Protein AF-A0AAN8FYQ1-F1 (afdb_monomer_lite)

Structure (mmCIF, N/CA/C/O backbone):
data_AF-A0AAN8FYQ1-F1
#
_entry.id   AF-A0AAN8FYQ1-F1
#
loop_
_atom_site.group_PDB
_atom_site.id
_atom_site.type_symbol
_atom_site.label_atom_id
_atom_site.label_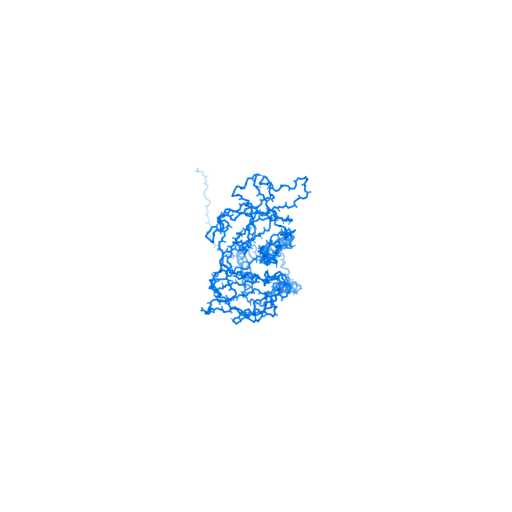alt_id
_atom_site.label_comp_id
_atom_site.label_asym_id
_atom_site.label_entity_id
_atom_site.label_seq_id
_atom_site.pdbx_PDB_ins_code
_atom_site.Cartn_x
_atom_site.Cartn_y
_atom_site.Cartn_z
_atom_site.occupancy
_atom_site.B_iso_or_equiv
_atom_site.auth_seq_id
_atom_site.auth_comp_id
_atom_site.auth_asym_id
_atom_site.auth_atom_id
_atom_site.pdbx_PDB_model_num
ATOM 1 N N . MET A 1 1 ? -15.154 0.884 13.451 1.00 38.44 1 MET A N 1
ATOM 2 C CA . MET A 1 1 ? -13.851 1.606 13.447 1.00 38.44 1 MET A CA 1
ATOM 3 C C . MET A 1 1 ? -12.634 0.686 13.238 1.00 38.44 1 MET A C 1
ATOM 5 O O . MET A 1 1 ? -11.807 0.979 12.385 1.00 38.44 1 MET A O 1
ATOM 9 N N . ILE A 1 2 ? -12.569 -0.454 13.935 1.00 40.09 2 ILE A N 1
ATOM 10 C CA . ILE A 1 2 ? -11.441 -1.413 14.005 1.00 40.09 2 ILE A CA 1
ATOM 11 C C . ILE A 1 2 ? -11.014 -2.018 12.643 1.00 40.09 2 ILE A C 1
ATOM 13 O O . ILE A 1 2 ? -9.830 -2.050 12.322 1.00 40.09 2 ILE A O 1
ATOM 17 N N . LEU A 1 3 ? -11.960 -2.402 11.776 1.00 42.56 3 LEU A N 1
ATOM 18 C CA . LEU A 1 3 ? -11.664 -2.927 10.425 1.00 42.56 3 LEU A CA 1
ATOM 19 C C . LEU A 1 3 ? -11.055 -1.884 9.467 1.00 42.56 3 LEU A C 1
ATOM 21 O O . LEU A 1 3 ? -10.401 -2.237 8.488 1.00 42.56 3 LEU A O 1
ATOM 25 N N . ARG A 1 4 ? -11.254 -0.587 9.740 1.00 42.75 4 ARG A N 1
ATOM 26 C CA . ARG A 1 4 ? -10.773 0.500 8.873 1.00 42.75 4 ARG A CA 1
ATOM 27 C C . ARG A 1 4 ? -9.259 0.701 8.998 1.00 42.75 4 ARG A C 1
ATOM 29 O O . ARG A 1 4 ? -8.641 1.116 8.026 1.00 42.75 4 ARG A O 1
ATOM 36 N N . LEU A 1 5 ? -8.679 0.377 10.158 1.00 47.94 5 LEU A N 1
ATOM 37 C CA . LEU A 1 5 ? -7.258 0.582 10.463 1.00 47.94 5 LEU A CA 1
ATOM 38 C C . LEU A 1 5 ? -6.350 -0.468 9.811 1.00 47.94 5 LEU A C 1
ATOM 40 O O . LEU A 1 5 ? -5.304 -0.105 9.292 1.00 47.94 5 LEU A O 1
ATOM 44 N N . LYS A 1 6 ? -6.760 -1.745 9.759 1.00 53.62 6 LYS A N 1
ATOM 45 C CA . LYS A 1 6 ? -5.926 -2.823 9.186 1.00 53.62 6 LYS A CA 1
ATOM 46 C C . LYS A 1 6 ? -5.652 -2.676 7.695 1.00 53.62 6 LYS A C 1
ATOM 48 O O . LYS A 1 6 ? -4.626 -3.138 7.215 1.00 53.62 6 LYS A O 1
ATOM 53 N N . THR A 1 7 ? -6.581 -2.063 6.967 1.00 55.94 7 THR A N 1
ATOM 54 C CA . THR A 1 7 ? -6.459 -1.972 5.513 1.00 55.94 7 THR A CA 1
ATOM 55 C C . THR A 1 7 ? -5.740 -0.710 5.058 1.00 55.94 7 THR A C 1
ATOM 57 O O . THR A 1 7 ? -5.380 -0.639 3.889 1.00 55.94 7 THR A O 1
ATOM 60 N N . LEU A 1 8 ? -5.557 0.294 5.924 1.00 61.72 8 LEU A N 1
ATOM 61 C CA . LEU A 1 8 ? -4.841 1.521 5.575 1.00 61.72 8 LEU A CA 1
ATOM 62 C C . LEU A 1 8 ? -3.333 1.242 5.478 1.00 61.72 8 LEU A C 1
ATOM 64 O O . LEU A 1 8 ? -2.817 0.480 6.292 1.00 61.72 8 LEU A O 1
ATOM 68 N N . PRO A 1 9 ? -2.630 1.849 4.505 1.00 62.81 9 PRO A N 1
ATOM 69 C CA . PRO A 1 9 ? -1.176 1.804 4.495 1.00 62.81 9 PRO A CA 1
ATOM 70 C C . PRO A 1 9 ? -0.651 2.479 5.766 1.00 62.81 9 PRO A C 1
ATOM 72 O O . PRO A 1 9 ? -1.102 3.575 6.116 1.00 62.81 9 PRO A O 1
ATOM 75 N N . ASP A 1 10 ? 0.277 1.820 6.458 1.00 69.19 10 ASP A N 1
ATOM 76 C CA . ASP A 1 10 ? 0.922 2.397 7.633 1.00 69.19 10 ASP A CA 1
ATOM 77 C C . ASP A 1 10 ? 1.733 3.625 7.203 1.00 69.19 10 ASP A C 1
ATOM 79 O O . ASP A 1 10 ? 2.562 3.556 6.292 1.00 69.19 10 ASP A O 1
ATOM 83 N N . ALA A 1 11 ? 1.488 4.759 7.858 1.00 72.69 11 ALA A N 1
ATOM 84 C CA . ALA A 1 11 ? 2.295 5.954 7.672 1.00 72.69 11 ALA A CA 1
ATOM 85 C C . ALA A 1 11 ? 3.465 5.917 8.669 1.00 72.69 11 ALA A C 1
ATOM 87 O O . ALA A 1 11 ? 3.213 5.783 9.869 1.00 72.69 11 ALA A O 1
ATOM 88 N N . PRO A 1 12 ? 4.723 6.024 8.209 1.00 74.31 12 PRO A N 1
ATOM 89 C CA . PRO A 1 12 ? 5.870 6.034 9.106 1.00 74.31 12 PRO A CA 1
ATOM 90 C C . PRO A 1 12 ? 5.863 7.272 10.009 1.00 74.31 12 PRO A C 1
ATOM 92 O O . PRO A 1 12 ? 5.410 8.352 9.613 1.00 74.31 12 PRO A O 1
ATOM 95 N N . SER A 1 13 ? 6.367 7.110 11.233 1.00 75.44 13 SER A N 1
ATOM 96 C CA . SER A 1 13 ? 6.563 8.218 12.171 1.00 75.44 13 SER A CA 1
ATOM 97 C C . SER A 1 13 ? 7.683 9.160 11.694 1.00 75.44 13 SER A C 1
ATOM 99 O O . SER A 1 13 ? 8.420 8.847 10.759 1.00 75.44 13 SER A O 1
ATOM 101 N N . LYS A 1 14 ? 7.827 10.341 12.316 1.00 78.12 14 LYS A N 1
ATOM 102 C CA . LYS A 1 14 ? 8.840 11.339 11.910 1.00 78.12 14 LYS A CA 1
ATOM 103 C C . LYS A 1 14 ? 10.282 10.816 11.970 1.00 78.12 14 LYS A C 1
ATOM 105 O O . LYS A 1 14 ? 11.118 11.341 11.246 1.00 78.12 14 LYS A O 1
ATOM 110 N N . ASP A 1 15 ? 10.538 9.786 12.773 1.00 81.19 15 ASP A N 1
ATOM 111 C CA . ASP A 1 15 ? 11.865 9.195 12.980 1.00 81.19 15 ASP A CA 1
ATOM 112 C C . ASP A 1 15 ? 12.024 7.823 12.301 1.00 81.19 15 ASP A C 1
ATOM 114 O O . ASP A 1 15 ? 13.045 7.154 12.467 1.00 81.19 15 ASP A O 1
ATOM 118 N N . GLU A 1 16 ? 11.032 7.391 11.522 1.00 79.94 16 GLU A N 1
ATOM 119 C CA . GLU A 1 16 ? 11.037 6.104 10.830 1.00 79.94 16 GLU A CA 1
ATOM 120 C C . GLU A 1 16 ? 10.875 6.279 9.321 1.00 79.94 16 GLU A C 1
ATOM 122 O O . GLU A 1 16 ? 10.248 7.221 8.832 1.00 79.94 16 GLU A O 1
ATOM 127 N N . ALA A 1 17 ? 11.424 5.325 8.577 1.00 82.31 17 ALA A N 1
ATOM 128 C CA . ALA A 1 17 ? 11.211 5.177 7.148 1.00 82.31 17 ALA A CA 1
ATOM 129 C C . ALA A 1 17 ? 10.852 3.723 6.835 1.00 82.31 17 ALA A C 1
ATOM 131 O O . ALA A 1 17 ? 11.457 2.783 7.359 1.00 82.31 17 ALA A O 1
ATOM 132 N N . PHE A 1 18 ? 9.865 3.534 5.962 1.00 84.31 18 PHE A N 1
ATOM 133 C CA . PHE A 1 18 ? 9.466 2.204 5.501 1.00 84.31 18 PHE A CA 1
ATOM 134 C C . PHE A 1 18 ? 10.058 1.941 4.129 1.00 84.31 18 PHE A C 1
ATOM 136 O O . PHE A 1 18 ? 9.953 2.788 3.246 1.00 84.31 18 PHE A O 1
ATOM 143 N N . VAL A 1 19 ? 10.671 0.776 3.950 1.00 85.56 19 VAL A N 1
ATOM 144 C CA . VAL A 1 19 ? 11.287 0.366 2.690 1.00 85.56 19 VAL A CA 1
ATOM 145 C C . VAL A 1 19 ? 10.689 -0.968 2.265 1.00 85.56 19 VAL A C 1
ATOM 147 O O . VAL A 1 19 ? 10.867 -1.985 2.935 1.00 85.56 19 VAL A O 1
ATOM 150 N N . SER A 1 20 ? 9.978 -0.962 1.141 1.00 87.25 20 SER A N 1
ATOM 151 C CA . SER A 1 20 ? 9.538 -2.181 0.460 1.00 87.25 20 SER A CA 1
ATOM 152 C C . SER A 1 20 ? 10.394 -2.400 -0.783 1.00 87.25 20 SER A C 1
ATOM 154 O O . SER A 1 20 ? 10.789 -1.444 -1.451 1.00 87.25 20 SER A O 1
ATOM 156 N N . VAL A 1 21 ? 10.696 -3.660 -1.088 1.00 88.62 21 VAL A N 1
ATOM 157 C CA . VAL A 1 21 ? 11.479 -4.037 -2.264 1.00 88.62 21 VAL A CA 1
ATOM 158 C C . VAL A 1 21 ? 10.612 -4.860 -3.210 1.00 88.62 21 VAL A C 1
ATOM 160 O O . VAL A 1 21 ? 9.995 -5.842 -2.798 1.00 88.62 21 VAL A O 1
ATOM 163 N N . ILE A 1 22 ? 10.590 -4.473 -4.484 1.00 89.88 22 ILE A N 1
ATOM 164 C CA . ILE A 1 22 ? 9.936 -5.189 -5.578 1.00 89.88 22 ILE A CA 1
ATOM 165 C C . ILE A 1 22 ? 11.007 -5.826 -6.450 1.00 89.88 22 ILE A C 1
ATOM 167 O O . ILE A 1 22 ? 11.858 -5.133 -7.001 1.00 89.88 22 ILE A O 1
ATOM 171 N N . ASN A 1 23 ? 10.915 -7.138 -6.631 1.00 90.25 23 ASN A N 1
ATOM 172 C CA . ASN A 1 23 ? 11.665 -7.867 -7.635 1.00 90.25 23 ASN A CA 1
ATOM 173 C C . ASN A 1 23 ? 10.800 -8.028 -8.894 1.00 90.25 23 ASN A C 1
ATOM 175 O O . ASN A 1 23 ? 9.971 -8.933 -8.980 1.00 90.25 23 ASN A O 1
ATOM 179 N N . ALA A 1 24 ? 10.995 -7.135 -9.865 1.00 87.44 24 ALA A N 1
ATOM 180 C CA . ALA A 1 24 ? 10.285 -7.131 -11.143 1.00 87.44 24 ALA A CA 1
ATOM 181 C C . ALA A 1 24 ? 11.063 -7.864 -12.255 1.00 87.44 24 ALA A C 1
ATOM 183 O O . ALA A 1 24 ? 10.892 -7.571 -13.443 1.00 87.44 24 ALA A O 1
ATOM 184 N N . PHE A 1 25 ? 11.939 -8.807 -11.883 1.00 86.38 25 PHE A N 1
ATOM 185 C CA . PHE A 1 25 ? 12.568 -9.696 -12.852 1.00 86.38 25 PHE A CA 1
ATOM 186 C C . PHE A 1 25 ? 11.532 -10.686 -13.411 1.00 86.38 25 PHE A C 1
ATOM 188 O O . PHE A 1 25 ? 10.839 -11.347 -12.631 1.00 86.38 25 PHE A O 1
ATOM 195 N N . PRO A 1 26 ? 11.443 -10.819 -14.745 1.00 77.06 26 PRO A N 1
ATOM 196 C CA . PRO A 1 26 ? 10.475 -11.694 -15.401 1.00 77.06 26 PRO A CA 1
ATOM 197 C C . PRO A 1 26 ? 10.851 -13.179 -15.280 1.00 77.06 26 PRO A C 1
ATOM 199 O O . PRO A 1 26 ? 9.971 -14.035 -15.221 1.00 77.06 26 PRO A O 1
ATOM 202 N N . SER A 1 27 ? 12.149 -13.501 -15.209 1.00 72.38 27 SER A N 1
ATOM 203 C CA . SER A 1 27 ? 12.619 -14.883 -15.065 1.00 72.38 27 SER A CA 1
ATOM 204 C C . SER A 1 27 ? 12.466 -15.382 -13.631 1.00 72.38 27 SER A C 1
ATOM 206 O O . SER A 1 27 ? 13.015 -14.785 -12.704 1.00 72.38 27 SER A O 1
ATOM 208 N N . SER A 1 28 ? 11.844 -16.553 -13.459 1.00 70.25 28 SER A N 1
ATOM 209 C CA . SER A 1 28 ? 11.685 -17.238 -12.167 1.00 70.25 28 SER A CA 1
ATOM 210 C C . SER A 1 28 ? 13.006 -17.634 -11.487 1.00 70.25 28 SER A C 1
ATOM 212 O O . SER A 1 28 ? 13.002 -18.082 -10.341 1.00 70.25 28 SER A O 1
ATOM 214 N N . THR A 1 29 ? 14.139 -17.499 -12.182 1.00 75.94 29 THR A N 1
ATOM 215 C CA . THR A 1 29 ? 15.473 -17.858 -11.680 1.00 75.94 29 THR A CA 1
ATOM 216 C C . THR A 1 29 ? 16.158 -16.737 -10.894 1.00 75.94 29 THR A C 1
ATOM 218 O O . THR A 1 29 ? 17.094 -17.020 -10.150 1.00 75.94 29 THR A O 1
ATOM 221 N N . CYS A 1 30 ? 15.715 -15.480 -11.023 1.00 82.50 30 CYS A N 1
ATOM 222 C CA . CYS A 1 30 ? 16.327 -14.339 -10.331 1.00 82.50 30 CYS A CA 1
ATOM 223 C C . CYS A 1 30 ? 15.699 -14.110 -8.954 1.00 82.50 30 CYS A C 1
ATOM 225 O O . CYS A 1 30 ? 14.862 -13.226 -8.772 1.00 82.50 30 CYS A O 1
ATOM 227 N N . ASN A 1 31 ? 16.113 -14.911 -7.974 1.00 87.31 31 ASN A N 1
ATOM 228 C CA . ASN A 1 31 ? 15.754 -14.706 -6.572 1.00 87.31 31 ASN A CA 1
ATOM 229 C C . ASN A 1 31 ? 16.860 -13.912 -5.872 1.00 87.31 31 ASN A C 1
ATOM 231 O O . ASN A 1 31 ? 18.030 -14.269 -5.996 1.00 87.31 31 ASN A O 1
ATOM 235 N N . PHE A 1 32 ? 16.490 -12.868 -5.130 1.00 87.38 32 PHE A N 1
ATOM 236 C CA . PHE A 1 32 ? 17.439 -12.061 -4.367 1.00 87.38 32 PHE A CA 1
ATOM 237 C C . PHE A 1 32 ? 17.308 -12.342 -2.878 1.00 87.38 32 PHE A C 1
ATOM 239 O O . PHE A 1 32 ? 16.217 -12.250 -2.318 1.00 87.38 32 PHE A O 1
ATOM 246 N N . ASP A 1 33 ? 18.430 -12.608 -2.228 1.00 87.75 33 ASP A N 1
ATOM 247 C CA . ASP A 1 33 ? 18.542 -12.563 -0.781 1.00 87.75 33 ASP A CA 1
ATOM 248 C C . ASP A 1 33 ? 18.974 -11.156 -0.372 1.00 87.75 33 ASP A C 1
ATOM 250 O O . ASP A 1 33 ? 20.086 -10.705 -0.657 1.00 87.75 33 ASP A O 1
ATOM 254 N N . LEU A 1 34 ? 18.058 -10.449 0.281 1.00 88.06 34 LEU A N 1
ATOM 255 C CA . LEU A 1 34 ? 18.268 -9.126 0.837 1.00 88.06 34 LEU A CA 1
ATOM 256 C C . LEU A 1 34 ? 18.772 -9.254 2.271 1.00 88.06 34 LEU A C 1
ATOM 258 O O . LEU A 1 34 ? 18.100 -9.827 3.129 1.00 88.06 34 LEU A O 1
ATOM 262 N N . LYS A 1 35 ? 19.938 -8.678 2.542 1.00 87.25 35 LYS A N 1
ATOM 263 C CA . LYS A 1 35 ? 20.482 -8.488 3.887 1.00 87.25 35 LYS A CA 1
ATOM 264 C C . LYS A 1 35 ? 20.506 -6.999 4.191 1.00 87.25 35 LYS A C 1
ATOM 266 O O . LYS A 1 35 ? 21.015 -6.211 3.398 1.00 87.25 35 LYS A O 1
ATOM 271 N N . VAL A 1 36 ? 19.950 -6.623 5.334 1.00 83.06 36 VAL A N 1
ATOM 272 C CA . VAL A 1 36 ? 19.925 -5.233 5.789 1.00 83.06 36 VAL A CA 1
ATOM 273 C C . VAL A 1 36 ? 20.651 -5.144 7.120 1.00 83.06 36 VAL A C 1
ATOM 275 O O . VAL A 1 36 ? 20.476 -5.985 7.999 1.00 83.06 36 VAL A O 1
ATOM 278 N N . ASP A 1 37 ? 21.469 -4.113 7.296 1.00 76.25 37 ASP A N 1
ATOM 279 C CA . ASP A 1 37 ? 22.221 -3.916 8.535 1.00 76.25 37 ASP A CA 1
ATOM 280 C C . ASP A 1 37 ? 21.290 -3.818 9.759 1.00 76.25 37 ASP A C 1
ATOM 282 O O . ASP A 1 37 ? 20.680 -2.775 10.013 1.00 76.25 37 ASP A O 1
ATOM 286 N N . GLY A 1 38 ? 21.218 -4.888 10.556 1.00 70.75 38 GLY A N 1
ATOM 287 C CA . GLY A 1 38 ? 20.389 -4.975 11.766 1.00 70.75 38 GLY A CA 1
ATOM 288 C C . GLY A 1 38 ? 18.981 -5.550 11.565 1.00 70.75 38 GLY A C 1
ATOM 289 O O . GLY A 1 38 ? 18.274 -5.735 12.550 1.00 70.75 38 GLY A O 1
ATOM 290 N N . TYR A 1 39 ? 18.593 -5.884 10.333 1.00 72.12 39 TYR A N 1
ATOM 291 C CA . TYR A 1 39 ? 17.337 -6.564 10.012 1.00 72.12 39 TYR A CA 1
ATOM 292 C C . TYR A 1 39 ? 17.704 -7.803 9.193 1.00 72.12 39 TYR A C 1
ATOM 294 O O . TYR A 1 39 ? 18.297 -7.679 8.126 1.00 72.12 39 TYR A O 1
ATOM 302 N N . GLY A 1 40 ? 17.450 -8.998 9.735 1.00 75.06 40 GLY A N 1
ATOM 303 C CA . GLY A 1 40 ? 17.942 -10.267 9.180 1.00 75.06 40 GLY A CA 1
ATOM 304 C C . GLY A 1 40 ? 17.633 -10.494 7.691 1.00 75.06 40 GLY A C 1
ATOM 305 O O . GLY A 1 40 ? 16.921 -9.731 7.047 1.00 75.06 40 GLY A O 1
ATOM 306 N N . SER A 1 41 ? 18.149 -11.584 7.126 1.00 80.75 41 SER A N 1
ATOM 307 C CA . SER A 1 41 ? 17.967 -11.859 5.698 1.00 80.75 41 SER A CA 1
ATOM 308 C C . SER A 1 41 ? 16.499 -12.090 5.320 1.00 80.75 41 SER A C 1
ATOM 310 O O . SER A 1 41 ? 15.760 -12.783 6.029 1.00 80.75 41 SER A O 1
ATOM 312 N N . ARG A 1 42 ? 16.090 -11.547 4.172 1.00 83.75 42 ARG A N 1
ATOM 313 C CA . ARG A 1 42 ? 14.786 -11.762 3.539 1.00 83.75 42 ARG A CA 1
ATOM 314 C C . ARG A 1 42 ? 14.992 -12.213 2.102 1.00 83.75 42 ARG A C 1
ATOM 316 O O . ARG A 1 42 ? 15.747 -11.591 1.363 1.00 83.75 42 ARG A O 1
ATOM 323 N N . LYS A 1 43 ? 14.305 -13.279 1.705 1.00 84.94 43 LYS A N 1
ATOM 324 C CA . LYS A 1 43 ? 14.361 -13.792 0.337 1.00 84.94 43 LYS A CA 1
ATOM 325 C C . LYS A 1 43 ? 13.225 -13.201 -0.484 1.00 84.94 43 LYS A C 1
ATOM 327 O O . LYS A 1 43 ? 12.066 -13.312 -0.099 1.00 84.94 43 LYS A O 1
ATOM 332 N N . ILE A 1 44 ? 13.556 -12.606 -1.622 1.00 84.44 44 ILE A N 1
ATOM 333 C CA . ILE A 1 44 ? 12.610 -11.994 -2.552 1.00 84.44 44 ILE A CA 1
ATOM 334 C C . ILE A 1 44 ? 12.635 -12.805 -3.840 1.00 84.44 44 ILE A C 1
ATOM 336 O O . ILE A 1 44 ? 13.589 -12.748 -4.622 1.00 84.44 44 ILE A O 1
ATOM 340 N N . THR A 1 45 ? 11.579 -13.580 -4.062 1.00 84.06 45 THR A N 1
ATOM 341 C CA . THR A 1 45 ? 11.451 -14.363 -5.290 1.00 84.06 45 THR A CA 1
ATOM 342 C C . THR A 1 45 ? 11.219 -13.462 -6.500 1.00 84.06 45 THR A C 1
ATOM 344 O O . THR A 1 45 ? 10.715 -12.346 -6.357 1.00 84.06 45 THR A O 1
ATOM 347 N N . ALA A 1 46 ? 11.571 -13.940 -7.691 1.00 82.25 46 ALA A N 1
ATOM 348 C CA . ALA A 1 46 ? 11.245 -13.255 -8.940 1.00 82.25 46 ALA A CA 1
ATOM 349 C C . ALA A 1 46 ? 9.739 -12.968 -9.069 1.00 82.25 46 ALA A C 1
ATOM 351 O O . ALA A 1 46 ? 8.911 -13.748 -8.588 1.00 82.25 46 ALA A O 1
ATOM 352 N N . ASN A 1 47 ? 9.400 -11.851 -9.720 1.00 82.50 47 ASN A N 1
ATOM 353 C CA . ASN A 1 47 ? 8.032 -11.348 -9.882 1.00 82.50 47 ASN A CA 1
ATOM 354 C C . ASN A 1 47 ? 7.248 -11.233 -8.557 1.00 82.50 47 ASN A C 1
ATOM 356 O O . ASN A 1 47 ? 6.036 -11.447 -8.501 1.00 82.50 47 ASN A O 1
ATOM 360 N N . ASN A 1 48 ? 7.954 -10.939 -7.468 1.00 83.00 48 ASN A N 1
ATOM 361 C CA . ASN A 1 48 ? 7.377 -10.822 -6.138 1.00 83.00 48 ASN A CA 1
ATOM 362 C C . ASN A 1 48 ? 7.991 -9.635 -5.391 1.00 83.00 48 ASN A C 1
ATOM 364 O O . ASN A 1 48 ? 8.917 -8.974 -5.858 1.00 83.00 48 ASN A O 1
ATOM 368 N N . SER A 1 49 ? 7.446 -9.322 -4.227 1.00 82.88 49 SER A N 1
ATOM 369 C CA . SER A 1 49 ? 7.801 -8.122 -3.476 1.00 82.88 49 SER A CA 1
ATOM 370 C C . SER A 1 49 ? 7.621 -8.335 -1.985 1.00 82.88 49 SER A C 1
ATOM 372 O O . SER A 1 49 ? 6.793 -9.148 -1.581 1.00 82.88 49 SER A O 1
ATOM 374 N N . LEU A 1 50 ? 8.329 -7.549 -1.180 1.00 77.94 50 LEU A N 1
ATOM 375 C CA . LEU A 1 50 ? 8.111 -7.483 0.261 1.00 77.94 50 LEU A CA 1
ATOM 376 C C . LEU A 1 50 ? 6.797 -6.748 0.545 1.00 77.94 50 LEU A C 1
ATOM 378 O O . LEU A 1 50 ? 6.662 -5.570 0.206 1.00 77.94 50 LEU A O 1
ATOM 382 N N . ILE A 1 51 ? 5.828 -7.438 1.140 1.00 72.56 51 ILE A N 1
ATOM 383 C CA . ILE A 1 51 ? 4.484 -6.914 1.411 1.00 72.56 51 ILE A CA 1
ATOM 384 C C . ILE A 1 51 ? 4.216 -6.987 2.914 1.00 72.56 51 ILE A C 1
ATOM 386 O O . ILE A 1 51 ? 4.520 -7.991 3.551 1.00 72.56 51 ILE A O 1
ATOM 390 N N . ASP A 1 52 ? 3.590 -5.944 3.456 1.00 59.75 52 ASP A N 1
ATOM 391 C CA . ASP A 1 52 ? 2.941 -5.999 4.766 1.00 59.75 52 ASP A CA 1
ATOM 392 C C . ASP A 1 52 ? 1.449 -6.292 4.537 1.00 59.75 52 ASP A C 1
ATOM 394 O O . ASP A 1 52 ? 0.677 -5.424 4.128 1.00 59.75 52 ASP A O 1
ATOM 398 N N . ASP A 1 53 ? 1.036 -7.537 4.771 1.00 62.94 53 ASP A N 1
ATOM 399 C CA . ASP A 1 53 ? -0.363 -7.961 4.808 1.00 62.94 53 ASP A CA 1
ATOM 400 C C . ASP A 1 53 ? -0.722 -8.401 6.235 1.00 62.94 53 ASP A C 1
ATOM 402 O O . ASP A 1 53 ? -0.562 -9.562 6.629 1.00 62.94 53 ASP A O 1
ATOM 406 N N . LYS A 1 54 ? -1.259 -7.448 7.005 1.00 61.06 54 LYS A N 1
ATOM 407 C CA . LYS A 1 54 ? -1.720 -7.650 8.389 1.00 61.06 54 LYS A CA 1
ATOM 408 C C . LYS A 1 54 ? -2.863 -8.658 8.516 1.00 61.06 54 LYS A C 1
ATOM 410 O O . LYS A 1 54 ? -3.087 -9.175 9.610 1.00 61.06 54 LYS A O 1
ATOM 415 N N . ASP A 1 55 ? -3.603 -8.928 7.441 1.00 55.94 55 ASP A N 1
ATOM 416 C CA . ASP A 1 55 ? -4.673 -9.930 7.456 1.00 55.94 55 ASP A CA 1
ATOM 417 C C . ASP A 1 55 ? -4.109 -11.345 7.272 1.00 55.94 55 ASP A C 1
ATOM 419 O O . ASP A 1 55 ? -4.668 -12.301 7.807 1.00 55.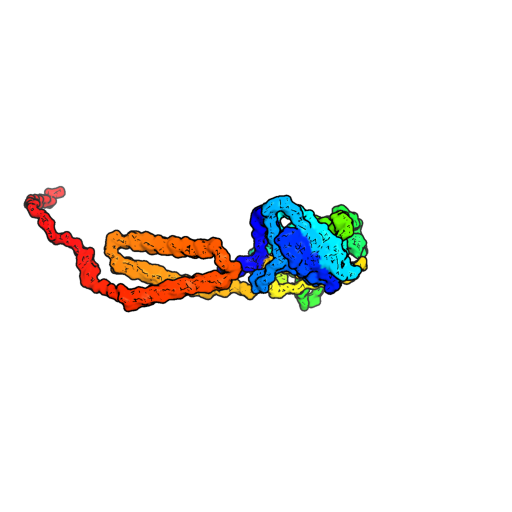94 55 ASP A O 1
ATOM 423 N N . ARG A 1 56 ? -2.989 -11.482 6.550 1.00 54.44 56 ARG A N 1
ATOM 424 C CA . ARG A 1 56 ? -2.276 -12.755 6.340 1.00 54.44 56 ARG A CA 1
ATOM 425 C C . ARG A 1 56 ? -1.100 -12.982 7.295 1.00 54.44 56 ARG A C 1
ATOM 427 O O . ARG A 1 56 ? -0.442 -14.010 7.177 1.00 54.44 56 ARG A O 1
ATOM 434 N N . MET A 1 57 ? -0.851 -12.054 8.224 1.00 51.88 57 MET A N 1
ATOM 435 C CA . MET A 1 57 ? 0.320 -12.040 9.119 1.00 51.88 57 MET A CA 1
ATOM 436 C C . MET A 1 57 ? 1.664 -12.045 8.368 1.00 51.88 57 MET A C 1
ATOM 438 O O . MET A 1 57 ? 2.656 -12.573 8.863 1.00 51.88 57 MET A O 1
ATOM 442 N N . ILE A 1 58 ? 1.702 -11.464 7.168 1.00 61.72 58 ILE A N 1
ATOM 443 C CA . ILE A 1 58 ? 2.936 -11.298 6.395 1.00 61.72 58 ILE A CA 1
ATOM 444 C C . ILE A 1 58 ? 3.450 -9.892 6.702 1.00 61.72 58 ILE A C 1
ATOM 446 O O . ILE A 1 58 ? 2.753 -8.925 6.413 1.00 61.72 58 ILE A O 1
ATOM 450 N N . MET A 1 59 ? 4.615 -9.778 7.337 1.00 56.41 59 MET A N 1
ATOM 451 C CA . MET A 1 59 ? 5.220 -8.500 7.737 1.00 56.41 59 MET A CA 1
ATOM 452 C C . MET A 1 59 ? 6.661 -8.460 7.229 1.00 56.41 59 MET A C 1
ATOM 454 O O . MET A 1 59 ? 7.614 -8.744 7.960 1.00 56.41 59 MET A O 1
ATOM 458 N N . ASP A 1 60 ? 6.798 -8.190 5.936 1.00 71.12 60 ASP A N 1
ATOM 459 C CA . ASP A 1 60 ? 8.070 -8.270 5.224 1.00 71.12 60 ASP A CA 1
ATOM 460 C C . ASP A 1 60 ? 8.653 -6.896 4.868 1.00 71.12 60 ASP A C 1
ATOM 462 O O . ASP A 1 60 ? 9.803 -6.816 4.428 1.00 71.12 60 ASP A O 1
ATOM 466 N N . VAL A 1 61 ? 7.907 -5.804 5.078 1.00 75.31 61 VAL A N 1
ATOM 467 C CA . VAL A 1 61 ? 8.403 -4.440 4.854 1.00 75.31 61 VAL A CA 1
ATOM 468 C C . VAL A 1 61 ? 9.430 -4.078 5.920 1.00 75.31 61 VAL A C 1
ATOM 470 O O . VAL A 1 61 ? 9.248 -4.283 7.121 1.00 75.31 61 VAL A O 1
ATOM 473 N N . ILE A 1 62 ? 10.530 -3.479 5.478 1.00 78.81 62 ILE A N 1
ATOM 474 C CA . ILE A 1 62 ? 11.623 -3.088 6.359 1.00 78.81 62 ILE A CA 1
ATOM 475 C C . ILE A 1 62 ? 11.279 -1.747 7.001 1.00 78.81 62 ILE A C 1
ATOM 477 O O . ILE A 1 62 ? 11.192 -0.717 6.330 1.00 78.81 62 ILE A O 1
ATOM 481 N N . ARG A 1 63 ? 11.098 -1.759 8.321 1.00 78.88 63 ARG A N 1
ATOM 482 C CA . ARG A 1 63 ? 10.791 -0.575 9.131 1.00 78.88 63 ARG A CA 1
ATOM 483 C C . ARG A 1 63 ? 12.068 -0.080 9.785 1.00 78.88 63 ARG A C 1
ATOM 485 O O . ARG A 1 63 ? 12.490 -0.623 10.801 1.00 78.88 63 ARG A O 1
ATOM 492 N N . THR A 1 64 ? 12.715 0.901 9.167 1.00 73.12 64 THR A N 1
ATOM 493 C CA . THR A 1 64 ? 14.013 1.408 9.621 1.00 73.12 64 THR A CA 1
ATOM 494 C C . THR A 1 64 ? 13.816 2.623 10.518 1.00 73.12 64 THR A C 1
ATOM 496 O O . THR A 1 64 ? 13.227 3.613 10.087 1.00 73.12 64 THR A O 1
ATOM 499 N N . SER A 1 65 ? 14.348 2.571 11.742 1.00 68.88 65 SER A N 1
ATOM 500 C CA . SER A 1 65 ? 14.496 3.760 12.589 1.00 68.88 65 SER A CA 1
ATOM 501 C C . SER A 1 65 ? 15.730 4.557 12.161 1.00 68.88 65 SER A C 1
ATOM 503 O O . SER A 1 65 ? 16.806 3.988 11.947 1.00 68.88 65 SER A O 1
ATOM 505 N N . LEU A 1 66 ? 15.568 5.873 12.025 1.00 69.69 66 LEU A N 1
ATOM 506 C CA . LEU A 1 66 ? 16.611 6.809 11.593 1.00 69.69 66 LEU A CA 1
ATOM 507 C C . LEU A 1 66 ? 17.507 7.283 12.746 1.00 69.69 66 LEU A C 1
ATOM 509 O O . LEU A 1 66 ? 18.463 8.021 12.514 1.00 69.69 66 LEU A O 1
ATOM 513 N N . ASN A 1 67 ? 17.232 6.838 13.976 1.00 65.31 67 ASN A N 1
ATOM 514 C CA . ASN A 1 67 ? 18.036 7.133 15.157 1.00 65.31 67 ASN A CA 1
ATOM 515 C C . ASN A 1 67 ? 18.834 5.891 15.604 1.00 65.31 67 ASN A C 1
ATOM 517 O O . ASN A 1 67 ? 18.225 4.914 16.044 1.00 65.31 67 ASN A O 1
ATOM 521 N N . PRO A 1 68 ? 20.185 5.895 15.561 1.00 55.81 68 PRO A N 1
ATOM 522 C CA . PRO A 1 68 ? 21.088 6.944 15.065 1.00 55.81 68 PRO A CA 1
ATOM 523 C C . PRO A 1 68 ? 21.176 6.982 13.526 1.00 55.81 68 PRO A C 1
ATOM 525 O O . PRO A 1 68 ? 20.923 5.965 12.882 1.00 55.81 68 PRO A O 1
ATOM 528 N N . LEU A 1 69 ? 21.618 8.131 12.982 1.00 52.75 69 LEU A N 1
ATOM 529 C CA . LEU A 1 69 ? 21.882 8.477 11.565 1.00 52.75 69 LEU A CA 1
ATOM 530 C C . LEU A 1 69 ? 22.896 7.541 10.863 1.00 52.75 69 LEU A C 1
ATOM 532 O O . LEU A 1 69 ? 23.917 7.972 10.327 1.00 52.75 69 LEU A O 1
ATOM 536 N N . ARG A 1 70 ? 22.676 6.229 10.889 1.00 56.88 70 ARG A N 1
ATOM 537 C CA . ARG A 1 70 ? 23.459 5.279 10.106 1.00 56.88 70 ARG A CA 1
ATOM 538 C C . ARG A 1 70 ? 22.798 5.140 8.748 1.00 56.88 70 ARG A C 1
ATOM 540 O O . ARG A 1 70 ? 21.690 4.618 8.658 1.00 56.88 70 ARG A O 1
ATOM 547 N N . ASN A 1 71 ? 23.517 5.544 7.701 1.00 65.31 71 ASN A N 1
ATOM 548 C CA . ASN A 1 71 ? 23.245 5.077 6.345 1.00 65.31 71 ASN A CA 1
ATOM 549 C C . ASN A 1 71 ? 23.246 3.545 6.388 1.00 65.31 71 ASN A C 1
ATOM 551 O O . ASN A 1 71 ? 24.296 2.931 6.581 1.00 65.31 71 ASN A O 1
ATOM 555 N N . ARG A 1 72 ? 22.060 2.942 6.301 1.00 76.00 72 ARG A N 1
ATOM 556 C CA . ARG A 1 72 ? 21.907 1.488 6.280 1.00 76.00 72 ARG A CA 1
ATOM 557 C C . ARG A 1 72 ? 22.266 0.988 4.894 1.00 76.00 72 ARG A C 1
ATOM 559 O O . ARG A 1 72 ? 21.829 1.566 3.898 1.00 76.00 72 ARG A O 1
ATOM 566 N N . THR A 1 73 ? 23.048 -0.080 4.840 1.00 83.62 73 THR A N 1
ATOM 567 C CA . THR A 1 73 ? 23.384 -0.727 3.579 1.00 83.62 73 THR A CA 1
ATOM 568 C C . THR A 1 73 ? 22.393 -1.856 3.331 1.00 83.62 73 THR A C 1
ATOM 570 O O . THR A 1 73 ? 22.107 -2.663 4.217 1.00 83.62 73 THR A O 1
ATOM 573 N N . PHE A 1 74 ? 21.828 -1.870 2.129 1.00 87.25 74 PHE A N 1
ATOM 574 C CA . PHE A 1 74 ? 20.976 -2.938 1.631 1.00 87.25 74 PHE A CA 1
ATOM 575 C C . PHE A 1 74 ? 21.829 -3.767 0.682 1.00 87.25 74 PHE A C 1
ATOM 577 O O . PHE A 1 74 ? 22.131 -3.322 -0.427 1.00 87.25 74 PHE A O 1
ATOM 584 N N . SER A 1 75 ? 22.251 -4.940 1.135 1.00 87.06 75 SER A N 1
ATOM 585 C CA . SER A 1 75 ? 23.110 -5.839 0.375 1.00 87.06 75 SER A CA 1
ATOM 586 C C . SER A 1 75 ? 22.245 -6.920 -0.263 1.00 87.06 75 SER A C 1
ATOM 588 O O . SER A 1 75 ? 21.567 -7.681 0.430 1.00 87.06 75 SER A O 1
ATOM 590 N N . PHE A 1 76 ? 22.267 -6.989 -1.588 1.00 88.88 76 PHE A N 1
ATOM 591 C CA . PHE A 1 76 ? 21.527 -7.970 -2.369 1.00 88.88 76 PHE A CA 1
ATOM 592 C C . PHE A 1 76 ? 22.495 -9.021 -2.900 1.00 88.88 76 PHE A C 1
ATOM 594 O O . PHE A 1 76 ? 23.561 -8.687 -3.416 1.00 88.88 76 PHE A O 1
ATOM 601 N N . SER A 1 77 ? 22.129 -10.292 -2.772 1.00 87.56 77 SER A N 1
ATOM 602 C CA . SER A 1 77 ? 22.865 -11.426 -3.335 1.00 87.56 77 SER A CA 1
ATOM 603 C C . SER A 1 77 ? 21.915 -12.260 -4.184 1.00 87.56 77 SER A C 1
ATOM 605 O O . SER A 1 77 ? 20.774 -12.468 -3.774 1.00 87.56 77 SER A O 1
ATOM 607 N N . SER A 1 78 ? 22.352 -12.737 -5.347 1.00 86.88 78 SER A N 1
ATOM 608 C CA . SER A 1 78 ? 21.578 -13.695 -6.143 1.00 86.88 78 SER A CA 1
ATOM 609 C C . SER A 1 78 ? 22.459 -14.778 -6.750 1.00 86.88 78 SER A C 1
ATOM 611 O O . SER A 1 78 ? 23.614 -14.531 -7.087 1.00 86.88 78 SER A O 1
ATOM 613 N N . ASP A 1 79 ? 21.874 -15.964 -6.924 1.00 75.62 79 ASP A N 1
ATOM 614 C CA . ASP A 1 79 ? 22.558 -17.150 -7.461 1.00 75.62 79 ASP A CA 1
ATOM 615 C C . ASP A 1 79 ? 22.197 -17.430 -8.936 1.00 75.62 79 ASP A C 1
ATOM 617 O O . ASP A 1 79 ? 22.552 -18.469 -9.494 1.00 75.62 79 ASP A O 1
ATOM 621 N N . GLY A 1 80 ? 21.437 -16.540 -9.584 1.00 75.38 80 GLY A N 1
ATOM 622 C CA . GLY A 1 80 ? 20.936 -16.750 -10.943 1.00 75.38 80 GLY A CA 1
ATOM 623 C C . GLY A 1 80 ? 21.933 -16.331 -12.029 1.00 75.38 80 GLY A C 1
ATOM 624 O O . GLY A 1 80 ? 22.544 -15.270 -11.949 1.00 75.38 80 GLY A O 1
ATOM 625 N N . SER A 1 81 ? 22.046 -17.130 -13.095 1.00 68.62 81 SER A N 1
ATOM 626 C CA . SER A 1 81 ? 23.030 -16.949 -14.180 1.00 68.62 81 SER A CA 1
ATOM 627 C C . SER A 1 81 ? 22.883 -15.659 -15.002 1.00 68.62 81 SER A C 1
ATOM 629 O O . SER A 1 81 ? 23.863 -15.210 -15.588 1.00 68.62 81 SER A O 1
ATOM 631 N N . ASN A 1 82 ? 21.693 -15.048 -15.022 1.00 75.44 82 ASN A N 1
ATOM 632 C CA . ASN A 1 82 ? 21.389 -13.795 -15.735 1.00 75.44 82 ASN A CA 1
ATOM 633 C C . ASN A 1 82 ? 21.012 -12.650 -14.778 1.00 75.44 82 ASN A C 1
ATOM 635 O O . ASN A 1 82 ? 20.343 -11.696 -15.173 1.00 75.44 82 ASN A O 1
ATOM 639 N N . CYS A 1 83 ? 21.385 -12.768 -13.505 1.00 82.19 83 CYS A N 1
ATOM 640 C CA . CYS A 1 83 ? 21.005 -11.832 -12.457 1.00 82.19 83 CYS A CA 1
ATOM 641 C C . CYS A 1 83 ? 22.275 -11.210 -11.846 1.00 82.19 83 CYS A C 1
ATOM 643 O O . CYS A 1 83 ? 23.332 -11.842 -11.839 1.00 82.19 83 CYS A O 1
ATOM 645 N N . PRO A 1 84 ? 22.213 -9.977 -11.322 1.00 83.25 84 PRO A N 1
ATOM 646 C CA . PRO A 1 84 ? 23.340 -9.377 -10.616 1.00 83.25 84 PRO A CA 1
ATOM 647 C C . PRO A 1 84 ? 23.748 -10.214 -9.393 1.00 83.25 84 PRO A C 1
ATOM 649 O O . PRO A 1 84 ? 22.963 -10.360 -8.454 1.00 83.25 84 PRO A O 1
ATOM 652 N N . ALA A 1 85 ? 24.975 -10.743 -9.390 1.00 84.06 85 ALA A N 1
ATOM 653 C CA . ALA A 1 85 ? 25.446 -11.653 -8.341 1.00 84.06 85 ALA A CA 1
ATOM 654 C C . ALA A 1 85 ? 25.472 -10.992 -6.951 1.00 84.06 85 ALA A C 1
ATOM 656 O O . ALA A 1 85 ? 24.959 -11.553 -5.986 1.00 84.06 85 ALA A O 1
ATOM 657 N N . HIS A 1 86 ? 26.026 -9.780 -6.851 1.00 88.62 86 HIS A N 1
ATOM 658 C CA . HIS A 1 86 ? 26.050 -9.008 -5.613 1.00 88.62 86 HIS A CA 1
ATOM 659 C C . HIS A 1 86 ? 26.070 -7.505 -5.896 1.00 88.62 86 HIS A C 1
ATOM 661 O O . HIS A 1 86 ? 26.840 -7.050 -6.742 1.00 88.62 86 HIS A O 1
ATOM 667 N N . PHE A 1 87 ? 25.243 -6.736 -5.187 1.00 89.19 87 PHE A N 1
ATOM 668 C CA . PHE A 1 87 ? 25.270 -5.273 -5.224 1.00 89.19 87 PHE A CA 1
ATOM 669 C C . PHE A 1 87 ? 24.756 -4.680 -3.911 1.00 89.19 87 PHE A C 1
ATOM 671 O O . PHE A 1 87 ? 23.956 -5.291 -3.199 1.00 89.19 87 PHE A O 1
ATOM 678 N N . GLU A 1 88 ? 25.201 -3.463 -3.606 1.00 88.56 88 GLU A N 1
ATOM 679 C CA . GLU A 1 88 ? 24.816 -2.740 -2.398 1.00 88.56 88 GLU A CA 1
ATOM 680 C C . GLU A 1 88 ? 24.134 -1.420 -2.739 1.00 88.56 88 GLU A C 1
ATOM 682 O O . GLU A 1 88 ? 24.598 -0.660 -3.590 1.00 88.56 88 GLU A O 1
ATOM 687 N N . ILE A 1 89 ? 23.048 -1.123 -2.029 1.00 87.50 89 ILE A N 1
ATOM 688 C CA . ILE A 1 89 ? 22.326 0.143 -2.132 1.00 87.50 89 ILE A CA 1
ATOM 689 C C . ILE A 1 89 ? 22.418 0.865 -0.789 1.00 87.50 89 ILE A C 1
ATOM 691 O O . ILE A 1 89 ? 22.127 0.293 0.262 1.00 87.50 89 ILE A O 1
ATOM 695 N N . LYS A 1 90 ? 22.799 2.145 -0.825 1.00 86.12 90 LYS A N 1
ATOM 696 C CA . LYS A 1 90 ? 22.855 3.033 0.347 1.00 86.12 90 LYS A CA 1
ATOM 697 C C . LYS A 1 90 ? 21.872 4.190 0.153 1.00 86.12 90 LYS A C 1
ATOM 699 O O . LYS A 1 90 ? 22.281 5.264 -0.294 1.00 86.12 90 LYS A O 1
ATOM 704 N N . PRO A 1 91 ? 20.570 3.971 0.408 1.00 81.25 91 PRO A N 1
ATOM 705 C CA . PRO A 1 91 ? 19.561 4.995 0.199 1.00 81.25 91 PRO A CA 1
ATOM 706 C C . PRO A 1 91 ? 19.689 6.106 1.248 1.00 81.25 91 PRO A C 1
ATOM 708 O O . PRO A 1 91 ? 19.904 5.839 2.430 1.00 81.25 91 PRO A O 1
ATOM 711 N N . GLN A 1 92 ? 19.517 7.356 0.818 1.00 81.81 92 GLN A N 1
ATOM 712 C CA . GLN A 1 92 ? 19.300 8.482 1.727 1.00 81.81 92 GLN A CA 1
ATOM 713 C C . GLN A 1 92 ? 17.825 8.479 2.133 1.00 81.81 92 GLN A C 1
ATOM 715 O O . GLN A 1 92 ? 16.960 8.884 1.358 1.00 81.81 92 GLN A O 1
ATOM 720 N N . LEU A 1 93 ? 17.535 7.929 3.312 1.00 82.25 93 LEU A N 1
ATOM 721 C CA . LEU A 1 93 ? 16.177 7.802 3.829 1.00 82.25 93 LEU A CA 1
ATOM 722 C C . LEU A 1 93 ? 15.838 9.008 4.706 1.00 82.25 93 LEU A C 1
ATOM 724 O O . LEU A 1 93 ? 16.531 9.305 5.673 1.00 82.25 93 LEU A O 1
ATOM 728 N N . GLU A 1 94 ? 14.739 9.676 4.378 1.00 81.44 94 GLU A N 1
ATOM 729 C CA . GLU A 1 94 ? 14.136 10.712 5.221 1.00 81.44 94 GLU A CA 1
ATOM 730 C C . GLU A 1 94 ? 12.982 10.144 6.053 1.00 81.44 94 GLU A C 1
ATOM 732 O O . GLU A 1 94 ? 12.234 9.280 5.584 1.00 81.44 94 GLU A O 1
ATOM 737 N N . GLY A 1 95 ? 12.816 10.673 7.264 1.00 79.00 95 GLY A N 1
ATOM 738 C CA . GLY A 1 95 ? 11.760 10.264 8.184 1.00 79.00 95 GLY A CA 1
ATOM 739 C C . GLY A 1 95 ? 10.371 10.687 7.726 1.00 79.00 95 GLY A C 1
ATOM 740 O O . GLY A 1 95 ? 10.198 11.705 7.052 1.00 79.00 95 GLY A O 1
ATOM 741 N N . GLY A 1 96 ? 9.365 9.882 8.061 1.00 76.75 96 GLY A N 1
ATOM 742 C CA . GLY A 1 96 ? 7.979 10.120 7.663 1.00 76.75 96 GLY A CA 1
ATOM 743 C C . GLY A 1 96 ? 7.685 9.824 6.188 1.00 76.75 96 GLY A C 1
ATOM 744 O O . GLY A 1 96 ? 6.623 10.204 5.690 1.00 76.75 96 GLY A O 1
ATOM 745 N N . LYS A 1 97 ? 8.589 9.129 5.479 1.00 81.44 97 LYS A N 1
ATOM 746 C CA . LYS A 1 97 ? 8.393 8.702 4.085 1.00 81.44 97 LYS A CA 1
ATOM 747 C C . LYS A 1 97 ? 8.494 7.187 3.918 1.00 81.44 97 LYS A C 1
ATOM 749 O O . LYS A 1 97 ? 9.274 6.505 4.580 1.00 81.44 97 LYS A O 1
ATOM 754 N N . SER A 1 98 ? 7.699 6.671 2.985 1.00 84.38 98 SER A N 1
ATOM 755 C CA . SER A 1 98 ? 7.769 5.291 2.512 1.00 84.38 98 SER A CA 1
ATOM 756 C C . SER A 1 98 ? 8.466 5.238 1.156 1.00 84.38 98 SER A C 1
ATOM 758 O O . SER A 1 98 ? 8.079 5.957 0.229 1.00 84.38 98 SER A O 1
ATOM 760 N N . TYR A 1 99 ? 9.450 4.360 1.038 1.00 86.94 99 TYR A N 1
ATOM 761 C CA . TYR A 1 99 ? 10.262 4.143 -0.146 1.00 86.94 99 TYR A CA 1
ATOM 762 C C . TYR A 1 99 ? 9.975 2.768 -0.739 1.00 86.94 99 TYR A C 1
ATOM 764 O O . TYR A 1 99 ? 9.767 1.784 -0.028 1.00 86.94 99 TYR A O 1
ATOM 772 N N . LEU A 1 100 ? 9.995 2.711 -2.061 1.00 88.69 100 LEU A N 1
ATOM 773 C CA . LEU A 1 100 ? 9.880 1.491 -2.834 1.00 88.69 100 LEU A CA 1
ATOM 774 C C . LEU A 1 100 ? 11.160 1.339 -3.652 1.00 88.69 100 LEU A C 1
ATOM 776 O O . LEU A 1 100 ? 11.513 2.217 -4.440 1.00 88.69 100 LEU A O 1
ATOM 780 N N . VAL A 1 101 ? 11.874 0.244 -3.430 1.00 90.81 101 VAL A N 1
ATOM 781 C CA . VAL A 1 101 ? 13.063 -0.124 -4.198 1.00 90.81 101 VAL A CA 1
ATOM 782 C C . VAL A 1 101 ? 12.617 -1.114 -5.257 1.00 90.81 101 VAL A C 1
ATOM 784 O O . VAL A 1 101 ? 12.143 -2.198 -4.933 1.00 90.81 101 VAL A O 1
ATOM 787 N N . VAL A 1 102 ? 12.738 -0.745 -6.522 1.00 91.12 102 VAL A N 1
ATOM 788 C CA . VAL A 1 102 ? 12.328 -1.592 -7.641 1.00 91.12 102 VAL A CA 1
ATOM 789 C C . VAL A 1 102 ? 13.572 -2.140 -8.313 1.00 91.12 102 VAL A C 1
ATOM 791 O O . VAL A 1 102 ? 14.424 -1.374 -8.756 1.00 91.12 102 VAL A O 1
ATOM 794 N N . LEU A 1 103 ? 13.671 -3.464 -8.374 1.00 90.94 103 LEU A N 1
ATOM 795 C CA . LEU A 1 103 ? 14.721 -4.198 -9.066 1.00 90.94 103 LEU A CA 1
ATOM 796 C C . LEU A 1 103 ? 14.174 -4.662 -10.417 1.00 90.94 103 LEU A C 1
ATOM 798 O O . LEU A 1 103 ? 13.157 -5.355 -10.463 1.00 90.94 103 LEU A O 1
ATOM 802 N N . THR A 1 104 ? 14.838 -4.287 -11.505 1.00 88.50 104 THR A N 1
ATOM 803 C CA . THR A 1 104 ? 14.470 -4.669 -12.876 1.00 88.50 104 THR A CA 1
ATOM 804 C C . THR A 1 104 ? 15.695 -5.199 -13.616 1.00 88.50 104 THR A C 1
ATOM 806 O O . THR A 1 104 ? 16.806 -4.874 -13.212 1.00 88.50 104 THR A O 1
ATOM 809 N N . PRO A 1 105 ? 15.546 -5.942 -14.725 1.00 85.00 105 PRO A N 1
ATOM 810 C CA . PRO A 1 105 ? 16.694 -6.375 -15.530 1.00 85.00 105 PRO A CA 1
ATOM 811 C C . PRO A 1 105 ? 17.635 -5.240 -15.971 1.00 85.00 105 PRO A C 1
ATOM 813 O O . PRO A 1 105 ? 18.832 -5.458 -16.128 1.00 85.00 105 PRO A O 1
ATOM 816 N N . GLU A 1 106 ? 17.115 -4.020 -16.114 1.00 79.88 106 GLU A N 1
ATOM 817 C CA . GLU A 1 106 ? 17.868 -2.845 -16.571 1.00 79.88 106 GLU A CA 1
ATOM 818 C C . GLU A 1 106 ? 18.683 -2.150 -15.484 1.00 79.88 106 GLU A C 1
ATOM 820 O O . GLU A 1 106 ? 19.588 -1.369 -15.778 1.00 79.88 106 GLU A O 1
ATOM 825 N N . GLY A 1 107 ? 18.318 -2.369 -14.226 1.00 87.88 107 GLY A N 1
ATOM 826 C CA . GLY A 1 107 ? 18.812 -1.577 -13.116 1.00 87.88 107 GLY A CA 1
ATOM 827 C C . GLY A 1 107 ? 17.815 -1.494 -11.975 1.00 87.88 107 GLY A C 1
ATOM 828 O O . GLY A 1 107 ? 16.712 -2.053 -12.010 1.00 87.88 107 GLY A O 1
ATOM 829 N N . TRP A 1 108 ? 18.206 -0.753 -10.949 1.00 91.06 108 TRP A N 1
ATOM 830 C CA . TRP A 1 108 ? 17.377 -0.512 -9.779 1.00 91.06 108 TRP A CA 1
ATOM 831 C C . TRP A 1 108 ? 16.996 0.961 -9.662 1.00 91.06 108 TRP A C 1
ATOM 833 O O . TRP A 1 108 ? 17.733 1.857 -10.074 1.00 91.06 108 TRP A O 1
ATOM 843 N N . ALA A 1 109 ? 15.828 1.214 -9.087 1.00 91.25 109 ALA A N 1
ATOM 844 C CA . ALA A 1 109 ? 15.317 2.555 -8.850 1.00 91.25 109 ALA A CA 1
ATOM 845 C C . ALA A 1 109 ? 14.725 2.655 -7.445 1.00 91.25 109 ALA A C 1
ATOM 847 O O . ALA A 1 109 ? 14.120 1.705 -6.946 1.00 91.25 109 ALA A O 1
ATOM 848 N N . ILE A 1 110 ? 14.876 3.820 -6.818 1.00 90.50 110 ILE A N 1
ATOM 849 C CA . ILE A 1 110 ? 14.219 4.143 -5.551 1.00 90.50 110 ILE A CA 1
ATOM 850 C C . ILE A 1 110 ? 13.175 5.208 -5.834 1.00 90.50 110 ILE A C 1
ATOM 852 O O . ILE A 1 110 ? 13.473 6.248 -6.419 1.00 90.50 110 ILE A O 1
ATOM 856 N N . LEU A 1 111 ? 11.954 4.962 -5.382 1.00 87.88 111 LEU A N 1
ATOM 857 C CA . LEU A 1 111 ? 10.860 5.912 -5.492 1.00 87.88 111 LEU A CA 1
ATOM 858 C C . LEU A 1 111 ? 10.194 6.129 -4.139 1.00 87.88 111 LEU A C 1
ATOM 860 O O . LEU A 1 111 ? 10.110 5.225 -3.311 1.00 87.88 111 LEU A O 1
ATOM 864 N N . SER A 1 112 ? 9.726 7.352 -3.920 1.00 82.69 112 SER A N 1
ATOM 865 C CA . SER A 1 112 ? 8.940 7.721 -2.747 1.00 82.69 112 SER A CA 1
ATOM 866 C C . SER A 1 112 ? 7.637 8.332 -3.234 1.00 82.69 112 SER A C 1
ATOM 868 O O . SER A 1 112 ? 7.645 9.300 -3.985 1.00 82.69 112 SER A O 1
ATOM 870 N N . ASN A 1 113 ? 6.517 7.732 -2.844 1.00 68.75 113 ASN A N 1
ATOM 871 C CA . ASN A 1 113 ? 5.184 8.214 -3.184 1.00 68.75 113 ASN A CA 1
ATOM 872 C C . ASN A 1 113 ? 4.345 8.250 -1.911 1.00 68.75 113 ASN A C 1
ATOM 874 O O . ASN A 1 113 ? 4.441 7.360 -1.066 1.00 68.75 113 ASN A O 1
ATOM 878 N N . SER A 1 114 ? 3.493 9.268 -1.779 1.00 71.50 114 SER A N 1
ATOM 879 C CA . SER A 1 114 ? 2.503 9.303 -0.706 1.00 71.50 114 SER A CA 1
ATOM 880 C C . SER A 1 114 ? 1.317 8.426 -1.099 1.00 71.50 114 SER A C 1
ATOM 882 O O . SER A 1 114 ? 0.430 8.851 -1.844 1.00 71.50 114 SER A O 1
ATOM 884 N N . TRP A 1 115 ? 1.306 7.188 -0.623 1.00 75.44 115 TRP A N 1
ATOM 885 C CA . TRP A 1 115 ? 0.232 6.241 -0.893 1.00 75.44 115 TRP A CA 1
ATOM 886 C C . TRP A 1 115 ? -1.000 6.585 -0.058 1.00 75.44 115 TRP A C 1
ATOM 888 O O . TRP A 1 115 ? -0.975 6.537 1.169 1.00 75.44 115 TRP A O 1
ATOM 898 N N . LYS A 1 116 ? -2.098 6.946 -0.724 1.00 78.50 116 LYS A N 1
ATOM 899 C CA . LYS A 1 116 ? -3.386 7.227 -0.081 1.00 78.50 116 LYS A CA 1
ATOM 900 C C . LYS A 1 116 ? -4.459 6.342 -0.693 1.00 78.50 116 LYS A C 1
ATOM 902 O O . LYS A 1 116 ? -4.442 6.085 -1.893 1.00 78.50 116 LYS A O 1
ATOM 907 N N . LYS A 1 117 ? -5.402 5.882 0.132 1.00 79.81 117 LYS A N 1
ATOM 908 C CA . LYS A 1 117 ? -6.606 5.208 -0.365 1.00 79.81 117 LYS A CA 1
ATOM 909 C C . LYS A 1 117 ? -7.537 6.195 -1.056 1.00 79.81 117 LYS A C 1
ATOM 911 O O . LYS A 1 117 ? -7.607 7.360 -0.663 1.00 79.81 117 LYS A O 1
ATOM 916 N N . SER A 1 118 ? -8.302 5.686 -2.018 1.00 78.31 118 SER A N 1
ATOM 917 C CA . SER A 1 118 ? -9.342 6.457 -2.693 1.00 78.31 118 SER A CA 1
ATOM 918 C C . SER A 1 118 ? -10.385 6.970 -1.699 1.00 78.31 118 SER A C 1
ATOM 920 O O . SER A 1 118 ? -10.849 6.226 -0.832 1.00 78.31 118 SER A O 1
ATOM 922 N N . GLN A 1 119 ? -10.774 8.239 -1.839 1.00 76.25 119 GLN A N 1
ATOM 923 C CA . GLN A 1 119 ? -11.775 8.895 -0.985 1.00 76.25 119 GLN A CA 1
ATOM 924 C C . GLN A 1 119 ? -13.122 9.109 -1.687 1.00 76.25 119 GLN A C 1
ATOM 926 O O . GLN A 1 119 ? -14.082 9.543 -1.058 1.00 76.25 119 GLN A O 1
ATOM 931 N N . LYS A 1 120 ? -13.227 8.784 -2.981 1.00 76.00 120 LYS A N 1
ATOM 932 C CA . LYS A 1 120 ? -14.386 9.137 -3.817 1.00 76.00 120 LYS A CA 1
ATOM 933 C C . LYS A 1 120 ? -15.620 8.255 -3.600 1.00 76.00 120 LYS A C 1
ATOM 935 O O . LYS A 1 120 ? -16.662 8.522 -4.185 1.00 76.00 120 LYS A O 1
ATOM 940 N N . GLY A 1 121 ? -15.522 7.189 -2.801 1.00 69.88 121 GLY A N 1
ATOM 941 C CA . GLY A 1 121 ? -16.669 6.361 -2.396 1.00 69.88 121 GLY A CA 1
ATOM 942 C C . GLY A 1 121 ? -17.348 5.540 -3.506 1.00 69.88 121 GLY A C 1
ATOM 943 O O . GLY A 1 121 ? -18.266 4.788 -3.208 1.00 69.88 121 GLY A O 1
ATOM 944 N N . ARG A 1 122 ? -16.889 5.613 -4.764 1.00 78.81 122 ARG A N 1
ATOM 945 C CA . ARG A 1 122 ? -17.465 4.905 -5.929 1.00 78.81 122 ARG A CA 1
ATOM 946 C C . ARG A 1 122 ? -16.979 3.462 -6.109 1.00 78.81 122 ARG A C 1
ATOM 948 O O . ARG A 1 122 ? -17.092 2.906 -7.194 1.00 78.81 122 ARG A O 1
ATOM 955 N N . GLY A 1 123 ? -16.378 2.873 -5.079 1.00 79.50 123 GLY A N 1
ATOM 956 C CA . GLY A 1 123 ? -15.808 1.534 -5.197 1.00 79.50 123 GLY A CA 1
ATOM 957 C C . GLY A 1 123 ? -14.502 1.462 -5.990 1.00 79.50 123 GLY A C 1
ATOM 958 O O . GLY A 1 123 ? -14.246 0.501 -6.703 1.00 79.50 123 GLY A O 1
ATOM 959 N N . GLN A 1 124 ? -13.669 2.491 -5.879 1.00 87.19 124 GLN A N 1
ATOM 960 C CA . GLN A 1 124 ? -12.419 2.589 -6.629 1.00 87.19 124 GLN A CA 1
ATOM 961 C C . GLN A 1 124 ? -11.252 1.910 -5.898 1.00 87.19 124 GLN A C 1
ATOM 963 O O . GLN A 1 124 ? -11.255 1.768 -4.669 1.00 87.19 124 GLN A O 1
ATOM 968 N N . PHE A 1 125 ? -10.240 1.503 -6.657 1.00 89.31 125 PHE A N 1
ATOM 969 C CA . PHE A 1 125 ? -8.901 1.211 -6.151 1.00 89.31 125 PHE A CA 1
ATOM 970 C C . PHE A 1 125 ? -7.933 2.292 -6.633 1.00 89.31 125 PHE A C 1
ATOM 972 O O . PHE A 1 125 ? -8.241 3.066 -7.537 1.00 89.31 125 PHE A O 1
ATOM 979 N N . VAL A 1 126 ? -6.758 2.355 -6.017 1.00 90.44 126 VAL A N 1
ATOM 980 C CA . VAL A 1 126 ? -5.708 3.295 -6.415 1.00 90.44 126 VAL A CA 1
ATOM 981 C C . VAL A 1 126 ? -4.591 2.532 -7.108 1.00 90.44 126 VAL A C 1
ATOM 983 O O . VAL A 1 126 ? -4.140 1.509 -6.592 1.00 90.44 126 VAL A O 1
ATOM 986 N N . LEU A 1 127 ? -4.142 3.026 -8.259 1.00 91.19 127 LEU A N 1
ATOM 987 C CA . LEU A 1 127 ? -3.030 2.451 -9.014 1.00 91.19 127 LEU A CA 1
ATOM 988 C C . LEU A 1 127 ? -1.994 3.520 -9.345 1.00 91.19 127 LEU A C 1
ATOM 990 O O . LEU A 1 127 ? -2.337 4.584 -9.857 1.00 91.19 127 LEU A O 1
ATOM 994 N N . SER A 1 128 ? -0.727 3.212 -9.085 1.00 91.31 128 SER A N 1
ATOM 995 C CA . SER A 1 128 ? 0.427 3.924 -9.638 1.00 91.31 128 SER A CA 1
ATOM 996 C C . SER A 1 128 ? 1.133 3.022 -10.638 1.00 91.31 128 SER A C 1
ATOM 998 O O . SER A 1 128 ? 1.270 1.818 -10.405 1.00 91.31 128 SER A O 1
ATOM 1000 N N . LEU A 1 129 ? 1.569 3.608 -11.749 1.00 89.62 129 LEU A N 1
ATOM 1001 C CA . LEU A 1 129 ? 2.293 2.904 -12.797 1.00 89.62 129 LEU A CA 1
ATOM 1002 C C . LEU A 1 129 ? 3.764 3.317 -12.760 1.00 89.62 129 LEU A C 1
ATOM 1004 O O . LEU A 1 129 ? 4.088 4.500 -12.736 1.00 89.62 129 LEU A O 1
ATOM 1008 N N . ILE A 1 130 ? 4.655 2.339 -12.747 1.00 90.25 130 ILE A N 1
ATOM 1009 C CA . ILE A 1 130 ? 6.101 2.515 -12.696 1.00 90.25 130 ILE A CA 1
ATOM 1010 C C . ILE A 1 130 ? 6.643 1.975 -14.016 1.00 90.25 130 ILE A C 1
ATOM 1012 O O . ILE A 1 130 ? 6.628 0.771 -14.269 1.00 90.25 130 ILE A O 1
ATOM 1016 N N . HIS A 1 131 ? 7.087 2.884 -14.875 1.00 87.00 131 HIS A N 1
ATOM 1017 C CA . HIS A 1 131 ? 7.608 2.576 -16.198 1.00 87.00 131 HIS A CA 1
ATOM 1018 C C . HIS A 1 131 ? 9.116 2.820 -16.205 1.00 87.00 131 HIS A C 1
ATOM 1020 O O . HIS A 1 131 ? 9.578 3.960 -16.135 1.00 87.00 131 HIS A O 1
ATOM 1026 N N . LEU A 1 132 ? 9.891 1.735 -16.233 1.00 84.19 132 LEU A N 1
ATOM 1027 C CA . LEU A 1 132 ? 11.355 1.785 -16.151 1.00 84.19 132 LEU A CA 1
ATOM 1028 C C . LEU A 1 132 ? 12.027 1.351 -17.454 1.00 84.19 132 LEU A C 1
ATOM 1030 O O . LEU A 1 132 ? 13.215 1.060 -17.446 1.00 84.19 132 LEU A O 1
ATOM 1034 N N . ILE A 1 133 ? 11.309 1.298 -18.576 1.00 80.06 133 ILE A N 1
ATOM 1035 C CA . ILE A 1 133 ? 11.902 0.861 -19.845 1.00 80.06 133 ILE A CA 1
ATOM 1036 C C . ILE A 1 133 ? 12.687 2.029 -20.468 1.00 80.06 133 ILE A C 1
ATOM 1038 O O . ILE A 1 133 ? 12.142 3.134 -20.567 1.00 80.06 133 ILE A O 1
ATOM 1042 N N . PRO A 1 134 ? 13.943 1.814 -20.909 1.00 75.44 134 PRO A N 1
ATOM 1043 C CA . PRO A 1 134 ? 14.738 2.844 -21.564 1.00 75.44 134 PRO A CA 1
ATOM 1044 C C . PRO A 1 134 ? 14.060 3.381 -22.828 1.00 75.44 134 PRO A C 1
ATOM 1046 O O . PRO A 1 134 ? 13.570 2.628 -23.669 1.00 75.44 134 PRO A O 1
ATOM 1049 N N . CYS A 1 135 ? 14.121 4.697 -23.014 1.00 69.44 135 CYS A N 1
ATOM 1050 C CA . CYS A 1 135 ? 13.513 5.397 -24.149 1.00 69.44 135 CYS A CA 1
ATOM 1051 C C . CYS A 1 135 ? 14.126 5.000 -25.501 1.00 69.44 135 CYS A C 1
ATOM 1053 O O . CYS A 1 135 ? 13.496 5.126 -26.542 1.00 69.44 135 CYS A O 1
ATOM 1055 N N . GLU A 1 136 ? 15.378 4.550 -25.520 1.00 66.69 136 GLU A N 1
ATOM 1056 C CA . GLU A 1 136 ? 16.090 4.215 -26.761 1.00 66.69 136 GLU A CA 1
ATOM 1057 C C . GLU A 1 136 ? 15.554 2.943 -27.413 1.00 66.69 136 GLU A C 1
ATOM 1059 O O . GLU A 1 136 ? 15.529 2.818 -28.638 1.00 66.69 136 GLU A O 1
ATOM 1064 N N . LYS A 1 137 ? 15.080 2.017 -26.582 1.00 66.81 137 LYS A N 1
ATOM 1065 C CA . LYS A 1 137 ? 14.553 0.717 -27.005 1.00 66.81 137 LYS A CA 1
ATOM 1066 C C . LYS A 1 137 ? 13.075 0.773 -27.369 1.00 66.81 137 LYS A C 1
ATOM 1068 O O . LYS A 1 137 ? 12.477 -0.211 -27.779 1.00 66.81 137 LYS A O 1
ATOM 1073 N N . TRP A 1 138 ? 12.509 1.966 -27.242 1.00 61.66 138 TRP A N 1
ATOM 1074 C CA . TRP A 1 138 ? 11.111 2.251 -27.441 1.00 61.66 138 TRP A CA 1
ATOM 1075 C C . TRP A 1 138 ? 10.734 2.596 -28.889 1.00 61.66 138 TRP A C 1
ATOM 1077 O O . TRP A 1 138 ? 9.549 2.575 -29.195 1.00 61.66 138 TRP A O 1
ATOM 1087 N N . LYS A 1 139 ? 11.692 2.946 -29.767 1.00 51.97 139 LYS A N 1
ATOM 1088 C CA . LYS A 1 139 ? 11.454 3.608 -31.071 1.00 51.97 139 LYS A CA 1
ATOM 1089 C C . LYS A 1 139 ? 10.227 3.081 -31.837 1.00 51.97 139 LYS A C 1
ATOM 1091 O O . LYS A 1 139 ? 10.312 2.193 -32.677 1.00 51.97 139 LYS A O 1
ATOM 1096 N N . THR A 1 140 ? 9.079 3.696 -31.581 1.00 50.47 140 THR A N 1
ATOM 1097 C CA . THR A 1 140 ? 7.878 3.612 -32.408 1.00 50.47 140 THR A CA 1
ATOM 1098 C C . THR A 1 140 ? 8.004 4.624 -33.540 1.00 50.47 140 THR A C 1
ATOM 1100 O O . THR A 1 140 ? 8.589 5.686 -33.336 1.00 50.47 140 THR A O 1
ATOM 1103 N N . GLU A 1 141 ? 7.402 4.347 -34.702 1.00 46.56 141 GLU A N 1
ATOM 1104 C CA . GLU A 1 141 ? 7.367 5.214 -35.904 1.00 46.56 141 GLU A CA 1
ATOM 1105 C C . GLU A 1 141 ? 6.874 6.660 -35.668 1.00 46.56 141 GLU A C 1
ATOM 1107 O O . GLU A 1 141 ? 6.804 7.458 -36.598 1.00 46.56 141 GLU A O 1
ATOM 1112 N N . SER A 1 142 ? 6.503 7.021 -34.440 1.00 47.75 142 SER A N 1
ATOM 1113 C CA . SER A 1 142 ? 5.860 8.281 -34.113 1.00 47.75 142 SER A CA 1
ATOM 1114 C C . SER A 1 142 ? 6.356 8.975 -32.839 1.00 47.75 142 SER A C 1
ATOM 1116 O O . SER A 1 142 ? 5.695 9.888 -32.362 1.00 47.75 142 SER A O 1
ATOM 1118 N N . THR A 1 143 ? 7.501 8.597 -32.267 1.00 46.28 143 THR A N 1
ATOM 1119 C CA . THR A 1 143 ? 8.100 9.387 -31.171 1.00 46.28 143 THR A CA 1
ATOM 1120 C C . THR A 1 143 ? 9.106 10.404 -31.714 1.00 46.28 143 THR A C 1
ATOM 1122 O O . THR A 1 143 ? 10.091 9.972 -32.315 1.00 46.28 143 THR A O 1
ATOM 1125 N N . PRO A 1 144 ? 8.925 11.722 -31.492 1.00 44.38 144 PRO A N 1
ATOM 1126 C CA . PRO A 1 144 ? 9.976 12.697 -31.757 1.00 44.38 144 PRO A CA 1
ATOM 1127 C C . PRO A 1 144 ? 11.075 12.566 -30.691 1.00 44.38 144 PRO A C 1
ATOM 1129 O O . PRO A 1 144 ? 10.772 12.404 -29.509 1.00 44.38 144 PRO A O 1
ATOM 1132 N N . ASP A 1 145 ? 12.332 12.583 -31.141 1.00 47.56 145 ASP A N 1
ATOM 1133 C CA . ASP A 1 145 ? 13.586 12.684 -30.380 1.00 47.56 145 ASP A CA 1
ATOM 1134 C C . ASP A 1 145 ? 13.493 12.394 -28.873 1.00 47.56 145 ASP A C 1
ATOM 1136 O O . ASP A 1 145 ? 13.440 13.300 -28.041 1.00 47.56 145 ASP A O 1
ATOM 1140 N N . CYS A 1 146 ? 13.539 11.110 -28.500 1.00 52.84 146 CYS A N 1
ATOM 1141 C CA . CYS A 1 146 ? 13.821 10.706 -27.122 1.00 52.84 146 CYS A CA 1
ATOM 1142 C C . CYS A 1 146 ? 15.281 11.032 -26.779 1.00 52.84 146 CYS A C 1
ATOM 1144 O O . CYS A 1 146 ? 16.156 10.170 -26.811 1.00 52.84 146 CYS A O 1
ATOM 1146 N N . THR A 1 147 ? 15.555 12.288 -26.441 1.00 52.78 147 THR A N 1
ATOM 1147 C CA . THR A 1 147 ? 16.772 12.655 -25.713 1.00 52.78 147 THR A CA 1
ATOM 1148 C C . THR A 1 147 ? 16.566 12.345 -24.227 1.00 52.78 147 THR A C 1
ATOM 1150 O O . THR A 1 147 ? 15.462 12.485 -23.701 1.00 52.78 147 THR A O 1
ATOM 1153 N N . VAL A 1 148 ? 17.622 11.963 -23.499 1.00 52.00 148 VAL A N 1
ATOM 1154 C CA . VAL A 1 148 ? 17.574 11.647 -22.046 1.00 52.00 148 VAL A CA 1
ATOM 1155 C C . VAL A 1 148 ? 16.945 12.785 -21.200 1.00 52.00 148 VAL A C 1
ATOM 1157 O O . VAL A 1 148 ? 16.486 12.584 -20.068 1.00 52.00 148 VAL A O 1
ATOM 1160 N N . ALA A 1 149 ? 16.887 14.001 -21.754 1.00 47.06 149 ALA A N 1
ATOM 1161 C CA . ALA A 1 149 ? 16.256 15.177 -21.167 1.00 47.06 149 ALA A CA 1
ATOM 1162 C C . ALA A 1 149 ? 14.726 15.272 -21.383 1.00 47.06 149 ALA A C 1
ATOM 1164 O O . ALA A 1 149 ? 14.052 15.828 -20.521 1.00 47.06 149 ALA A O 1
ATOM 1165 N N . SER A 1 150 ? 14.171 14.720 -22.468 1.00 50.84 150 SER A N 1
ATOM 1166 C CA . SER A 1 150 ? 12.786 14.958 -22.933 1.00 50.84 150 SER A CA 1
ATOM 1167 C C . SER A 1 150 ? 11.809 13.792 -22.715 1.00 50.84 150 SER A C 1
ATOM 1169 O O . SER A 1 150 ? 10.618 13.921 -22.996 1.00 50.84 150 SER A O 1
ATOM 1171 N N . PHE A 1 151 ? 12.267 12.662 -22.162 1.00 54.62 151 PHE A N 1
ATOM 1172 C CA . PHE A 1 151 ? 11.412 11.486 -21.935 1.00 54.62 151 PHE A CA 1
ATOM 1173 C C . PHE A 1 151 ? 10.152 11.785 -21.107 1.00 54.62 151 PHE A C 1
ATOM 1175 O O . PHE A 1 151 ? 9.074 11.275 -21.395 1.00 54.62 151 PHE A O 1
ATOM 1182 N N . HIS A 1 152 ? 10.268 12.650 -20.096 1.00 52.88 152 HIS A N 1
ATOM 1183 C CA . HIS A 1 152 ? 9.165 12.980 -19.190 1.00 52.88 152 HIS A CA 1
ATOM 1184 C C . HIS A 1 152 ? 8.052 13.799 -19.864 1.00 52.88 152 HIS A C 1
ATOM 1186 O O . HIS A 1 152 ? 6.877 13.605 -19.562 1.00 52.88 152 HIS A O 1
ATOM 1192 N N . THR A 1 153 ? 8.397 14.671 -20.813 1.00 55.00 153 THR A N 1
ATOM 1193 C CA . THR A 1 153 ? 7.422 15.556 -21.466 1.00 55.00 153 THR A CA 1
ATOM 1194 C C . THR A 1 153 ? 6.631 14.859 -22.570 1.00 55.00 153 THR A C 1
ATOM 1196 O O . THR A 1 153 ? 5.517 15.287 -22.859 1.00 55.00 153 THR A O 1
ATOM 1199 N N . ASN A 1 154 ? 7.179 13.781 -23.143 1.00 61.06 154 ASN A N 1
ATOM 1200 C CA . ASN A 1 154 ? 6.607 13.079 -24.297 1.00 61.06 154 ASN A CA 1
ATOM 1201 C C . ASN A 1 154 ? 6.000 11.707 -23.950 1.00 61.06 154 ASN A C 1
ATOM 1203 O O . ASN A 1 154 ? 5.430 11.053 -24.824 1.00 61.06 154 ASN A O 1
ATOM 1207 N N . LEU A 1 155 ? 6.109 11.248 -22.697 1.00 72.88 155 LEU A N 1
ATOM 1208 C CA . LEU A 1 155 ? 5.491 9.996 -22.269 1.00 72.88 155 LEU A CA 1
ATOM 1209 C C . LEU A 1 155 ? 3.998 10.207 -21.994 1.00 72.88 155 LEU A C 1
ATOM 1211 O O . LEU A 1 155 ? 3.605 10.747 -20.961 1.00 72.88 155 LEU A O 1
ATOM 1215 N N . HIS A 1 156 ? 3.160 9.723 -22.906 1.00 76.56 156 HIS A N 1
ATOM 1216 C CA . HIS A 1 156 ? 1.711 9.729 -22.743 1.00 76.56 156 HIS A CA 1
ATOM 1217 C C . HIS A 1 156 ? 1.186 8.296 -22.662 1.00 76.56 156 HIS A C 1
ATOM 1219 O O . HIS A 1 156 ? 1.167 7.562 -23.651 1.00 76.56 156 HIS A O 1
ATOM 1225 N N . ILE A 1 157 ? 0.747 7.906 -21.466 1.00 80.12 157 ILE A N 1
ATOM 1226 C CA . ILE A 1 157 ? 0.146 6.598 -21.196 1.00 80.12 157 ILE A CA 1
ATOM 1227 C C . ILE A 1 157 ? -1.316 6.803 -20.820 1.00 80.12 157 ILE A C 1
ATOM 1229 O O . ILE A 1 157 ? -1.664 7.709 -20.054 1.00 80.12 157 ILE A O 1
ATOM 1233 N N . ALA A 1 158 ? -2.166 5.935 -21.353 1.00 82.62 158 ALA A N 1
ATOM 1234 C CA . ALA A 1 158 ? -3.545 5.800 -20.939 1.00 82.62 158 ALA A CA 1
ATOM 1235 C C . ALA A 1 158 ? -3.868 4.356 -20.569 1.00 82.62 158 ALA A C 1
ATOM 1237 O O . ALA A 1 158 ? -3.249 3.414 -21.050 1.00 82.62 158 ALA A O 1
ATOM 1238 N N . MET A 1 159 ? -4.865 4.198 -19.717 1.00 84.94 159 MET A N 1
ATOM 1239 C CA . MET A 1 159 ? -5.465 2.934 -19.344 1.00 84.94 159 MET A CA 1
ATOM 1240 C C . MET A 1 159 ? -6.946 2.982 -19.661 1.00 84.94 159 MET A C 1
ATOM 1242 O O . MET A 1 159 ? -7.603 3.999 -19.419 1.00 84.94 159 MET A O 1
ATOM 1246 N N . CYS A 1 160 ? -7.466 1.875 -20.168 1.00 83.06 160 CYS A N 1
ATOM 1247 C CA . CYS A 1 160 ? -8.882 1.738 -20.442 1.00 83.06 160 CYS A CA 1
ATOM 1248 C C . CYS A 1 160 ? -9.463 0.529 -19.755 1.00 83.06 160 CYS A C 1
ATOM 1250 O O . CYS A 1 160 ? -8.821 -0.517 -19.731 1.00 83.06 160 CYS A O 1
ATOM 1252 N N . LEU A 1 161 ? -10.693 0.664 -19.279 1.00 81.88 161 LEU A N 1
ATOM 1253 C CA . LEU A 1 161 ? -11.489 -0.466 -18.846 1.00 81.88 161 LEU A CA 1
ATOM 1254 C C . LEU A 1 161 ? -11.958 -1.257 -20.079 1.00 81.88 161 LEU A C 1
ATOM 1256 O O . LEU A 1 161 ? -12.697 -0.732 -20.912 1.00 81.88 161 LEU A O 1
ATOM 1260 N N . ASP A 1 162 ? -11.548 -2.517 -20.178 1.00 73.75 162 ASP A N 1
ATOM 1261 C CA . ASP A 1 162 ? -12.059 -3.476 -21.156 1.00 73.75 162 ASP A CA 1
ATOM 1262 C C . ASP A 1 162 ? -13.467 -3.927 -20.729 1.00 73.75 162 ASP A C 1
ATOM 1264 O O . ASP A 1 162 ? -13.664 -4.913 -20.011 1.00 73.75 162 ASP A O 1
ATOM 1268 N N . ARG A 1 163 ? -14.476 -3.140 -21.118 1.00 65.50 163 ARG A N 1
ATOM 1269 C CA . ARG A 1 163 ? -15.867 -3.598 -21.165 1.00 65.50 163 ARG A CA 1
ATOM 1270 C C . ARG A 1 163 ? -16.092 -4.228 -22.532 1.00 65.50 163 ARG A C 1
ATOM 1272 O O . ARG A 1 163 ? -15.988 -3.539 -23.541 1.00 65.50 163 ARG A O 1
ATOM 1279 N N . LYS A 1 164 ? -16.459 -5.511 -22.551 1.00 53.28 164 LYS A N 1
ATOM 1280 C CA . LYS A 1 164 ? -16.754 -6.315 -23.752 1.00 53.28 164 LYS A CA 1
ATOM 1281 C C . LYS A 1 164 ? -18.005 -5.865 -24.540 1.00 53.28 164 LYS A C 1
ATOM 1283 O O . LYS A 1 164 ? -18.777 -6.714 -24.974 1.00 53.28 164 LYS A O 1
ATOM 1288 N N . ASP A 1 165 ? -18.219 -4.565 -24.736 1.00 45.97 165 ASP A N 1
ATOM 1289 C CA . ASP A 1 165 ? -19.301 -4.026 -25.562 1.00 45.97 165 ASP A CA 1
ATOM 1290 C C . ASP A 1 165 ? -18.821 -3.567 -26.953 1.00 45.97 165 ASP A C 1
ATOM 1292 O O . ASP A 1 165 ? -17.704 -3.087 -27.162 1.00 45.97 165 ASP A O 1
ATOM 1296 N N . SER A 1 166 ? -19.739 -3.742 -27.903 1.00 43.06 166 SER A N 1
ATOM 1297 C CA . SER A 1 166 ? -19.653 -3.973 -29.358 1.00 43.06 166 SER A CA 1
ATOM 1298 C C . SER A 1 166 ? -18.721 -3.138 -30.257 1.00 43.06 166 SER A C 1
ATOM 1300 O O . SER A 1 166 ? -18.709 -3.389 -31.457 1.00 43.06 166 SER A O 1
ATOM 1302 N N . ASN A 1 167 ? -17.945 -2.173 -29.753 1.00 50.94 167 ASN A N 1
ATOM 1303 C CA . ASN A 1 167 ? -17.088 -1.316 -30.591 1.00 50.94 167 ASN A CA 1
ATOM 1304 C C . ASN A 1 167 ? -15.619 -1.200 -30.146 1.00 50.94 167 ASN A C 1
ATOM 1306 O O . ASN A 1 167 ? -14.859 -0.548 -30.861 1.00 50.94 167 ASN A O 1
ATOM 1310 N N . GLY A 1 168 ? -15.206 -1.794 -29.014 1.00 53.81 168 GLY A N 1
ATOM 1311 C CA . GLY A 1 168 ? -13.786 -1.970 -28.641 1.00 53.81 168 GLY A CA 1
ATOM 1312 C C . GLY A 1 168 ? -12.917 -0.700 -28.641 1.00 53.81 168 GLY A C 1
ATOM 1313 O O . GLY A 1 168 ? -11.701 -0.776 -28.800 1.00 53.81 168 GLY A O 1
ATOM 1314 N N . LYS A 1 169 ? -13.520 0.493 -28.536 1.00 54.22 169 LYS A N 1
ATOM 1315 C CA . LYS A 1 169 ? -12.823 1.781 -28.650 1.00 54.22 169 LYS A CA 1
ATOM 1316 C C . LYS A 1 169 ? -12.812 2.502 -27.307 1.00 54.22 169 LYS A C 1
ATOM 1318 O O . LYS A 1 169 ? -13.818 3.057 -26.884 1.00 54.22 169 LYS A O 1
ATOM 1323 N N . CYS A 1 170 ? -11.631 2.582 -26.703 1.00 58.91 170 CYS A N 1
ATOM 1324 C CA . CYS A 1 170 ? -11.321 3.479 -25.593 1.00 58.91 170 CYS A CA 1
ATOM 1325 C C . CYS A 1 170 ? -11.501 4.962 -25.963 1.00 58.91 170 CYS A C 1
ATOM 1327 O O . CYS A 1 170 ? -10.557 5.584 -26.447 1.00 58.91 170 CYS A O 1
ATOM 1329 N N . THR A 1 171 ? -12.653 5.589 -25.772 1.00 56.34 171 THR A N 1
ATOM 1330 C CA . THR A 1 171 ? -12.779 7.046 -25.966 1.00 56.34 171 THR A CA 1
ATOM 1331 C C . THR A 1 171 ? -12.792 7.774 -24.625 1.00 56.34 171 THR A C 1
ATOM 1333 O O . THR A 1 171 ? -13.283 7.260 -23.627 1.00 56.34 171 THR A O 1
ATOM 1336 N N . ARG A 1 172 ? -12.251 9.001 -24.600 1.00 58.31 172 ARG A N 1
ATOM 1337 C CA . ARG A 1 172 ? -12.264 9.880 -23.413 1.00 58.31 172 ARG A CA 1
ATOM 1338 C C . ARG A 1 172 ? -13.685 10.267 -22.967 1.00 58.31 172 ARG A C 1
ATOM 1340 O O . ARG A 1 172 ? -13.856 10.774 -21.868 1.00 58.31 172 ARG A O 1
ATOM 1347 N N . GLU A 1 173 ? -14.679 10.053 -23.825 1.00 54.78 173 GLU A N 1
ATOM 1348 C CA . GLU A 1 173 ? -16.092 10.338 -23.556 1.00 54.78 173 GLU A CA 1
ATOM 1349 C C . GLU A 1 173 ? -16.714 9.413 -22.504 1.00 54.78 173 GLU A C 1
ATOM 1351 O O . GLU A 1 173 ? -17.702 9.794 -21.885 1.00 54.78 173 GLU A O 1
ATOM 1356 N N . ASN A 1 174 ? -16.116 8.243 -22.256 1.00 59.59 174 ASN A N 1
ATOM 1357 C CA . ASN A 1 174 ? -16.600 7.302 -21.252 1.00 59.59 174 ASN A CA 1
ATOM 1358 C C . ASN A 1 174 ? -15.768 7.383 -19.960 1.00 59.59 174 ASN A C 1
ATOM 1360 O O . ASN A 1 174 ? -14.552 7.580 -20.003 1.00 59.59 174 ASN A O 1
ATOM 1364 N N . ASP A 1 175 ? -16.405 7.096 -18.816 1.00 59.59 175 ASP A N 1
ATOM 1365 C CA . ASP A 1 175 ? -15.792 6.946 -17.471 1.00 59.59 175 ASP A CA 1
ATOM 1366 C C . ASP A 1 175 ? -14.754 5.793 -17.370 1.00 59.59 175 ASP A C 1
ATOM 1368 O O . ASP A 1 175 ? -14.224 5.467 -16.301 1.00 59.59 175 ASP A O 1
ATOM 1372 N N . ASP A 1 176 ? -14.453 5.172 -18.505 1.00 72.56 176 ASP A N 1
ATOM 1373 C CA . ASP A 1 176 ? -13.621 3.991 -18.676 1.00 72.56 176 ASP A CA 1
ATOM 1374 C C . ASP A 1 176 ? -12.190 4.346 -19.122 1.00 72.56 176 ASP A C 1
ATOM 1376 O O . ASP A 1 176 ? -11.361 3.451 -19.248 1.00 72.56 176 ASP A O 1
ATOM 1380 N N . PHE A 1 177 ? -11.876 5.632 -19.338 1.00 79.81 177 PHE A N 1
ATOM 1381 C CA . PHE A 1 177 ? -10.573 6.104 -19.821 1.00 79.81 177 PHE A CA 1
ATOM 1382 C C . PHE A 1 177 ? -9.801 6.915 -18.769 1.00 79.81 177 PHE A C 1
ATOM 1384 O O . PHE A 1 177 ? -10.251 7.957 -18.292 1.00 79.81 177 PHE A O 1
ATOM 1391 N N . TYR A 1 178 ? -8.571 6.490 -18.479 1.00 84.94 178 TYR A N 1
ATOM 1392 C CA . TYR A 1 178 ? -7.678 7.120 -17.508 1.00 84.94 178 TYR A CA 1
ATOM 1393 C C . TYR A 1 178 ? -6.346 7.458 -18.177 1.00 84.94 178 TYR A C 1
ATOM 1395 O O . TYR A 1 178 ? -5.604 6.564 -18.558 1.00 84.94 178 TYR A O 1
ATOM 1403 N N . ALA A 1 179 ? -6.009 8.739 -18.307 1.00 84.12 179 ALA A N 1
ATOM 1404 C CA . ALA A 1 179 ? -4.707 9.176 -18.818 1.00 84.12 179 ALA A CA 1
ATOM 1405 C C . ALA A 1 179 ? -3.950 9.982 -17.766 1.00 84.12 179 ALA A C 1
ATOM 1407 O O . ALA A 1 179 ? -4.571 10.680 -16.957 1.00 84.12 179 ALA A O 1
ATOM 1408 N N . TRP A 1 180 ? -2.621 9.912 -17.808 1.00 84.62 180 TRP A N 1
ATOM 1409 C CA . TRP A 1 180 ? -1.753 10.762 -17.001 1.00 84.62 180 TRP A CA 1
ATOM 1410 C C . TRP A 1 180 ? -1.267 11.942 -17.822 1.00 84.62 180 TRP A C 1
ATOM 1412 O O . TRP A 1 180 ? -0.839 11.817 -18.969 1.00 84.62 180 TRP A O 1
ATOM 1422 N N . SER A 1 181 ? -1.363 13.106 -17.208 1.00 79.56 181 SER A N 1
ATOM 1423 C CA . SER A 1 181 ? -0.811 14.347 -17.726 1.00 79.56 181 SER A CA 1
ATOM 1424 C C . SER A 1 181 ? 0.630 14.531 -17.250 1.00 79.56 181 SER A C 1
ATOM 1426 O O . SER A 1 181 ? 1.043 13.926 -16.265 1.00 79.56 181 SER A O 1
ATOM 1428 N N . SER A 1 182 ? 1.405 15.395 -17.909 1.00 77.44 182 SER A N 1
ATOM 1429 C CA . SER A 1 182 ? 2.838 15.557 -17.615 1.00 77.44 182 SER A CA 1
ATOM 1430 C C . SER A 1 182 ? 3.137 15.957 -16.160 1.00 77.44 182 SER A C 1
ATOM 1432 O O . SER A 1 182 ? 4.190 15.604 -15.643 1.00 77.44 182 SER A O 1
ATOM 1434 N N . HIS A 1 183 ? 2.218 16.641 -15.465 1.00 80.50 183 HIS A N 1
ATOM 1435 C CA . HIS A 1 183 ? 2.383 16.990 -14.044 1.00 80.50 183 HIS A CA 1
ATOM 1436 C C . HIS A 1 183 ? 2.098 15.821 -13.085 1.00 80.50 183 HIS A C 1
ATOM 1438 O O . HIS A 1 183 ? 2.523 15.851 -11.935 1.00 80.50 183 HIS A O 1
ATOM 1444 N N . GLU A 1 184 ? 1.394 14.788 -13.551 1.00 83.25 184 GLU A N 1
ATOM 1445 C CA . GLU A 1 184 ? 1.136 13.547 -12.813 1.00 83.25 184 GLU A CA 1
ATOM 1446 C C . GLU A 1 184 ? 2.209 12.484 -13.100 1.00 83.25 184 GLU A C 1
ATOM 1448 O O . GLU A 1 184 ? 2.065 11.334 -12.691 1.00 83.25 184 GLU A O 1
ATOM 1453 N N . ILE A 1 185 ? 3.289 12.842 -13.794 1.00 84.69 185 ILE A N 1
ATOM 1454 C CA . ILE A 1 185 ? 4.433 11.970 -14.056 1.00 84.69 185 ILE A CA 1
ATOM 1455 C C . ILE A 1 185 ? 5.627 12.545 -13.296 1.00 84.69 185 ILE A C 1
ATOM 1457 O O . ILE A 1 185 ? 5.765 13.756 -13.135 1.00 84.69 185 ILE A O 1
ATOM 1461 N N . SER A 1 186 ? 6.524 11.706 -12.802 1.00 85.75 186 SER A N 1
ATOM 1462 C CA . SER A 1 186 ? 7.775 12.126 -12.172 1.00 85.75 186 SER A CA 1
ATOM 1463 C C . SER A 1 186 ? 8.939 11.316 -12.719 1.00 85.75 186 SER A C 1
ATOM 1465 O O . SER A 1 186 ? 8.822 10.118 -12.965 1.00 85.75 186 SER A O 1
ATOM 1467 N N . LYS A 1 187 ? 10.062 11.996 -12.952 1.00 85.50 187 LYS A N 1
ATOM 1468 C CA . LYS A 1 187 ? 11.294 11.393 -13.462 1.00 85.50 187 LYS A CA 1
ATOM 1469 C C . LYS A 1 187 ? 11.999 10.656 -12.325 1.00 85.50 187 LYS A C 1
ATOM 1471 O O . LYS A 1 187 ? 12.190 11.237 -11.260 1.00 85.50 187 LYS A O 1
ATOM 1476 N N . VAL A 1 188 ? 12.400 9.408 -12.557 1.00 87.56 188 VAL A N 1
ATOM 1477 C CA . VAL A 1 188 ? 13.105 8.590 -11.557 1.00 87.56 188 VAL A CA 1
ATOM 1478 C C . VAL A 1 188 ? 14.423 8.081 -12.140 1.00 87.56 188 VAL A C 1
ATOM 1480 O O . VAL A 1 188 ? 14.407 7.523 -13.237 1.00 87.56 188 VAL A O 1
ATOM 1483 N N . PRO A 1 189 ? 15.567 8.284 -11.463 1.00 88.69 189 PRO A N 1
ATOM 1484 C CA . PRO A 1 189 ? 16.845 7.759 -11.927 1.00 88.69 189 PRO A CA 1
ATOM 1485 C C . PRO A 1 189 ? 16.882 6.232 -11.794 1.00 88.69 189 PRO A C 1
ATOM 1487 O O . PRO A 1 189 ? 16.535 5.683 -10.748 1.00 88.69 189 PRO A O 1
ATOM 1490 N N . VAL A 1 190 ? 17.317 5.557 -12.858 1.00 88.94 190 VAL A N 1
ATOM 1491 C CA . VAL A 1 190 ? 17.599 4.120 -12.853 1.00 88.94 190 VAL A CA 1
ATOM 1492 C C . VAL A 1 190 ? 19.107 3.929 -12.796 1.00 88.94 190 VAL A C 1
ATOM 1494 O O . VAL A 1 190 ? 19.852 4.452 -13.629 1.00 88.94 190 VAL A O 1
ATOM 1497 N N . HIS A 1 191 ? 19.551 3.199 -11.783 1.00 91.06 191 HIS A N 1
ATOM 1498 C CA . HIS A 1 191 ? 20.950 2.955 -11.486 1.00 91.06 191 HIS A CA 1
ATOM 1499 C C . HIS A 1 191 ? 21.389 1.593 -12.016 1.00 91.06 191 HIS A C 1
ATOM 1501 O O . HIS A 1 191 ? 20.669 0.601 -11.889 1.00 91.06 191 HIS A O 1
ATOM 1507 N N . SER A 1 192 ? 22.602 1.538 -12.559 1.00 89.81 192 SER A N 1
ATOM 1508 C CA . SER A 1 192 ? 23.222 0.282 -12.974 1.00 89.81 192 SER A CA 1
ATOM 1509 C C . SER A 1 192 ? 23.651 -0.554 -11.765 1.00 89.81 192 SER A C 1
ATOM 1511 O O . SER A 1 192 ? 24.123 -0.022 -10.757 1.00 89.81 192 SER A O 1
ATOM 1513 N N . TYR A 1 193 ? 23.539 -1.877 -11.879 1.00 87.88 193 TYR A N 1
ATOM 1514 C CA . TYR A 1 193 ? 23.990 -2.814 -10.847 1.00 87.88 193 TYR A CA 1
ATOM 1515 C C . TYR A 1 193 ? 25.512 -2.882 -10.701 1.00 87.88 193 TYR A C 1
ATOM 1517 O O . TYR A 1 193 ? 25.997 -3.143 -9.605 1.00 87.88 193 TYR A O 1
ATOM 1525 N N . SER A 1 194 ? 26.265 -2.663 -11.784 1.00 85.56 194 SER A N 1
ATOM 1526 C CA . SER A 1 194 ? 27.726 -2.811 -11.778 1.00 85.56 194 SER A CA 1
ATOM 1527 C C . SER A 1 194 ? 28.445 -1.553 -11.299 1.00 85.56 194 SER A C 1
ATOM 1529 O O . SER A 1 194 ? 29.420 -1.647 -10.559 1.00 85.56 194 SER A O 1
ATOM 1531 N N . THR A 1 195 ? 27.974 -0.372 -11.712 1.00 84.94 195 THR A N 1
ATOM 1532 C CA . THR A 1 195 ? 28.628 0.909 -11.400 1.00 84.94 195 THR A CA 1
ATOM 1533 C C . THR A 1 195 ? 27.928 1.700 -10.298 1.00 84.94 195 THR A C 1
ATOM 1535 O O . THR A 1 195 ? 28.522 2.628 -9.753 1.00 84.94 195 THR A O 1
ATOM 1538 N N . GLY A 1 196 ? 26.657 1.405 -9.997 1.00 82.88 196 GLY A N 1
ATOM 1539 C CA . GLY A 1 196 ? 25.821 2.212 -9.099 1.00 82.88 196 GLY A CA 1
ATOM 1540 C C . GLY A 1 196 ? 25.473 3.608 -9.641 1.00 82.88 196 GLY A C 1
ATOM 1541 O O . GLY A 1 196 ? 24.731 4.356 -9.000 1.00 82.88 196 GLY A O 1
ATOM 1542 N N . GLN A 1 197 ? 25.983 3.977 -10.821 1.00 87.75 197 GLN A N 1
ATOM 1543 C CA . GLN A 1 197 ? 25.713 5.262 -11.457 1.00 87.75 197 GLN A CA 1
ATOM 1544 C C . GLN A 1 197 ? 24.364 5.252 -12.178 1.00 87.75 197 GLN A C 1
ATOM 1546 O O . GLN A 1 197 ? 23.864 4.203 -12.588 1.00 87.75 197 GLN A O 1
ATOM 1551 N N . VAL A 1 198 ? 23.782 6.442 -12.337 1.00 86.81 198 VAL A N 1
ATOM 1552 C CA . VAL A 1 198 ? 22.537 6.633 -13.089 1.00 86.81 198 VAL A CA 1
ATOM 1553 C C . VAL A 1 198 ? 22.804 6.341 -14.564 1.00 86.81 198 VAL A C 1
ATOM 1555 O O . VAL A 1 198 ? 23.590 7.042 -15.198 1.00 86.81 198 VAL A O 1
ATOM 1558 N N . GLN A 1 199 ? 22.151 5.314 -15.103 1.00 84.31 199 GLN A N 1
ATOM 1559 C CA . GLN A 1 199 ? 22.293 4.899 -16.499 1.00 84.31 199 GLN A CA 1
ATOM 1560 C C . GLN A 1 199 ? 21.297 5.640 -17.395 1.00 84.31 199 GLN A C 1
ATOM 1562 O O . GLN A 1 199 ? 21.649 6.128 -18.464 1.00 84.31 199 GLN A O 1
ATOM 1567 N N . TYR A 1 200 ? 20.049 5.748 -16.943 1.00 84.12 200 TYR A N 1
ATOM 1568 C CA . TYR A 1 200 ? 18.981 6.477 -17.619 1.00 84.12 200 TYR A CA 1
ATOM 1569 C C . TYR A 1 200 ? 17.909 6.876 -16.601 1.00 84.12 200 TYR A C 1
ATOM 1571 O O . TYR A 1 200 ? 18.043 6.634 -15.402 1.00 84.12 200 TYR A O 1
ATOM 1579 N N . HIS A 1 201 ? 16.845 7.524 -17.066 1.00 84.62 201 HIS A N 1
ATOM 1580 C CA . HIS A 1 201 ? 15.724 7.884 -16.210 1.00 84.62 201 HIS A CA 1
ATOM 1581 C C . HIS A 1 201 ? 14.437 7.240 -16.709 1.00 84.62 201 HIS A C 1
ATOM 1583 O O . HIS A 1 201 ? 14.101 7.365 -17.885 1.00 84.62 201 HIS A O 1
ATOM 1589 N N . GLY A 1 202 ? 13.723 6.588 -15.798 1.00 84.12 202 GLY A N 1
ATOM 1590 C CA . GLY A 1 202 ? 12.367 6.101 -16.004 1.00 84.12 202 GLY A CA 1
ATOM 1591 C C . GLY A 1 202 ? 11.318 7.137 -15.599 1.00 84.12 202 GLY A C 1
ATOM 1592 O O . GLY A 1 202 ? 11.628 8.281 -15.238 1.00 84.12 202 GLY A O 1
ATOM 1593 N N . ALA A 1 203 ? 10.059 6.712 -15.634 1.00 86.00 203 ALA A N 1
ATOM 1594 C CA . ALA A 1 203 ? 8.901 7.521 -15.298 1.00 86.00 203 ALA A CA 1
ATOM 1595 C C . ALA A 1 203 ? 8.006 6.812 -14.275 1.00 86.00 203 ALA A C 1
ATOM 1597 O O . ALA A 1 203 ? 7.620 5.656 -14.440 1.00 86.00 203 ALA A O 1
ATOM 1598 N N . VAL A 1 204 ? 7.631 7.536 -13.225 1.00 88.69 204 VAL A N 1
ATOM 1599 C CA . VAL A 1 204 ? 6.623 7.106 -12.253 1.00 88.69 204 VAL A CA 1
ATOM 1600 C C . VAL A 1 204 ? 5.379 7.949 -12.448 1.00 88.69 204 VAL A C 1
ATOM 1602 O O . VAL A 1 204 ? 5.424 9.174 -12.372 1.00 88.69 204 VAL A O 1
ATOM 1605 N N . LEU A 1 205 ? 4.267 7.279 -12.708 1.00 88.81 205 LEU A N 1
ATOM 1606 C CA . LEU A 1 205 ? 2.957 7.875 -12.864 1.00 88.81 205 LEU A CA 1
ATOM 1607 C C . LEU A 1 205 ? 2.274 7.869 -11.499 1.00 88.81 205 LEU A C 1
ATOM 1609 O O . LEU A 1 205 ? 2.128 6.819 -10.857 1.00 88.81 205 LEU A O 1
ATOM 1613 N N . HIS A 1 206 ? 1.883 9.057 -11.045 1.00 89.31 206 HIS A N 1
ATOM 1614 C CA . HIS A 1 206 ? 1.303 9.270 -9.724 1.00 89.31 206 HIS A CA 1
ATOM 1615 C C . HIS A 1 206 ? 0.016 8.458 -9.525 1.00 89.31 206 HIS A C 1
ATOM 1617 O O . HIS A 1 206 ? -0.684 8.155 -10.497 1.00 89.31 206 HIS A O 1
ATOM 1623 N N . PRO A 1 207 ? -0.311 8.088 -8.273 1.00 89.75 207 PRO A N 1
ATOM 1624 C CA . PRO A 1 207 ? -1.466 7.250 -7.990 1.00 89.75 207 PRO A CA 1
ATOM 1625 C C . PRO A 1 207 ? -2.774 7.885 -8.478 1.00 89.75 207 PRO A C 1
ATOM 1627 O O . PRO A 1 207 ? -3.071 9.035 -8.151 1.00 89.75 207 PRO A O 1
ATOM 1630 N N . LYS A 1 208 ? -3.578 7.123 -9.224 1.00 89.19 208 LYS A N 1
ATOM 1631 C CA . LYS A 1 208 ? -4.888 7.547 -9.736 1.00 89.19 208 LYS A CA 1
ATOM 1632 C C . LYS A 1 208 ? -5.985 6.614 -9.232 1.00 89.19 208 LYS A C 1
ATOM 1634 O O . LYS A 1 208 ? -5.736 5.432 -9.002 1.00 89.19 208 LYS A O 1
ATOM 1639 N N . ASP A 1 209 ? -7.189 7.149 -9.044 1.00 89.88 209 ASP A N 1
ATOM 1640 C CA . ASP A 1 209 ? -8.364 6.355 -8.673 1.00 89.88 209 ASP A CA 1
ATOM 1641 C C . ASP A 1 209 ? -8.966 5.696 -9.921 1.00 89.88 209 ASP A C 1
ATOM 1643 O O . ASP A 1 209 ? -9.368 6.406 -10.844 1.00 89.88 209 ASP A O 1
ATOM 1647 N N . LEU A 1 210 ? -9.060 4.367 -9.935 1.00 88.56 210 LEU A N 1
ATOM 1648 C CA . LEU A 1 210 ? -9.652 3.576 -11.016 1.00 88.56 210 LEU A CA 1
ATOM 1649 C C . LEU A 1 210 ? -10.830 2.745 -10.487 1.00 88.56 210 LEU A C 1
ATOM 1651 O O . LEU A 1 210 ? -10.854 2.338 -9.323 1.00 88.56 210 LEU A O 1
ATOM 1655 N N . LEU A 1 211 ? -11.827 2.504 -11.338 1.00 88.38 211 LEU A N 1
ATOM 1656 C CA . LEU A 1 211 ? -12.939 1.586 -11.058 1.00 88.38 211 LEU A CA 1
ATOM 1657 C C . LEU A 1 211 ? -12.467 0.128 -11.083 1.00 88.38 211 LEU A C 1
ATOM 1659 O O . LEU A 1 211 ? -11.406 -0.180 -11.599 1.00 88.38 211 LEU A O 1
ATOM 1663 N N . THR A 1 212 ? -13.240 -0.799 -10.522 1.00 87.88 212 THR A N 1
ATOM 1664 C CA . THR A 1 212 ? -12.903 -2.228 -10.600 1.00 87.88 212 THR A CA 1
ATOM 1665 C C . THR A 1 212 ? -13.206 -2.808 -11.978 1.00 87.88 212 THR A C 1
ATOM 1667 O O . THR A 1 212 ? -14.292 -2.592 -12.511 1.00 87.88 212 THR A O 1
ATOM 1670 N N . GLY A 1 213 ? -12.284 -3.614 -12.496 1.00 86.56 213 GLY A N 1
ATOM 1671 C CA . GLY A 1 213 ? -12.448 -4.429 -13.693 1.00 86.56 213 GLY A CA 1
ATOM 1672 C C . GLY A 1 213 ? -11.114 -4.743 -14.366 1.00 86.56 213 GLY A C 1
ATOM 1673 O O . GLY A 1 213 ? -10.061 -4.704 -13.719 1.00 86.56 213 GLY A O 1
ATOM 1674 N N . THR A 1 214 ? -11.181 -5.099 -15.646 1.00 86.62 214 THR A N 1
ATOM 1675 C CA . THR A 1 214 ? -10.023 -5.431 -16.480 1.00 86.62 214 THR A CA 1
ATOM 1676 C C . THR A 1 214 ? -9.561 -4.194 -17.224 1.00 86.62 214 THR A C 1
ATOM 1678 O O . THR A 1 214 ? -10.363 -3.535 -17.873 1.00 86.62 214 THR A O 1
ATOM 1681 N N . TYR A 1 215 ? -8.277 -3.885 -17.126 1.00 86.56 215 TYR A N 1
ATOM 1682 C CA . TYR A 1 215 ? -7.660 -2.749 -17.776 1.00 86.56 215 TYR A CA 1
ATOM 1683 C C . TYR A 1 215 ? -6.607 -3.183 -18.774 1.00 86.56 215 TYR A C 1
ATOM 1685 O O . TYR A 1 215 ? -5.772 -4.041 -18.479 1.00 86.56 215 TYR A O 1
ATOM 1693 N N . GLU A 1 216 ? -6.605 -2.498 -19.905 1.00 84.50 216 GLU A N 1
ATOM 1694 C CA . GLU A 1 216 ? -5.543 -2.541 -20.896 1.00 84.50 216 GLU A CA 1
ATOM 1695 C C . GLU A 1 216 ? -4.812 -1.202 -20.909 1.00 84.50 216 GLU A C 1
ATOM 1697 O O . GLU A 1 216 ? -5.409 -0.134 -20.715 1.00 84.50 216 GLU A O 1
ATOM 1702 N N . VAL A 1 217 ? -3.501 -1.260 -21.110 1.00 84.06 217 VAL A N 1
ATOM 1703 C CA . VAL A 1 217 ? -2.650 -0.074 -21.174 1.00 84.06 217 VAL A CA 1
ATOM 1704 C C . VAL A 1 217 ? -2.413 0.276 -22.639 1.00 84.06 217 VAL A C 1
ATOM 1706 O O . VAL A 1 217 ? -2.226 -0.597 -23.486 1.00 84.06 217 VAL A O 1
ATOM 1709 N N . TYR A 1 218 ? -2.370 1.571 -22.933 1.00 79.25 218 TYR A N 1
ATOM 1710 C CA . TYR A 1 218 ? -2.144 2.116 -24.261 1.00 79.25 218 TYR A CA 1
ATOM 1711 C C . TYR A 1 218 ? -1.119 3.240 -24.216 1.00 79.25 218 TYR A C 1
ATOM 1713 O O . TYR A 1 218 ? -1.174 4.124 -23.355 1.00 79.25 218 TYR A O 1
ATOM 1721 N N . TYR A 1 219 ? -0.244 3.269 -25.213 1.00 78.06 219 TYR A N 1
ATOM 1722 C CA . TYR A 1 219 ? 0.583 4.437 -25.484 1.00 78.06 219 TYR A CA 1
ATOM 1723 C C . TYR A 1 219 ? -0.131 5.392 -26.423 1.00 78.06 219 TYR A C 1
ATOM 1725 O O . TYR A 1 219 ? -0.749 4.975 -27.407 1.00 78.06 219 TYR A O 1
ATOM 1733 N N . LEU A 1 220 ? -0.036 6.682 -26.115 1.00 74.44 220 LEU A N 1
ATOM 1734 C CA . LEU A 1 220 ? -0.610 7.752 -26.913 1.00 74.44 220 LEU A CA 1
ATOM 1735 C C . LEU A 1 220 ? 0.499 8.459 -27.689 1.00 74.44 220 LEU A C 1
ATOM 1737 O O . LEU A 1 220 ? 1.522 8.845 -27.133 1.00 74.44 220 LEU A O 1
ATOM 1741 N N . ASN A 1 221 ? 0.266 8.646 -28.983 1.00 63.44 221 ASN A N 1
ATOM 1742 C CA . ASN A 1 221 ? 1.220 9.285 -29.885 1.00 63.44 221 ASN A CA 1
ATOM 1743 C C . ASN A 1 221 ? 1.318 10.816 -29.678 1.00 63.44 221 ASN A C 1
ATOM 1745 O O . ASN A 1 221 ? 2.383 11.399 -29.815 1.00 63.44 221 ASN A O 1
ATOM 1749 N N . ASN A 1 222 ? 0.219 11.470 -29.285 1.00 59.72 222 ASN A N 1
ATOM 1750 C CA . ASN A 1 222 ? 0.178 12.913 -29.032 1.00 59.72 222 ASN A CA 1
ATOM 1751 C C . ASN A 1 222 ? -0.372 13.208 -27.629 1.00 59.72 222 ASN A C 1
ATOM 1753 O O . ASN A 1 222 ? -1.259 12.503 -27.149 1.00 59.72 222 ASN A O 1
ATOM 1757 N N . SER A 1 223 ? 0.059 14.335 -27.047 1.00 55.12 223 SER A N 1
ATOM 1758 C CA . SER A 1 223 ? -0.492 14.940 -25.814 1.00 55.12 223 SER A CA 1
ATOM 1759 C C . SER A 1 223 ? -2.009 15.191 -25.880 1.00 55.12 223 SER A C 1
ATOM 1761 O O . SER A 1 223 ? -2.694 15.333 -24.864 1.00 55.12 223 SER A O 1
ATOM 1763 N N . ALA A 1 224 ? -2.576 15.194 -27.091 1.00 50.56 224 ALA A N 1
ATOM 1764 C CA . ALA A 1 224 ? -4.007 15.275 -27.300 1.00 50.56 224 ALA A CA 1
ATOM 1765 C C . ALA A 1 224 ? -4.689 13.993 -26.810 1.00 50.56 224 ALA A C 1
ATOM 1767 O O . ALA A 1 224 ? -4.857 13.018 -27.538 1.00 50.56 224 ALA A O 1
ATOM 1768 N N . SER A 1 225 ? -5.184 14.066 -25.580 1.00 51.38 225 SER A N 1
ATOM 1769 C CA . SER A 1 225 ? -6.234 13.223 -25.015 1.00 51.38 225 SER A CA 1
ATOM 1770 C C . SER A 1 225 ? -7.576 13.419 -25.753 1.00 51.38 225 SER A C 1
ATOM 1772 O O . SER A 1 225 ? -8.617 13.633 -25.149 1.00 51.38 225 SER A O 1
ATOM 1774 N N . GLY A 1 226 ? -7.550 13.441 -27.084 1.00 50.53 226 GLY A N 1
ATOM 1775 C CA . GLY A 1 226 ? -8.712 13.586 -27.948 1.00 50.53 226 GLY A CA 1
ATOM 1776 C C . GLY A 1 226 ? -9.198 12.234 -28.461 1.00 50.53 226 GLY A C 1
ATOM 1777 O O . GLY A 1 226 ? -8.479 11.233 -28.440 1.00 50.53 226 GLY A O 1
ATOM 1778 N N . VAL A 1 227 ? -10.424 12.223 -28.984 1.00 52.97 227 VAL A N 1
ATOM 1779 C CA . VAL A 1 227 ? -11.084 11.054 -29.596 1.00 52.97 227 VAL A CA 1
ATOM 1780 C C . VAL A 1 227 ? -10.232 10.416 -30.715 1.00 52.97 227 VAL A C 1
ATOM 1782 O O . VAL A 1 227 ? -10.301 9.205 -30.909 1.00 52.97 227 VAL A O 1
ATOM 1785 N N . ASN A 1 228 ? -9.347 11.195 -31.357 1.00 53.75 228 ASN A N 1
ATOM 1786 C CA . ASN A 1 228 ? -8.530 10.808 -32.518 1.00 53.75 228 ASN A CA 1
ATOM 1787 C C . ASN A 1 228 ? -7.050 10.490 -32.213 1.00 53.75 228 ASN A C 1
ATOM 1789 O O . ASN A 1 228 ? -6.236 10.426 -33.136 1.00 53.75 228 ASN A O 1
ATOM 1793 N N . ALA A 1 229 ? -6.658 10.327 -30.946 1.00 61.44 229 ALA A N 1
ATOM 1794 C CA . ALA A 1 229 ? -5.284 9.938 -30.626 1.00 61.44 229 ALA A CA 1
ATOM 1795 C C . ALA A 1 229 ? -4.963 8.560 -31.233 1.00 61.44 229 ALA A C 1
ATOM 1797 O O . ALA A 1 229 ? -5.682 7.596 -30.971 1.00 61.44 229 ALA A O 1
ATOM 1798 N N . LYS A 1 230 ? -3.878 8.446 -32.014 1.00 60.72 230 LYS A N 1
ATOM 1799 C CA . LYS A 1 230 ? -3.338 7.134 -32.405 1.00 60.72 230 LYS A CA 1
ATOM 1800 C C . LYS A 1 230 ? -2.853 6.424 -31.140 1.00 60.72 230 LYS A C 1
ATOM 1802 O O . LYS A 1 230 ? -2.063 6.998 -30.386 1.00 60.72 230 LYS A O 1
ATOM 1807 N N . ARG A 1 231 ? -3.351 5.206 -30.919 1.00 70.06 231 ARG A N 1
ATOM 1808 C CA . ARG A 1 231 ? -3.057 4.387 -29.740 1.00 70.06 231 ARG A CA 1
ATOM 1809 C C . ARG A 1 231 ? -2.344 3.120 -30.172 1.00 70.06 231 ARG A C 1
ATOM 1811 O O . ARG A 1 231 ? -2.760 2.500 -31.148 1.00 70.06 231 ARG A O 1
ATOM 1818 N N . LYS A 1 232 ? -1.307 2.742 -29.435 1.00 74.44 232 LYS A N 1
ATOM 1819 C CA . LYS A 1 232 ? -0.672 1.431 -29.561 1.00 74.44 232 LYS A CA 1
ATOM 1820 C C . LYS A 1 232 ? -0.956 0.651 -28.284 1.00 74.44 232 LYS A C 1
ATOM 1822 O O . LYS A 1 232 ? -0.649 1.148 -27.199 1.00 74.44 232 LYS A O 1
ATOM 1827 N N . LEU A 1 233 ? -1.588 -0.512 -28.427 1.00 73.88 233 LEU A N 1
ATOM 1828 C CA . LEU A 1 233 ? -1.816 -1.439 -27.322 1.00 73.88 233 LEU A CA 1
ATOM 1829 C C . LEU A 1 233 ? -0.465 -1.934 -26.796 1.00 73.88 233 LEU A C 1
ATOM 1831 O O . LEU A 1 233 ? 0.459 -2.177 -27.577 1.00 73.88 233 LEU A O 1
ATOM 1835 N N . LEU A 1 234 ? -0.346 -2.044 -25.475 1.00 75.31 234 LEU A N 1
ATOM 1836 C CA . LEU A 1 234 ? 0.755 -2.769 -24.854 1.00 75.31 234 LEU A CA 1
ATOM 1837 C C . LEU A 1 234 ? 0.392 -4.244 -24.785 1.00 75.31 234 LEU A C 1
ATOM 1839 O O . LEU A 1 234 ? -0.211 -4.693 -23.807 1.00 75.31 234 LEU A O 1
ATOM 1843 N N . ASP A 1 235 ? 0.780 -4.993 -25.809 1.00 69.00 235 ASP A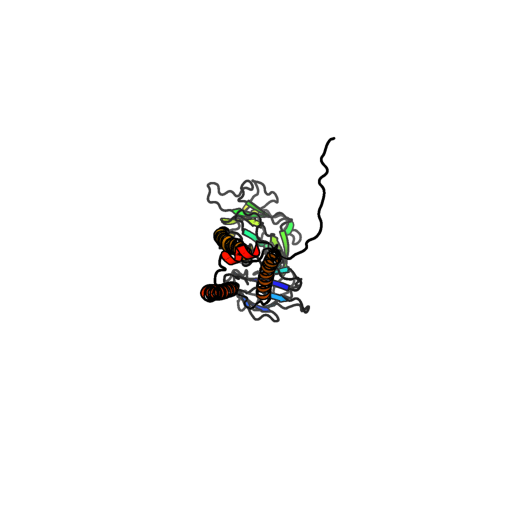 N 1
ATOM 1844 C CA . ASP A 1 235 ? 0.595 -6.438 -25.802 1.00 69.00 235 ASP A CA 1
ATOM 1845 C C . ASP A 1 235 ? 1.311 -7.053 -24.585 1.00 69.00 235 ASP A C 1
ATOM 1847 O O . ASP A 1 235 ? 2.475 -6.766 -24.300 1.00 69.00 235 ASP A O 1
ATOM 1851 N N . GLY A 1 236 ? 0.575 -7.862 -23.817 1.00 69.81 236 GLY A N 1
ATOM 1852 C CA . GLY A 1 236 ? 1.062 -8.500 -22.587 1.00 69.81 236 GLY A CA 1
ATOM 1853 C C . GLY A 1 236 ? 0.829 -7.715 -21.287 1.00 69.81 236 GLY A C 1
ATOM 1854 O O . GLY A 1 236 ? 1.022 -8.275 -20.209 1.00 69.81 236 GLY A O 1
ATOM 1855 N N . VAL A 1 237 ? 0.349 -6.466 -21.343 1.00 76.94 237 VAL A N 1
ATOM 1856 C CA . VAL A 1 237 ? 0.084 -5.635 -20.152 1.00 76.94 237 VAL A CA 1
ATOM 1857 C C . VAL A 1 237 ? -1.424 -5.532 -19.913 1.00 76.94 237 VAL A C 1
ATOM 1859 O O . VAL A 1 237 ? -2.085 -4.601 -20.373 1.00 76.94 237 VAL A O 1
ATOM 1862 N N . SER A 1 238 ? -1.973 -6.487 -19.157 1.00 79.06 238 SER A N 1
ATOM 1863 C CA . SER A 1 238 ? -3.367 -6.451 -18.695 1.00 79.06 238 SER A CA 1
ATOM 1864 C C . SER A 1 238 ? -3.448 -6.474 -17.172 1.00 79.06 238 SER A C 1
ATOM 1866 O O . SER A 1 238 ? -2.655 -7.118 -16.483 1.00 79.06 238 SER A O 1
ATOM 1868 N N . PHE A 1 239 ? -4.415 -5.746 -16.622 1.00 81.62 239 PHE A N 1
ATOM 1869 C CA . PHE A 1 239 ? -4.590 -5.613 -15.184 1.00 81.62 239 PHE A CA 1
ATOM 1870 C C . PHE A 1 239 ? -6.034 -5.854 -14.787 1.00 81.62 239 PHE A C 1
ATOM 1872 O O . PHE A 1 239 ? -6.901 -5.041 -15.075 1.00 81.62 239 PHE A O 1
ATOM 1879 N N . THR A 1 240 ? -6.303 -6.941 -14.071 1.00 85.44 240 THR A N 1
ATOM 1880 C CA . THR A 1 240 ? -7.657 -7.233 -13.586 1.00 85.44 240 THR A CA 1
ATOM 1881 C C . THR A 1 240 ? -7.737 -7.057 -12.077 1.00 85.44 240 THR A C 1
ATOM 1883 O O . THR A 1 240 ? -7.019 -7.730 -11.329 1.00 85.44 240 THR A O 1
ATOM 1886 N N . LYS A 1 241 ? -8.637 -6.184 -11.609 1.00 87.75 241 LYS A N 1
ATOM 1887 C CA . LYS A 1 241 ? -8.986 -6.057 -10.186 1.00 87.75 241 LYS A CA 1
ATOM 1888 C C . LYS A 1 241 ? -10.487 -5.950 -9.987 1.00 87.75 241 LYS A C 1
ATOM 1890 O O . LYS A 1 241 ? -11.103 -4.951 -10.330 1.00 87.75 241 LYS A O 1
ATOM 1895 N N . ASN A 1 242 ? -11.043 -6.957 -9.317 1.00 84.06 242 ASN A N 1
ATOM 1896 C CA . ASN A 1 242 ? -12.483 -7.079 -9.069 1.00 84.06 242 ASN A CA 1
ATOM 1897 C C . ASN A 1 242 ? -12.908 -6.568 -7.682 1.00 84.06 242 ASN A C 1
ATOM 1899 O O . ASN A 1 242 ? -14.072 -6.684 -7.312 1.00 84.06 242 ASN A O 1
ATOM 1903 N N . ARG A 1 243 ? -11.967 -6.061 -6.877 1.00 84.12 243 ARG A N 1
ATOM 1904 C CA . ARG A 1 243 ? -12.203 -5.647 -5.489 1.00 84.12 243 ARG A CA 1
ATOM 1905 C C . ARG A 1 243 ? -11.726 -4.222 -5.250 1.00 84.12 243 ARG A C 1
ATOM 1907 O O . ARG A 1 243 ? -10.783 -3.744 -5.874 1.00 84.12 243 ARG A O 1
ATOM 1914 N N . MET A 1 244 ? -12.416 -3.552 -4.335 1.00 85.94 244 MET A N 1
ATOM 1915 C CA . MET A 1 244 ? -12.315 -2.112 -4.106 1.00 85.94 244 MET A CA 1
ATOM 1916 C C . MET A 1 244 ? -11.341 -1.790 -2.966 1.00 85.94 244 MET A C 1
ATOM 1918 O O . MET A 1 244 ? -11.085 -2.617 -2.087 1.00 85.94 244 MET A O 1
ATOM 1922 N N . GLY A 1 245 ? -10.843 -0.553 -2.929 1.00 81.06 245 GLY A N 1
ATOM 1923 C CA . GLY A 1 245 ? -10.112 -0.012 -1.779 1.00 81.06 245 GLY A CA 1
ATOM 1924 C C . GLY A 1 245 ? -8.687 -0.538 -1.584 1.00 81.06 245 GLY A C 1
ATOM 1925 O O . GLY A 1 245 ? -8.091 -0.240 -0.546 1.00 81.06 245 GLY A O 1
ATOM 1926 N N . GLY A 1 246 ? -8.156 -1.299 -2.544 1.00 86.00 246 GLY A N 1
ATOM 1927 C CA . GLY A 1 246 ? -6.738 -1.655 -2.609 1.00 86.00 246 GLY A CA 1
ATOM 1928 C C . GLY A 1 246 ? -5.889 -0.503 -3.151 1.00 86.00 246 GLY A C 1
ATOM 1929 O O . GLY A 1 246 ? -6.387 0.352 -3.889 1.00 86.00 246 GLY A O 1
ATOM 1930 N N . VAL A 1 247 ? -4.612 -0.478 -2.775 1.00 88.12 247 VAL A N 1
ATOM 1931 C CA . VAL A 1 247 ? -3.606 0.425 -3.355 1.00 88.12 247 VAL A CA 1
ATOM 1932 C C . VAL A 1 247 ? -2.533 -0.438 -4.000 1.00 88.12 247 VAL A C 1
ATOM 1934 O O . VAL A 1 247 ? -1.932 -1.278 -3.328 1.00 88.12 247 VAL A O 1
ATOM 1937 N N . TYR A 1 248 ? -2.308 -0.237 -5.294 1.00 88.94 248 TYR A N 1
ATOM 1938 C CA . TYR A 1 248 ? -1.409 -1.048 -6.102 1.00 88.94 248 TYR A CA 1
ATOM 1939 C C . TYR A 1 248 ? -0.339 -0.184 -6.772 1.00 88.94 248 TYR A C 1
ATOM 1941 O O . TYR A 1 248 ? -0.602 0.939 -7.204 1.00 88.94 248 TYR A O 1
ATOM 1949 N N . ALA A 1 249 ? 0.859 -0.742 -6.897 1.00 90.00 249 ALA A N 1
ATOM 1950 C CA . ALA A 1 249 ? 1.908 -0.241 -7.770 1.00 90.00 249 ALA A CA 1
ATOM 1951 C C . ALA A 1 249 ? 2.179 -1.297 -8.840 1.00 90.00 249 ALA A C 1
ATOM 1953 O O . ALA A 1 249 ? 2.522 -2.432 -8.519 1.00 90.00 249 ALA A O 1
ATOM 1954 N N . MET A 1 250 ? 1.995 -0.945 -10.106 1.00 90.25 250 MET A N 1
ATOM 1955 C CA . MET A 1 250 ? 2.326 -1.816 -11.228 1.00 90.25 250 MET A CA 1
ATOM 1956 C C . MET A 1 250 ? 3.662 -1.381 -11.812 1.00 90.25 250 MET A C 1
ATOM 1958 O O . MET A 1 250 ? 3.817 -0.224 -12.189 1.00 90.25 250 MET A O 1
ATOM 1962 N N . VAL A 1 251 ? 4.602 -2.311 -11.916 1.00 89.81 251 VAL A N 1
ATOM 1963 C CA . VAL A 1 251 ? 5.881 -2.118 -12.598 1.00 89.81 251 VAL A CA 1
ATOM 1964 C C . VAL A 1 251 ? 5.797 -2.773 -13.970 1.00 89.81 251 VAL A C 1
ATOM 1966 O O . VAL A 1 251 ? 5.447 -3.949 -14.060 1.00 89.81 251 VAL A O 1
ATOM 1969 N N . ILE A 1 252 ? 6.109 -2.015 -15.021 1.00 86.81 252 ILE A N 1
ATOM 1970 C CA . ILE A 1 252 ? 6.246 -2.532 -16.387 1.00 86.81 252 ILE A CA 1
ATOM 1971 C C . ILE A 1 252 ? 7.736 -2.727 -16.676 1.00 86.81 252 ILE A C 1
ATOM 1973 O O . ILE A 1 252 ? 8.519 -1.777 -16.581 1.00 86.81 252 ILE A O 1
ATOM 1977 N N . THR A 1 253 ? 8.113 -3.948 -17.049 1.00 82.75 253 THR A N 1
ATOM 1978 C CA . THR A 1 253 ? 9.472 -4.326 -17.454 1.00 82.75 253 THR A CA 1
ATOM 1979 C C . THR A 1 253 ? 9.447 -5.052 -18.800 1.00 82.75 253 THR A C 1
ATOM 1981 O O . THR A 1 253 ? 8.398 -5.502 -19.256 1.00 82.75 253 THR A O 1
ATOM 1984 N N . GLY A 1 254 ? 10.590 -5.125 -19.484 1.00 78.50 254 GLY A N 1
ATOM 1985 C CA . GLY A 1 254 ? 10.741 -6.003 -20.648 1.00 78.50 254 GLY A CA 1
ATOM 1986 C C . GLY A 1 254 ? 11.041 -7.429 -20.203 1.00 78.50 254 GLY A C 1
ATOM 1987 O O . GLY A 1 254 ? 11.793 -7.619 -19.245 1.00 78.50 254 GLY A O 1
ATOM 1988 N N . THR A 1 255 ? 10.474 -8.420 -20.891 1.00 76.38 255 THR A N 1
ATOM 1989 C CA . THR A 1 255 ? 10.836 -9.832 -20.678 1.00 76.38 255 THR A CA 1
ATOM 1990 C C . THR A 1 255 ? 12.203 -10.140 -21.285 1.00 76.38 255 THR A C 1
ATOM 1992 O O . THR A 1 255 ? 13.016 -10.826 -20.669 1.00 76.38 255 THR A O 1
ATOM 1995 N N . ASP A 1 256 ? 12.459 -9.568 -22.464 1.00 72.38 256 ASP A N 1
ATOM 1996 C CA . ASP A 1 256 ? 13.648 -9.800 -23.277 1.00 72.38 256 ASP A CA 1
ATOM 1997 C C . ASP A 1 256 ? 14.416 -8.499 -23.536 1.00 72.38 256 ASP A C 1
ATOM 1999 O O . ASP A 1 256 ? 13.884 -7.392 -23.422 1.00 72.38 256 ASP A O 1
ATOM 2003 N N . SER A 1 257 ? 15.666 -8.629 -23.983 1.00 68.50 257 SER A N 1
ATOM 2004 C CA . SER A 1 257 ? 16.529 -7.502 -24.362 1.00 68.50 257 SER A CA 1
ATOM 2005 C C . SER A 1 257 ? 16.027 -6.699 -25.573 1.00 68.50 257 SER A C 1
ATOM 2007 O O . SER A 1 257 ? 16.587 -5.635 -25.859 1.00 68.50 257 SER A O 1
ATOM 2009 N N . THR A 1 258 ? 14.992 -7.189 -26.266 1.00 67.12 258 THR A N 1
ATOM 2010 C CA . THR A 1 258 ? 14.313 -6.550 -27.404 1.00 67.12 258 THR A CA 1
ATOM 2011 C C . THR A 1 258 ? 13.020 -5.819 -27.018 1.00 67.12 258 THR A C 1
ATOM 2013 O O . THR A 1 258 ? 12.539 -5.024 -27.817 1.00 67.12 258 THR A O 1
ATOM 2016 N N . TYR A 1 259 ? 12.484 -6.014 -25.800 1.00 69.81 259 TYR A N 1
ATOM 2017 C CA . TYR A 1 259 ? 11.239 -5.390 -25.282 1.00 69.81 259 TYR A CA 1
ATOM 2018 C C . TYR A 1 259 ? 10.015 -5.563 -26.188 1.00 69.81 259 TYR A C 1
ATOM 2020 O O . TYR A 1 259 ? 9.048 -4.811 -26.071 1.00 69.81 259 TYR A O 1
ATOM 2028 N N . GLU A 1 260 ? 10.035 -6.556 -27.078 1.00 68.44 260 GLU A N 1
ATOM 2029 C CA . GLU A 1 260 ? 8.872 -6.910 -27.892 1.00 68.44 260 GLU A CA 1
ATOM 2030 C C . GLU A 1 260 ? 7.760 -7.497 -27.024 1.00 68.44 260 GLU A C 1
ATOM 2032 O O . GLU A 1 260 ? 6.582 -7.248 -27.266 1.00 68.44 260 GLU A O 1
ATOM 2037 N N . THR A 1 261 ? 8.145 -8.225 -25.974 1.00 75.19 261 THR A N 1
ATOM 2038 C CA . THR A 1 261 ? 7.237 -8.718 -24.946 1.00 75.19 261 THR A CA 1
ATOM 2039 C C . THR A 1 261 ? 7.479 -7.976 -23.635 1.00 75.19 261 THR A C 1
ATOM 2041 O O . THR A 1 261 ? 8.615 -7.793 -23.179 1.00 75.19 261 THR A O 1
ATOM 2044 N N . LEU A 1 262 ? 6.387 -7.520 -23.025 1.00 80.50 262 LEU A N 1
ATOM 2045 C CA . LEU A 1 262 ? 6.404 -6.820 -21.749 1.00 80.50 262 LEU A CA 1
ATOM 2046 C C . LEU A 1 262 ? 5.933 -7.749 -20.633 1.00 80.50 262 LEU A C 1
ATOM 2048 O O . LEU A 1 262 ? 5.014 -8.548 -20.813 1.00 80.50 262 LEU A O 1
ATOM 2052 N N . ALA A 1 263 ? 6.544 -7.600 -19.466 1.00 82.00 263 ALA A N 1
ATOM 2053 C CA . ALA A 1 263 ? 6.140 -8.237 -18.229 1.00 82.00 263 ALA A CA 1
ATOM 2054 C C . ALA A 1 263 ? 5.606 -7.182 -17.255 1.00 82.00 263 ALA A C 1
ATOM 2056 O O . ALA A 1 263 ? 6.049 -6.030 -17.228 1.00 82.00 263 ALA A O 1
ATOM 2057 N N . THR A 1 264 ? 4.641 -7.585 -16.431 1.00 84.19 264 THR A N 1
ATOM 2058 C CA . THR A 1 264 ? 4.062 -6.717 -15.405 1.00 84.19 264 THR A CA 1
ATOM 2059 C C . THR A 1 264 ? 4.165 -7.362 -14.040 1.00 84.19 264 THR A C 1
ATOM 2061 O O . THR A 1 264 ? 3.641 -8.459 -13.831 1.00 84.19 264 THR A O 1
ATOM 2064 N N . THR A 1 265 ? 4.740 -6.641 -13.086 1.00 85.50 265 THR A N 1
ATOM 2065 C CA . THR A 1 265 ? 4.738 -7.031 -11.675 1.00 85.50 265 THR A CA 1
ATOM 2066 C C . THR A 1 265 ? 3.814 -6.098 -10.913 1.00 85.50 265 THR A C 1
ATOM 2068 O O . THR A 1 265 ? 3.995 -4.881 -10.919 1.00 85.50 265 THR A O 1
ATOM 2071 N N . VAL A 1 266 ? 2.800 -6.657 -10.255 1.00 86.75 266 VAL A N 1
ATOM 2072 C CA . VAL A 1 266 ? 1.848 -5.885 -9.450 1.00 86.75 266 VAL A CA 1
ATOM 2073 C C . VAL A 1 266 ? 2.190 -6.049 -7.981 1.00 86.75 266 VAL A C 1
ATOM 2075 O O . VAL A 1 266 ? 2.012 -7.118 -7.403 1.00 86.75 266 VAL A O 1
ATOM 2078 N N . HIS A 1 267 ? 2.594 -4.953 -7.360 1.00 85.12 267 HIS A N 1
ATOM 2079 C CA . HIS A 1 267 ? 2.809 -4.859 -5.931 1.00 85.12 267 HIS A CA 1
ATOM 2080 C C . HIS A 1 267 ? 1.557 -4.321 -5.228 1.00 85.12 267 HIS A C 1
ATOM 2082 O O . HIS A 1 267 ? 0.954 -3.333 -5.654 1.00 85.12 267 HIS A O 1
ATOM 2088 N N . THR A 1 268 ? 1.153 -4.982 -4.142 1.00 85.19 268 THR A N 1
ATOM 2089 C CA . THR A 1 268 ? 0.029 -4.545 -3.303 1.00 85.19 268 THR A CA 1
ATOM 2090 C C . THR A 1 268 ? 0.580 -3.792 -2.103 1.00 85.19 268 THR A C 1
ATOM 2092 O O . THR A 1 268 ? 1.220 -4.392 -1.249 1.00 85.19 268 THR A O 1
ATOM 2095 N N . ILE A 1 269 ? 0.319 -2.488 -2.047 1.00 81.94 269 ILE A N 1
ATOM 2096 C CA . ILE A 1 269 ? 0.797 -1.598 -0.978 1.00 81.94 269 ILE A CA 1
ATOM 2097 C C . ILE A 1 269 ? -0.184 -1.584 0.186 1.00 81.94 269 ILE A C 1
ATOM 2099 O O . ILE A 1 269 ? 0.208 -1.567 1.346 1.00 81.94 269 ILE A O 1
ATOM 2103 N N . ALA A 1 270 ? -1.478 -1.567 -0.130 1.00 81.06 270 ALA A N 1
ATOM 2104 C CA . ALA A 1 270 ? -2.533 -1.663 0.861 1.00 81.06 270 ALA A CA 1
ATOM 2105 C C . ALA A 1 270 ? -3.539 -2.722 0.409 1.00 81.06 270 ALA A C 1
ATOM 2107 O O . ALA A 1 270 ? -3.970 -2.686 -0.755 1.00 81.06 270 ALA A O 1
ATOM 2108 N N . PRO A 1 271 ? -3.938 -3.642 1.302 1.00 80.56 271 PRO A N 1
ATOM 2109 C CA . PRO A 1 271 ? -4.846 -4.710 0.943 1.00 80.56 271 PRO A CA 1
ATOM 2110 C C . PRO A 1 271 ? -6.220 -4.158 0.552 1.00 80.56 271 PRO A C 1
ATOM 2112 O O . PRO A 1 271 ? -6.683 -3.101 1.006 1.00 80.56 271 PRO A O 1
ATOM 2115 N N . GLU A 1 272 ? -6.864 -4.915 -0.328 1.00 81.75 272 GLU A N 1
ATOM 2116 C CA . GLU A 1 272 ? -8.245 -4.716 -0.752 1.00 81.75 272 GLU A CA 1
ATOM 2117 C C . GLU A 1 272 ? -9.219 -4.804 0.426 1.00 81.75 272 GLU A C 1
ATOM 2119 O O . GLU A 1 272 ? -8.988 -5.516 1.405 1.00 81.75 272 GLU 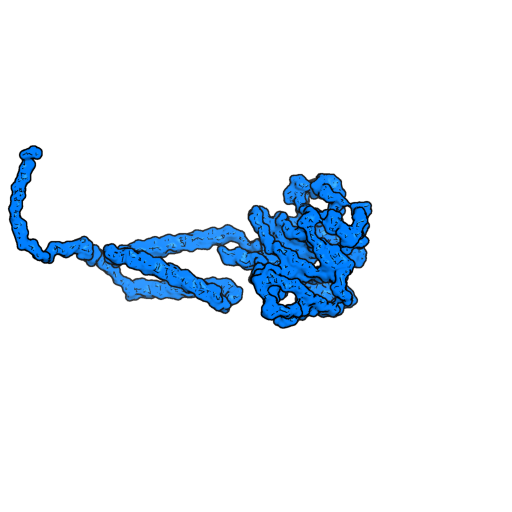A O 1
ATOM 2124 N N . ASN A 1 273 ? -10.345 -4.098 0.329 1.00 77.62 273 ASN A N 1
ATOM 2125 C CA . ASN A 1 273 ? -11.362 -4.189 1.362 1.00 77.62 273 ASN A CA 1
ATOM 2126 C C . ASN A 1 273 ? -12.153 -5.499 1.218 1.00 77.62 273 ASN A C 1
ATOM 2128 O O . ASN A 1 273 ? -12.805 -5.730 0.199 1.00 77.62 273 ASN A O 1
ATOM 2132 N N . ARG A 1 274 ? -12.113 -6.345 2.252 1.00 72.62 274 ARG A N 1
ATOM 2133 C CA . ARG A 1 274 ? -12.814 -7.641 2.278 1.00 72.62 274 ARG A CA 1
ATOM 2134 C C . ARG A 1 274 ? -14.203 -7.568 2.909 1.00 72.62 274 ARG A C 1
ATOM 2136 O O . ARG A 1 274 ? -15.027 -8.433 2.631 1.00 72.62 274 ARG A O 1
ATOM 2143 N N . VAL A 1 275 ? -14.467 -6.565 3.752 1.00 74.12 275 VAL A N 1
ATOM 2144 C CA . VAL A 1 275 ? -15.696 -6.495 4.556 1.00 74.12 275 VAL A CA 1
ATOM 2145 C C . VAL A 1 275 ? -16.500 -5.254 4.192 1.00 74.12 275 VAL A C 1
ATOM 2147 O O . VAL A 1 275 ? -15.984 -4.136 4.119 1.00 74.12 275 VAL A O 1
ATOM 2150 N N . SER A 1 276 ? -17.796 -5.458 3.968 1.00 73.88 276 SER A N 1
ATOM 2151 C CA . SER A 1 276 ? -18.727 -4.357 3.747 1.00 73.88 276 SER A CA 1
ATOM 2152 C C . SER A 1 276 ? -18.821 -3.475 4.991 1.00 73.88 276 SER A C 1
ATOM 2154 O O . SER A 1 276 ? -18.919 -3.973 6.111 1.00 73.88 276 SER A O 1
ATOM 2156 N N . ILE A 1 277 ? -18.866 -2.155 4.799 1.00 77.00 277 ILE A N 1
ATOM 2157 C CA . ILE A 1 277 ? -19.119 -1.211 5.894 1.00 77.00 277 ILE A CA 1
ATOM 2158 C C . ILE A 1 277 ? -20.474 -1.464 6.572 1.00 77.00 277 ILE A C 1
ATOM 2160 O O . ILE A 1 277 ? -20.618 -1.184 7.759 1.00 77.00 277 ILE A O 1
ATOM 2164 N N . LEU A 1 278 ? -21.431 -2.070 5.857 1.00 81.81 278 LEU A N 1
ATOM 2165 C CA . LEU A 1 278 ? -22.753 -2.396 6.390 1.00 81.81 278 LEU A CA 1
ATOM 2166 C C . LEU A 1 278 ? -22.694 -3.383 7.563 1.00 81.81 278 LEU A C 1
ATOM 2168 O O . LEU A 1 278 ? -23.578 -3.350 8.411 1.00 81.81 278 LEU A O 1
ATOM 2172 N N . TRP A 1 279 ? -21.635 -4.190 7.683 1.00 84.00 279 TRP A N 1
ATOM 2173 C CA . TRP A 1 279 ? -21.443 -5.064 8.847 1.00 84.00 279 TRP A CA 1
ATOM 2174 C C . TRP A 1 279 ? -21.243 -4.307 10.163 1.00 84.00 279 TRP A C 1
ATOM 2176 O O . TRP A 1 279 ? -21.385 -4.894 11.230 1.00 84.00 279 TRP A O 1
ATOM 2186 N N . GLN A 1 280 ? -20.954 -3.005 10.114 1.00 82.44 280 GLN A N 1
ATOM 2187 C CA . GLN A 1 280 ? -20.895 -2.176 11.317 1.00 82.44 280 GLN A CA 1
ATOM 2188 C C . GLN A 1 280 ? -22.295 -1.803 11.825 1.00 82.44 280 GLN A C 1
ATOM 2190 O O . GLN A 1 280 ? -22.443 -1.536 13.012 1.00 82.44 280 GLN A O 1
ATOM 2195 N N . ILE A 1 281 ? -23.326 -1.822 10.968 1.00 89.56 281 ILE A N 1
ATOM 2196 C CA . ILE A 1 281 ? -24.689 -1.409 11.338 1.00 89.56 281 ILE A CA 1
ATOM 2197 C C . ILE A 1 281 ? -25.267 -2.306 12.446 1.00 89.56 281 ILE A C 1
ATOM 2199 O O . ILE A 1 281 ? -25.681 -1.755 13.466 1.00 89.56 281 ILE A O 1
ATOM 2203 N N . PRO A 1 282 ? -25.247 -3.653 12.336 1.00 90.81 282 PRO A N 1
ATOM 2204 C CA . PRO A 1 282 ? -25.747 -4.514 13.408 1.00 90.81 282 PRO A CA 1
ATOM 2205 C C . PRO A 1 282 ? -24.992 -4.316 14.725 1.00 90.81 282 PRO A C 1
ATOM 2207 O O . PRO A 1 282 ? -25.602 -4.307 15.787 1.00 90.81 282 PRO A O 1
ATOM 2210 N N . GLN A 1 283 ? -23.673 -4.109 14.662 1.00 88.88 283 GLN A N 1
ATOM 2211 C CA . GLN A 1 283 ? -22.854 -3.893 15.854 1.00 88.88 283 GLN A CA 1
ATOM 2212 C C . GLN A 1 283 ? -23.234 -2.594 16.574 1.00 88.88 283 GLN A C 1
ATOM 2214 O O . GLN A 1 283 ? -23.421 -2.607 17.788 1.00 88.88 283 GLN A O 1
ATOM 2219 N N . TYR A 1 284 ? -23.374 -1.487 15.837 1.00 90.38 284 TYR A N 1
ATOM 2220 C CA . TYR A 1 284 ? -23.803 -0.217 16.425 1.00 90.38 284 TYR A CA 1
ATOM 2221 C C . TYR A 1 284 ? -25.212 -0.314 17.000 1.00 90.38 284 TYR A C 1
ATOM 2223 O O . TYR A 1 284 ? -25.434 0.177 18.097 1.00 90.38 284 TYR A O 1
ATOM 2231 N N . PHE A 1 285 ? -26.127 -0.996 16.311 1.00 93.56 285 PHE A N 1
ATOM 2232 C CA . PHE A 1 285 ? -27.488 -1.195 16.797 1.00 93.56 285 PHE A CA 1
ATOM 2233 C C . PHE A 1 285 ? -27.537 -1.967 18.125 1.00 93.56 285 PHE A C 1
ATOM 2235 O O . PHE A 1 285 ? -28.228 -1.562 19.053 1.00 93.56 285 PHE A O 1
ATOM 2242 N N . VAL A 1 286 ? -26.782 -3.064 18.250 1.00 93.38 286 VAL A N 1
ATOM 2243 C CA . VAL A 1 286 ? -26.750 -3.848 19.497 1.00 93.38 286 VAL A CA 1
ATOM 2244 C C . VAL A 1 286 ? -26.141 -3.040 20.646 1.00 93.38 286 VAL A C 1
ATOM 2246 O O . VAL A 1 286 ? -26.678 -3.065 21.751 1.00 93.38 286 VAL A O 1
ATOM 2249 N N . ILE A 1 287 ? -25.057 -2.296 20.392 1.00 90.81 287 ILE A N 1
ATOM 2250 C CA . ILE A 1 287 ? -24.413 -1.459 21.416 1.00 90.81 287 ILE A CA 1
ATOM 2251 C C . ILE A 1 287 ? -25.349 -0.341 21.882 1.00 90.81 287 ILE A C 1
ATOM 2253 O O . ILE A 1 287 ? -25.470 -0.135 23.084 1.00 90.81 287 ILE A O 1
ATOM 2257 N N . THR A 1 288 ? -26.045 0.346 20.971 1.00 93.00 288 THR A N 1
ATOM 2258 C CA . THR A 1 288 ? -26.955 1.435 21.355 1.00 93.00 288 THR A CA 1
ATOM 2259 C C . THR A 1 288 ? -28.170 0.926 22.125 1.00 93.00 288 THR A C 1
ATOM 2261 O O . THR A 1 288 ? -28.581 1.555 23.096 1.00 93.00 288 THR A O 1
ATOM 2264 N N . VAL A 1 289 ? -28.731 -0.229 21.752 1.00 94.94 289 VAL A N 1
ATOM 2265 C CA . VAL A 1 289 ? -29.820 -0.855 22.521 1.00 94.94 289 VAL A CA 1
ATOM 2266 C C . VAL A 1 289 ? -29.340 -1.245 23.921 1.00 94.94 289 VAL A C 1
ATOM 2268 O O . VAL A 1 289 ? -30.027 -0.957 24.899 1.00 94.94 289 VAL A O 1
ATOM 2271 N N . ALA A 1 290 ? -28.153 -1.848 24.037 1.00 90.38 290 ALA A N 1
ATOM 2272 C CA . ALA A 1 290 ? -27.570 -2.194 25.332 1.00 90.38 290 ALA A CA 1
ATOM 2273 C C . ALA A 1 290 ? -27.310 -0.951 26.201 1.00 90.38 290 ALA A C 1
ATOM 2275 O O . ALA A 1 290 ? -27.598 -0.965 27.396 1.00 90.38 290 ALA A O 1
ATOM 2276 N N . GLU A 1 291 ? -26.820 0.136 25.602 1.00 90.06 291 GLU A N 1
ATOM 2277 C CA . GLU A 1 291 ? -26.586 1.409 26.286 1.00 90.06 291 GLU A CA 1
ATOM 2278 C C . GLU A 1 291 ? -27.885 2.009 26.832 1.00 90.06 291 GLU A C 1
ATOM 2280 O O . GLU A 1 291 ? -27.921 2.417 27.990 1.00 90.06 291 GLU A O 1
ATOM 2285 N N . ILE A 1 292 ? -28.967 2.013 26.048 1.00 93.06 292 ILE A N 1
ATOM 2286 C CA . ILE A 1 292 ? -30.268 2.527 26.497 1.00 93.06 292 ILE A CA 1
ATOM 2287 C C . ILE A 1 292 ? -30.798 1.698 27.674 1.00 93.06 292 ILE A C 1
ATOM 2289 O O . ILE A 1 292 ? -31.209 2.269 28.683 1.00 93.06 292 ILE A O 1
ATOM 2293 N N . LEU A 1 293 ? -30.755 0.366 27.567 1.00 90.31 293 LEU A N 1
ATOM 2294 C CA . LEU A 1 293 ? -31.270 -0.537 28.602 1.00 90.31 293 LEU A CA 1
ATOM 2295 C C . LEU A 1 293 ? -30.464 -0.476 29.903 1.00 90.31 293 LEU A C 1
ATOM 2297 O O . LEU A 1 293 ? -31.034 -0.603 30.980 1.00 90.31 293 LEU A O 1
ATOM 2301 N N . PHE A 1 294 ? -29.146 -0.296 29.823 1.00 86.19 294 PHE A N 1
ATOM 2302 C CA . PHE A 1 294 ? -28.301 -0.248 31.014 1.00 86.19 294 PHE A CA 1
ATOM 2303 C C . PHE A 1 294 ? -28.228 1.158 31.620 1.00 86.19 294 PHE A C 1
ATOM 2305 O O . PHE A 1 294 ? -28.437 1.329 32.818 1.00 86.19 294 PHE A O 1
ATOM 2312 N N . SER A 1 295 ? -27.946 2.176 30.802 1.00 88.25 295 SER A N 1
ATOM 2313 C CA . SER A 1 295 ? -27.649 3.529 31.281 1.00 88.25 295 SER A CA 1
ATOM 2314 C C . SER A 1 295 ? -28.895 4.250 31.793 1.00 88.25 295 SER A C 1
ATOM 2316 O O . SER A 1 295 ? -28.882 4.794 32.897 1.00 88.25 295 SER A O 1
ATOM 2318 N N . VAL A 1 296 ? -29.998 4.218 31.033 1.00 88.75 296 VAL A N 1
ATOM 2319 C CA . VAL A 1 296 ? -31.231 4.929 31.413 1.00 88.75 296 VAL A CA 1
ATOM 2320 C C . VAL A 1 296 ? -31.875 4.263 32.625 1.00 88.75 296 VAL A C 1
ATOM 2322 O O . VAL A 1 296 ? -32.141 4.927 33.624 1.00 88.75 296 VAL A O 1
ATOM 2325 N N . SER A 1 297 ? -32.064 2.943 32.572 1.00 88.50 297 SER A N 1
ATOM 2326 C CA . SER A 1 297 ? -32.704 2.197 33.657 1.00 88.50 297 SER A CA 1
ATOM 2327 C C . SER A 1 297 ? -31.845 2.145 34.923 1.00 88.50 297 SER A C 1
ATOM 2329 O O . SER A 1 297 ? -32.378 2.266 36.023 1.00 88.50 297 SER A O 1
ATOM 2331 N N . GLY A 1 298 ? -30.520 2.010 34.790 1.00 85.50 298 GLY A N 1
ATOM 2332 C CA . GLY A 1 298 ? -29.604 2.000 35.932 1.00 85.50 298 GLY A CA 1
ATOM 2333 C C . GLY A 1 298 ? -29.589 3.331 36.683 1.00 85.50 298 GLY A C 1
ATOM 2334 O O . GLY A 1 298 ? -29.630 3.347 37.914 1.00 85.50 298 GLY A O 1
ATOM 2335 N N . LEU A 1 299 ? -29.600 4.451 35.953 1.00 86.44 299 LEU A N 1
ATOM 2336 C CA . LEU A 1 299 ? -29.646 5.774 36.567 1.00 86.44 299 LEU A CA 1
ATOM 2337 C C . LEU A 1 299 ? -31.013 6.068 37.199 1.00 86.44 299 LEU A C 1
ATOM 2339 O O . LEU A 1 299 ? -31.077 6.626 38.294 1.00 86.44 299 LEU A O 1
ATOM 2343 N N . GLU A 1 300 ? -32.104 5.665 36.542 1.00 87.94 300 GLU A N 1
ATOM 2344 C CA . GLU A 1 300 ? -33.453 5.802 37.094 1.00 87.94 300 GLU A CA 1
ATOM 2345 C C . GLU A 1 300 ? -33.593 5.029 38.409 1.00 87.94 300 GLU A C 1
ATOM 2347 O O . GLU A 1 300 ? -34.052 5.587 39.404 1.00 87.94 300 GLU A O 1
ATOM 2352 N N . PHE A 1 301 ? -33.107 3.789 38.452 1.00 84.06 301 PHE A N 1
ATOM 2353 C CA . PHE A 1 301 ? -33.070 2.983 39.667 1.00 84.06 301 PHE A CA 1
ATOM 2354 C C . PHE A 1 301 ? -32.228 3.630 40.776 1.00 84.06 301 PHE A C 1
ATOM 2356 O O . PHE A 1 301 ? -32.695 3.769 41.907 1.00 84.06 301 PHE A O 1
ATOM 2363 N N . ALA A 1 302 ? -31.023 4.107 40.450 1.00 85.19 302 ALA A N 1
ATOM 2364 C CA . ALA A 1 302 ? -30.160 4.788 41.414 1.00 85.19 302 ALA A CA 1
ATOM 2365 C C . ALA A 1 302 ? -30.820 6.053 41.998 1.00 85.19 302 ALA A C 1
ATOM 2367 O O . ALA A 1 302 ? -30.648 6.355 43.179 1.00 85.19 302 ALA A O 1
ATOM 2368 N N . TYR A 1 303 ? -31.618 6.778 41.208 1.00 83.81 303 TYR A N 1
ATOM 2369 C CA . TYR A 1 303 ? -32.384 7.931 41.687 1.00 83.81 303 TYR A CA 1
ATOM 2370 C C . TYR A 1 303 ? -33.619 7.585 42.521 1.00 83.81 303 TYR A C 1
ATOM 2372 O O . TYR A 1 303 ? -34.050 8.443 43.295 1.00 83.81 303 TYR A O 1
ATOM 2380 N N . GLN A 1 304 ? -34.196 6.389 42.366 1.00 82.44 304 GLN A N 1
ATOM 2381 C CA . GLN A 1 304 ? -35.309 5.925 43.206 1.00 82.44 304 GLN A CA 1
ATOM 2382 C C . GLN A 1 304 ? -34.844 5.494 44.600 1.00 82.44 304 GLN A C 1
ATOM 2384 O O . GLN A 1 304 ? -35.597 5.634 45.562 1.00 82.44 304 GLN A O 1
ATOM 2389 N N . GLU A 1 305 ? -33.612 4.998 44.713 1.00 80.69 305 GLU A N 1
ATOM 2390 C CA . GLU A 1 305 ? -33.036 4.557 45.988 1.00 80.69 305 GLU A CA 1
ATOM 2391 C C . GLU A 1 305 ? -32.273 5.665 46.732 1.00 80.69 305 GLU A C 1
ATOM 2393 O O . GLU A 1 305 ? -32.084 5.585 47.945 1.00 80.69 305 GLU A O 1
ATOM 2398 N N . ALA A 1 306 ? -31.863 6.731 46.042 1.00 78.38 306 ALA A N 1
ATOM 2399 C CA . ALA A 1 306 ? -31.181 7.861 46.663 1.00 78.38 306 ALA A CA 1
ATOM 2400 C C . ALA A 1 306 ? -32.147 8.854 47.334 1.00 78.38 306 ALA A C 1
ATOM 2402 O O . ALA A 1 306 ? -33.184 9.225 46.777 1.00 78.38 306 ALA A O 1
ATOM 2403 N N . SER A 1 307 ? -31.757 9.368 48.505 1.00 75.19 307 SER A N 1
ATOM 2404 C CA . SER A 1 307 ? -32.477 10.445 49.192 1.00 75.19 307 SER A CA 1
ATOM 2405 C C . SER A 1 307 ? -32.524 11.732 48.353 1.00 75.19 307 SER A C 1
ATOM 2407 O O . SER A 1 307 ? -31.669 11.990 47.497 1.00 75.19 307 SER A O 1
ATOM 2409 N N . VAL A 1 308 ? -33.535 12.579 48.590 1.00 74.31 308 VAL A N 1
ATOM 2410 C CA . VAL A 1 308 ? -33.840 13.760 47.748 1.00 74.31 308 VAL A CA 1
ATOM 2411 C C . VAL A 1 308 ? -32.647 14.719 47.620 1.00 74.31 308 VAL A C 1
ATOM 2413 O O . VAL A 1 308 ? -32.457 15.326 46.567 1.00 74.31 308 VAL A O 1
ATOM 2416 N N . GLN A 1 309 ? -31.813 14.813 48.656 1.00 81.56 309 GLN A N 1
ATOM 2417 C CA . GLN A 1 309 ? -30.665 15.721 48.726 1.00 81.56 309 GLN A CA 1
ATOM 2418 C C . GLN A 1 309 ? -29.402 15.169 48.032 1.00 81.56 309 GLN A C 1
ATOM 2420 O O . GLN A 1 309 ? -28.503 15.940 47.707 1.00 81.56 309 GLN A O 1
ATOM 2425 N N . MET A 1 310 ? -29.326 13.858 47.754 1.00 85.00 310 MET A N 1
ATOM 2426 C CA . MET A 1 310 ? -28.113 13.203 47.231 1.00 85.00 310 MET A CA 1
ATOM 2427 C C . MET A 1 310 ? -28.131 12.935 45.721 1.00 85.00 310 MET A C 1
ATOM 2429 O O . MET A 1 310 ? -27.139 12.457 45.172 1.00 85.00 310 MET A O 1
ATOM 2433 N N . LYS A 1 311 ? -29.207 13.286 45.005 1.00 81.44 311 LYS A N 1
ATOM 2434 C CA . LYS A 1 311 ? -29.333 13.014 43.558 1.00 81.44 311 LYS A CA 1
ATOM 2435 C C . LYS A 1 311 ? -28.181 13.591 42.725 1.00 81.44 311 LYS A C 1
ATOM 2437 O O . LYS A 1 311 ? -27.667 12.916 41.839 1.00 81.44 311 LYS A O 1
ATOM 2442 N N . ALA A 1 312 ? -27.720 14.801 43.046 1.00 87.44 312 ALA A N 1
ATOM 2443 C CA . ALA A 1 312 ? -26.574 15.410 42.366 1.00 87.44 312 ALA A CA 1
ATOM 2444 C C . ALA A 1 312 ? -25.266 14.627 42.599 1.00 87.44 312 ALA A C 1
ATOM 2446 O O . ALA A 1 312 ? -24.455 14.488 41.685 1.00 87.44 312 ALA A O 1
ATOM 2447 N N . VAL A 1 313 ? -25.082 14.073 43.803 1.00 88.31 313 VAL A N 1
ATOM 2448 C CA . VAL A 1 313 ? -23.916 13.247 44.151 1.00 88.31 313 VAL A CA 1
ATOM 2449 C C . VAL A 1 313 ? -23.960 11.913 43.403 1.00 88.31 313 VAL A C 1
ATOM 2451 O O . VAL A 1 313 ? -22.941 11.492 42.866 1.00 88.31 313 VAL A O 1
ATOM 2454 N N . VAL A 1 314 ? -25.136 11.286 43.279 1.00 88.38 314 VAL A N 1
ATOM 2455 C CA . VAL A 1 314 ? -25.319 10.050 42.493 1.00 88.38 314 VAL A CA 1
ATOM 2456 C C . VAL A 1 314 ? -24.962 10.264 41.024 1.00 88.38 314 VAL A C 1
ATOM 2458 O O . VAL A 1 314 ? -24.213 9.469 40.461 1.00 88.38 314 VAL A O 1
ATOM 2461 N N . GLN A 1 315 ? -25.410 11.369 40.422 1.00 88.56 315 GLN A N 1
ATOM 2462 C CA . GLN A 1 315 ? -25.030 11.718 39.050 1.00 88.56 315 GLN A CA 1
ATOM 2463 C C . GLN A 1 315 ? -23.518 11.927 38.908 1.00 88.56 315 GLN A C 1
ATOM 2465 O O . GLN A 1 315 ? -22.916 11.483 37.931 1.00 88.56 315 GLN A O 1
ATOM 2470 N N . ALA A 1 316 ? -22.888 12.599 39.877 1.00 91.06 316 ALA A N 1
ATOM 2471 C CA . ALA A 1 316 ? -21.445 12.814 39.870 1.00 91.06 316 ALA A CA 1
ATOM 2472 C C . ALA A 1 316 ? -20.672 11.488 39.979 1.00 91.06 316 ALA A C 1
ATOM 2474 O O . ALA A 1 316 ? -19.707 11.283 39.245 1.00 91.06 316 ALA A O 1
ATOM 2475 N N . ILE A 1 317 ? -21.126 10.564 40.832 1.00 90.75 317 ILE A N 1
ATOM 2476 C CA . ILE A 1 317 ? -20.546 9.220 40.965 1.00 90.75 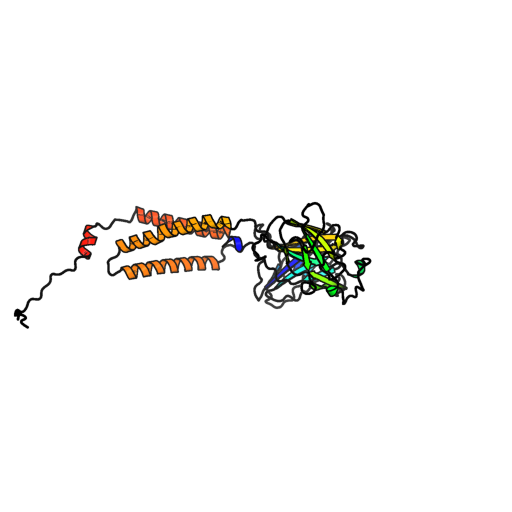317 ILE A CA 1
ATOM 2477 C C . ILE A 1 317 ? -20.742 8.415 39.673 1.00 90.75 317 ILE A C 1
ATOM 2479 O O . ILE A 1 317 ? -19.803 7.766 39.220 1.00 90.75 317 ILE A O 1
ATOM 2483 N N . TRP A 1 318 ? -21.909 8.505 39.031 1.00 89.62 318 TRP A N 1
ATOM 2484 C CA . TRP A 1 318 ? -22.173 7.861 37.740 1.00 89.62 318 TRP A CA 1
ATOM 2485 C C . TRP A 1 318 ? -21.253 8.371 36.619 1.00 89.62 318 TRP A C 1
ATOM 2487 O O . TRP A 1 318 ? -20.742 7.609 35.802 1.00 89.62 318 TRP A O 1
ATOM 2497 N N . LEU A 1 319 ? -20.987 9.677 36.570 1.00 90.94 319 LEU A N 1
ATOM 2498 C CA . LEU A 1 319 ? -20.023 10.229 35.614 1.00 90.94 319 LEU A CA 1
ATOM 2499 C C . LEU A 1 319 ? -18.582 9.827 35.955 1.00 90.94 319 LEU A C 1
ATOM 2501 O O . LEU A 1 319 ? -17.779 9.591 35.050 1.00 90.94 319 LEU A O 1
ATOM 2505 N N . LEU A 1 320 ? -18.257 9.710 37.245 1.00 93.12 320 LEU A N 1
ATOM 2506 C CA . LEU A 1 320 ? -16.946 9.261 37.702 1.00 93.12 320 LEU A CA 1
ATOM 2507 C C . LEU A 1 320 ? -16.671 7.806 37.296 1.00 93.12 320 LEU A C 1
ATOM 2509 O O . LEU A 1 320 ? -15.567 7.510 36.842 1.00 93.12 320 LEU A O 1
ATOM 2513 N N . THR A 1 321 ? -17.656 6.907 37.384 1.00 89.69 321 THR A N 1
ATOM 2514 C CA . THR A 1 321 ? -17.490 5.518 36.922 1.00 89.69 321 THR A CA 1
ATOM 2515 C C . THR A 1 321 ? -17.251 5.451 35.414 1.00 89.69 321 THR A C 1
ATOM 2517 O O . THR A 1 321 ? -16.352 4.729 34.979 1.00 89.69 321 THR A O 1
ATOM 2520 N N . ASN A 1 322 ? -17.950 6.268 34.616 1.00 90.50 322 ASN A N 1
ATOM 2521 C CA . ASN A 1 322 ? -17.678 6.400 33.179 1.00 90.50 322 ASN A CA 1
ATOM 2522 C C . ASN A 1 322 ? -16.252 6.905 32.900 1.00 90.50 322 ASN A C 1
ATOM 2524 O O . ASN A 1 322 ? -15.575 6.402 32.001 1.00 90.50 322 ASN A O 1
ATOM 2528 N N . ALA A 1 323 ? -15.765 7.882 33.669 1.00 93.38 323 ALA A N 1
ATOM 2529 C CA . ALA A 1 323 ? -14.398 8.381 33.534 1.00 93.38 323 ALA A CA 1
ATOM 2530 C C . ALA A 1 323 ? -13.359 7.293 33.854 1.00 93.38 323 ALA A C 1
ATOM 2532 O O . ALA A 1 323 ? -12.418 7.097 33.084 1.00 93.38 323 ALA A O 1
ATOM 2533 N N . ILE A 1 324 ? -13.560 6.537 34.938 1.00 93.25 324 ILE A N 1
ATOM 2534 C CA . ILE A 1 324 ? -12.696 5.409 35.313 1.00 93.25 324 ILE A CA 1
ATOM 2535 C C . ILE A 1 324 ? -12.700 4.337 34.214 1.00 93.25 324 ILE A C 1
ATOM 2537 O O . ILE A 1 324 ? -11.635 3.856 33.831 1.00 93.25 324 ILE A O 1
ATOM 2541 N N . GLY A 1 325 ? -13.865 4.011 33.645 1.00 89.19 325 GLY A N 1
ATOM 2542 C CA . GLY A 1 325 ? -13.976 3.069 32.528 1.00 89.19 325 GLY A CA 1
ATOM 2543 C C . GLY A 1 325 ? -13.147 3.492 31.311 1.00 89.19 325 GLY A C 1
ATOM 2544 O O . GLY A 1 325 ? -12.389 2.692 30.764 1.00 89.19 325 GLY A O 1
ATOM 2545 N N . ASN A 1 326 ? -13.209 4.773 30.938 1.00 90.75 326 ASN A N 1
ATOM 2546 C CA . ASN A 1 326 ? -12.399 5.312 29.841 1.00 90.75 326 ASN A CA 1
ATOM 2547 C C . ASN A 1 326 ? -10.890 5.259 30.133 1.00 90.75 326 ASN A C 1
ATOM 2549 O O . ASN A 1 326 ? -10.103 4.943 29.239 1.00 90.75 326 ASN A O 1
ATOM 2553 N N . ILE A 1 327 ? -10.477 5.516 31.379 1.00 90.69 327 ILE A N 1
ATOM 2554 C CA . ILE A 1 327 ? -9.071 5.400 31.794 1.00 90.69 327 ILE A CA 1
ATOM 2555 C C . ILE A 1 327 ? -8.583 3.952 31.664 1.00 90.69 327 ILE A C 1
ATOM 2557 O O . ILE A 1 327 ? -7.480 3.732 31.166 1.00 90.69 327 ILE A O 1
ATOM 2561 N N . ILE A 1 328 ? -9.400 2.966 32.049 1.00 85.75 328 ILE A N 1
ATOM 2562 C CA . ILE A 1 328 ? -9.060 1.540 31.921 1.00 85.75 328 ILE A CA 1
ATOM 2563 C C . ILE A 1 328 ? -8.867 1.154 30.449 1.00 85.75 328 ILE A C 1
ATOM 2565 O O . ILE A 1 328 ? -7.867 0.519 30.112 1.00 85.75 328 ILE A O 1
ATOM 2569 N N . ILE A 1 329 ? -9.772 1.579 29.559 1.00 85.31 329 ILE A N 1
ATOM 2570 C CA . ILE A 1 329 ? -9.661 1.320 28.112 1.00 85.31 329 ILE A CA 1
ATOM 2571 C C . ILE A 1 329 ? -8.355 1.904 27.560 1.00 85.31 329 ILE A C 1
ATOM 2573 O O . ILE A 1 329 ? -7.622 1.225 26.840 1.00 85.31 329 ILE A O 1
ATOM 2577 N N . MET A 1 330 ? -8.035 3.148 27.925 1.00 84.94 330 MET A N 1
ATOM 2578 C CA . MET A 1 330 ? -6.804 3.809 27.493 1.00 84.94 330 MET A CA 1
ATOM 2579 C C . MET A 1 330 ? -5.550 3.107 28.030 1.00 84.94 330 MET A C 1
ATOM 2581 O O . MET A 1 330 ? -4.598 2.903 27.279 1.00 84.94 330 MET A O 1
ATOM 2585 N N . ALA A 1 331 ? -5.543 2.717 29.307 1.00 84.81 331 ALA A N 1
ATOM 2586 C CA . ALA A 1 331 ? -4.416 2.020 29.921 1.00 84.81 331 ALA A CA 1
ATOM 2587 C C . ALA A 1 331 ? -4.121 0.690 29.211 1.00 84.81 331 ALA A C 1
ATOM 2589 O O . ALA A 1 331 ? -2.965 0.404 28.895 1.00 84.81 331 ALA A O 1
ATOM 2590 N N . ILE A 1 332 ? -5.165 -0.081 28.886 1.00 79.88 332 ILE A N 1
ATOM 2591 C CA . ILE A 1 332 ? -5.034 -1.333 28.132 1.00 79.88 332 ILE A CA 1
ATOM 2592 C C . ILE A 1 332 ? -4.510 -1.052 26.716 1.00 79.88 332 ILE A C 1
ATOM 2594 O O . ILE A 1 332 ? -3.551 -1.695 26.291 1.00 79.88 332 ILE A O 1
ATOM 2598 N N . GLY A 1 333 ? -5.046 -0.042 26.025 1.00 76.75 333 GLY A N 1
ATOM 2599 C CA . GLY A 1 333 ? -4.609 0.313 24.670 1.00 76.75 333 GLY A CA 1
ATOM 2600 C C . GLY A 1 333 ? -3.139 0.746 24.576 1.00 76.75 333 GLY A C 1
ATOM 2601 O O . GLY A 1 333 ? -2.459 0.408 23.611 1.00 76.75 333 GLY A O 1
ATOM 2602 N N . ILE A 1 334 ? -2.615 1.454 25.585 1.00 74.94 334 ILE A N 1
ATOM 2603 C CA . ILE A 1 334 ? -1.196 1.862 25.627 1.00 74.94 334 ILE A CA 1
ATOM 2604 C C . ILE A 1 334 ? -0.285 0.682 25.978 1.00 74.94 334 ILE A C 1
ATOM 2606 O O . ILE A 1 334 ? 0.841 0.606 25.492 1.00 74.94 334 ILE A O 1
ATOM 2610 N N . SER A 1 335 ? -0.757 -0.242 26.816 1.00 67.94 335 SER A N 1
ATOM 2611 C CA . SER A 1 335 ? 0.069 -1.328 27.353 1.00 67.94 335 SER A CA 1
ATOM 2612 C C . SER A 1 335 ? 0.543 -2.361 26.320 1.00 67.94 335 SER A C 1
ATOM 2614 O O . SER A 1 335 ? 1.391 -3.182 26.657 1.00 67.94 335 SER A O 1
ATOM 2616 N N . ALA A 1 336 ? 0.050 -2.304 25.072 1.00 59.50 336 ALA A N 1
ATOM 2617 C CA . ALA A 1 336 ? 0.550 -3.058 23.915 1.00 59.50 336 ALA A CA 1
ATOM 2618 C C . ALA A 1 336 ? 0.816 -4.557 24.182 1.00 59.50 336 ALA A C 1
ATOM 2620 O O . ALA A 1 336 ? 1.720 -5.143 23.590 1.00 59.50 336 ALA A O 1
ATOM 2621 N N . PHE A 1 337 ? 0.027 -5.198 25.060 1.00 56.94 337 PHE A N 1
ATOM 2622 C CA . PHE A 1 337 ? 0.252 -6.588 25.487 1.00 56.94 337 PHE A CA 1
ATOM 2623 C C . PHE A 1 337 ? 0.254 -7.593 24.326 1.00 56.94 337 PHE A C 1
ATOM 2625 O O . PHE A 1 337 ? 0.832 -8.672 24.454 1.00 56.94 337 PHE A O 1
ATOM 2632 N N . THR A 1 338 ? -0.377 -7.261 23.196 1.00 57.31 338 THR A N 1
ATOM 2633 C CA . THR A 1 338 ? -0.428 -8.120 22.011 1.00 57.31 338 THR A CA 1
ATOM 2634 C C . THR A 1 338 ? -0.469 -7.306 20.723 1.00 57.31 338 THR A C 1
ATOM 2636 O O . THR A 1 338 ? -1.351 -6.471 20.555 1.00 57.31 338 THR A O 1
ATOM 2639 N N . GLU A 1 339 ? 0.385 -7.637 19.749 1.00 60.78 339 GLU A N 1
ATOM 2640 C CA . GLU A 1 339 ? 0.295 -7.104 18.372 1.00 60.78 339 GLU A CA 1
ATOM 2641 C C . GLU A 1 339 ? -0.993 -7.561 17.648 1.00 60.78 339 GLU A C 1
ATOM 2643 O O . GLU A 1 339 ? -1.404 -7.006 16.627 1.00 60.78 339 GLU A O 1
ATOM 2648 N N . ASN A 1 340 ? -1.665 -8.576 18.203 1.00 65.12 340 ASN A N 1
ATOM 2649 C CA . ASN A 1 340 ? -2.881 -9.165 17.666 1.00 65.12 340 ASN A CA 1
ATOM 2650 C C . ASN A 1 340 ? -4.144 -8.548 18.275 1.00 65.12 340 ASN A C 1
ATOM 2652 O O . ASN A 1 340 ? -4.623 -8.966 19.327 1.00 65.12 340 ASN A O 1
ATOM 2656 N N . LEU A 1 341 ? -4.769 -7.658 17.507 1.00 70.50 341 LEU A N 1
ATOM 2657 C CA . LEU A 1 341 ? -6.044 -7.003 17.824 1.00 70.50 341 LEU A CA 1
ATOM 2658 C C . LEU A 1 341 ? -7.185 -7.969 18.190 1.00 70.50 341 LEU A C 1
ATOM 2660 O O . LEU A 1 341 ? -8.078 -7.621 18.950 1.00 70.50 341 LEU A O 1
ATOM 2664 N N . ALA A 1 342 ? -7.182 -9.190 17.648 1.00 74.19 342 ALA A N 1
ATOM 2665 C CA . ALA A 1 342 ? -8.188 -10.190 18.003 1.00 74.19 342 ALA A CA 1
ATOM 2666 C C . ALA A 1 342 ? -8.077 -10.607 19.478 1.00 74.19 342 ALA A C 1
ATOM 2668 O O . ALA A 1 342 ? -9.096 -10.740 20.149 1.00 74.19 342 ALA A O 1
ATOM 2669 N N . VAL A 1 343 ? -6.851 -10.773 19.984 1.00 78.31 343 VAL A N 1
ATOM 2670 C CA . VAL A 1 343 ? -6.603 -11.165 21.378 1.00 78.31 343 VAL A CA 1
ATOM 2671 C C . VAL A 1 343 ? -7.017 -10.041 22.320 1.00 78.31 343 VAL A C 1
ATOM 2673 O O . VAL A 1 343 ? -7.698 -10.299 23.306 1.00 78.31 343 VAL A O 1
ATOM 2676 N N . GLU A 1 344 ? -6.714 -8.795 21.964 1.00 78.12 344 GLU A N 1
ATOM 2677 C CA . GLU A 1 344 ? -7.154 -7.612 22.710 1.00 78.12 344 GLU A CA 1
ATOM 2678 C C . GLU A 1 344 ? -8.688 -7.565 22.866 1.00 78.12 344 GLU A C 1
ATOM 2680 O O . GLU A 1 344 ? -9.206 -7.379 23.967 1.00 78.12 344 GLU A O 1
ATOM 2685 N N . MET A 1 345 ? -9.437 -7.844 21.790 1.00 81.81 345 MET A N 1
ATOM 2686 C CA . MET A 1 345 ? -10.906 -7.901 21.839 1.00 81.81 345 MET A CA 1
ATOM 2687 C C . MET A 1 345 ? -11.425 -9.040 22.727 1.00 81.81 345 MET A C 1
ATOM 2689 O O . MET A 1 345 ? -12.425 -8.864 23.424 1.00 81.81 345 MET A O 1
ATOM 2693 N N . PHE A 1 346 ? -10.748 -10.193 22.745 1.00 84.81 346 PHE A N 1
ATOM 2694 C CA . PHE A 1 346 ? -11.088 -11.287 23.661 1.00 84.81 346 PHE A CA 1
ATOM 2695 C C . PHE A 1 346 ? -10.816 -10.927 25.123 1.00 84.81 346 PHE A C 1
ATOM 2697 O O . PHE A 1 346 ? -11.614 -11.290 25.984 1.00 84.81 346 PHE A O 1
ATOM 2704 N N . VAL A 1 347 ? -9.744 -10.184 25.408 1.00 84.62 347 VAL A N 1
ATOM 2705 C CA . VAL A 1 347 ? -9.449 -9.689 26.761 1.00 84.62 347 VAL A CA 1
ATOM 2706 C C . VAL A 1 347 ? -10.547 -8.737 27.234 1.00 84.62 347 VAL A C 1
ATOM 2708 O O . VAL A 1 347 ? -11.052 -8.905 28.344 1.00 84.62 347 VAL A O 1
ATOM 2711 N N . PHE A 1 348 ? -10.993 -7.799 26.390 1.00 84.50 348 PHE A N 1
ATOM 2712 C CA . PHE A 1 348 ? -12.122 -6.925 26.728 1.00 84.50 348 PHE A CA 1
ATOM 2713 C C . PHE A 1 348 ? -13.419 -7.706 26.963 1.00 84.50 348 PHE A C 1
ATOM 2715 O O . PHE A 1 348 ? -14.126 -7.447 27.937 1.00 84.50 348 PHE A O 1
ATOM 2722 N N . ALA A 1 349 ? -13.721 -8.693 26.114 1.00 87.06 349 ALA A N 1
ATOM 2723 C CA . ALA A 1 349 ? -14.894 -9.544 26.291 1.00 87.06 349 ALA A CA 1
ATOM 2724 C C . ALA A 1 349 ? -14.831 -10.349 27.603 1.00 87.06 349 ALA A C 1
ATOM 2726 O O . ALA A 1 349 ? -15.825 -10.427 28.323 1.00 87.06 349 ALA A O 1
ATOM 2727 N N . ALA A 1 350 ? -13.663 -10.901 27.947 1.00 88.12 350 ALA A N 1
ATOM 2728 C CA . ALA A 1 350 ? -13.450 -11.631 29.193 1.00 88.12 350 ALA A CA 1
ATOM 2729 C C . ALA A 1 350 ? -13.584 -10.719 30.422 1.00 88.12 350 ALA A C 1
ATOM 2731 O O . ALA A 1 350 ? -14.256 -11.088 31.382 1.00 88.12 350 ALA A O 1
ATOM 2732 N N . ALA A 1 351 ? -13.015 -9.511 30.379 1.00 86.25 351 ALA A N 1
ATOM 2733 C CA . ALA A 1 351 ? -13.160 -8.525 31.448 1.00 86.25 351 ALA A CA 1
ATOM 2734 C C . ALA A 1 351 ? -14.636 -8.150 31.673 1.00 86.25 351 ALA A C 1
ATOM 2736 O O . ALA A 1 351 ? -15.108 -8.165 32.809 1.00 86.25 351 ALA A O 1
ATOM 2737 N N . MET A 1 352 ? -15.392 -7.907 30.595 1.00 88.12 352 MET A N 1
ATOM 2738 C CA . MET A 1 352 ? -16.834 -7.648 30.679 1.00 88.12 352 MET A CA 1
ATOM 2739 C C . MET A 1 352 ? -17.610 -8.849 31.231 1.00 88.12 352 MET A C 1
ATOM 2741 O O . MET A 1 352 ? -18.515 -8.665 32.041 1.00 88.12 352 MET A O 1
ATOM 2745 N N . ALA A 1 353 ? -17.248 -10.078 30.853 1.00 90.44 353 ALA A N 1
ATOM 2746 C CA . ALA A 1 353 ? -17.879 -11.284 31.384 1.00 90.44 353 ALA A CA 1
ATOM 2747 C C . ALA A 1 353 ? -17.645 -11.442 32.896 1.00 90.44 353 ALA A C 1
ATOM 2749 O O . ALA A 1 353 ? -18.580 -11.757 33.629 1.00 90.44 353 ALA A O 1
ATOM 2750 N N . VAL A 1 354 ? -16.429 -11.167 33.379 1.00 91.25 354 VAL A N 1
ATOM 2751 C CA . VAL A 1 354 ? -16.117 -11.178 34.818 1.00 91.25 354 VAL A CA 1
ATOM 2752 C C . VAL A 1 354 ? -16.961 -10.144 35.559 1.00 91.25 354 VAL A C 1
ATOM 2754 O O . VAL A 1 354 ? -17.587 -10.478 36.562 1.00 91.25 354 VAL A O 1
ATOM 2757 N N . VAL A 1 355 ? -17.038 -8.915 35.043 1.00 87.00 355 VAL A N 1
ATOM 2758 C CA . VAL A 1 355 ? -17.864 -7.852 35.633 1.00 87.00 355 VAL A CA 1
ATOM 2759 C C . VAL A 1 355 ? -19.337 -8.268 35.687 1.00 87.00 355 VAL A C 1
ATOM 2761 O O . VAL A 1 355 ? -19.969 -8.130 36.733 1.00 87.00 355 VAL A O 1
ATOM 2764 N N . MET A 1 356 ? -19.871 -8.855 34.612 1.00 88.44 356 MET A N 1
ATOM 2765 C CA . MET A 1 356 ? -21.243 -9.375 34.580 1.00 88.44 356 MET A CA 1
ATOM 2766 C C . MET A 1 356 ? -21.483 -10.455 35.641 1.00 88.44 356 MET A C 1
ATOM 2768 O O . MET A 1 356 ? -22.494 -10.407 36.335 1.00 88.44 356 MET A O 1
ATOM 2772 N N . ILE A 1 357 ? -20.554 -11.401 35.812 1.00 91.19 357 ILE A N 1
ATOM 2773 C CA . ILE A 1 357 ? -20.660 -12.448 36.840 1.00 91.19 357 ILE A CA 1
ATOM 2774 C C . ILE A 1 357 ? -20.676 -11.827 38.241 1.00 91.19 357 ILE A C 1
ATOM 2776 O O . ILE A 1 357 ? -21.516 -12.193 39.060 1.00 91.19 357 ILE A O 1
ATOM 2780 N N . VAL A 1 358 ? -19.793 -10.862 38.512 1.00 88.75 358 VAL A N 1
ATOM 2781 C CA . VAL A 1 358 ? -19.749 -10.163 39.805 1.00 88.75 358 VAL A CA 1
ATOM 2782 C C . VAL A 1 358 ? -21.066 -9.433 40.081 1.00 88.75 358 VAL A C 1
ATOM 2784 O O . VAL A 1 358 ? -21.605 -9.564 41.178 1.00 88.75 358 VAL A O 1
ATOM 2787 N N . PHE A 1 359 ? -21.629 -8.725 39.096 1.00 83.31 359 PHE A N 1
ATOM 2788 C CA . PHE A 1 359 ? -22.922 -8.051 39.251 1.00 83.31 359 PHE A CA 1
ATOM 2789 C C . PHE A 1 359 ? -24.076 -9.024 39.493 1.00 83.31 359 PHE A C 1
ATOM 2791 O O . PHE A 1 359 ? -24.917 -8.757 40.347 1.00 83.31 359 PHE A O 1
ATOM 2798 N N . ILE A 1 360 ? -24.107 -10.160 38.791 1.00 86.62 360 ILE A N 1
ATOM 2799 C CA . ILE A 1 360 ? -25.126 -11.197 39.001 1.00 86.62 360 ILE A CA 1
ATOM 2800 C C . ILE A 1 360 ? -25.038 -11.752 40.426 1.00 86.62 360 ILE A C 1
ATOM 2802 O O . ILE A 1 360 ? -26.063 -11.901 41.086 1.00 86.62 360 ILE A O 1
ATOM 2806 N N . LEU A 1 361 ? -23.828 -12.018 40.925 1.00 87.00 361 LEU A N 1
ATOM 2807 C CA . LEU A 1 361 ? -23.629 -12.497 42.294 1.00 87.00 361 LEU A CA 1
ATOM 2808 C C . LEU A 1 361 ? -24.050 -11.447 43.330 1.00 87.00 361 LEU A C 1
ATOM 2810 O O . LEU A 1 361 ? -24.756 -11.782 44.276 1.00 87.00 361 LEU A O 1
ATOM 2814 N N . LEU A 1 362 ? -23.680 -10.178 43.145 1.00 82.00 362 LEU A N 1
ATOM 2815 C CA . LEU A 1 362 ? -24.104 -9.099 44.043 1.00 82.00 362 LEU A CA 1
ATOM 2816 C C . LEU A 1 362 ? -25.628 -8.929 44.056 1.00 82.00 362 LEU A C 1
ATOM 2818 O O . LEU A 1 362 ? -26.217 -8.816 45.128 1.00 82.00 362 LEU A O 1
ATOM 2822 N N . ALA A 1 363 ? -26.276 -8.968 42.891 1.00 79.88 363 ALA A N 1
ATOM 2823 C CA . ALA A 1 363 ? -27.730 -8.882 42.798 1.00 79.88 363 ALA A CA 1
ATOM 2824 C C . ALA A 1 363 ? -28.425 -10.080 43.464 1.00 79.88 363 ALA A C 1
ATOM 2826 O O . ALA A 1 363 ? -29.438 -9.903 44.134 1.00 79.88 363 ALA A O 1
ATOM 2827 N N . ALA A 1 364 ? -27.879 -11.290 43.310 1.00 78.62 364 ALA A N 1
ATOM 2828 C CA . ALA A 1 364 ? -28.464 -12.505 43.870 1.00 78.62 364 ALA A CA 1
ATOM 2829 C C . ALA A 1 364 ? -28.284 -12.630 45.392 1.00 78.62 364 ALA A C 1
ATOM 2831 O O . ALA A 1 364 ? -29.160 -13.177 46.057 1.00 78.62 364 ALA A O 1
ATOM 2832 N N . PHE A 1 365 ? -27.158 -12.162 45.942 1.00 73.44 365 PHE A N 1
ATOM 2833 C CA . PHE A 1 365 ? -26.805 -12.394 47.347 1.00 73.44 365 PHE A CA 1
ATOM 2834 C C . PHE A 1 365 ? -26.972 -11.179 48.268 1.00 73.44 365 PHE A C 1
ATOM 2836 O O . PHE A 1 365 ? -27.055 -11.375 49.476 1.00 73.44 365 PHE A O 1
ATOM 2843 N N . TYR A 1 366 ? -26.995 -9.949 47.743 1.00 62.66 366 TYR A N 1
ATOM 2844 C CA . TYR A 1 366 ? -26.833 -8.736 48.560 1.00 62.66 366 TYR A CA 1
ATOM 2845 C C . TYR A 1 366 ? -27.921 -7.666 48.390 1.00 62.66 366 TYR A C 1
ATOM 2847 O O . TYR A 1 366 ? -27.808 -6.611 49.014 1.00 62.66 366 TYR A O 1
ATOM 2855 N N . TYR A 1 367 ? -28.961 -7.892 47.579 1.00 62.25 367 TYR A N 1
ATOM 2856 C CA . TYR A 1 367 ? -29.983 -6.869 47.338 1.00 62.25 367 TYR A CA 1
ATOM 2857 C C . TYR A 1 367 ? -31.301 -7.152 48.072 1.00 62.25 367 TYR A C 1
ATOM 2859 O O . TYR A 1 367 ? -32.073 -8.022 47.672 1.00 62.25 367 TYR A O 1
ATOM 2867 N N . GLU A 1 368 ? -31.578 -6.374 49.120 1.00 59.06 368 GLU A N 1
ATOM 2868 C CA . GLU A 1 368 ? -32.871 -6.332 49.809 1.00 59.06 368 GLU A CA 1
ATOM 2869 C C . GLU A 1 368 ? -33.578 -5.011 49.470 1.00 59.06 368 GLU A C 1
ATOM 2871 O O . GLU A 1 368 ? -32.998 -3.932 49.587 1.00 59.06 368 GLU A O 1
ATOM 2876 N N . TYR A 1 369 ? -34.808 -5.098 48.959 1.00 58.72 369 TYR A N 1
ATOM 2877 C CA . TYR A 1 369 ? -35.533 -3.945 48.419 1.00 58.72 369 TYR A CA 1
ATOM 2878 C C . TYR A 1 369 ? -36.004 -3.024 49.551 1.00 58.72 369 TYR A C 1
ATOM 2880 O O . TYR A 1 369 ? -36.634 -3.486 50.505 1.00 58.72 369 TYR A O 1
ATOM 2888 N N . ARG A 1 370 ? -35.759 -1.713 49.440 1.00 56.34 370 ARG A N 1
ATOM 2889 C CA . ARG A 1 370 ? -36.224 -0.749 50.445 1.00 56.34 370 ARG A CA 1
ATOM 2890 C C . ARG A 1 370 ? -37.753 -0.672 50.406 1.00 56.34 370 ARG A C 1
ATOM 2892 O O . ARG A 1 370 ? -38.334 -0.341 49.372 1.00 56.34 370 ARG A O 1
ATOM 2899 N N . SER A 1 371 ? -38.410 -1.002 51.520 1.00 54.38 371 SER A N 1
ATOM 2900 C CA . SER A 1 371 ? -39.877 -1.022 51.600 1.00 54.38 371 SER A CA 1
ATOM 2901 C C . SER A 1 371 ? -40.475 0.374 51.373 1.00 54.38 371 SER A C 1
ATOM 2903 O O . SER A 1 371 ? -39.933 1.384 51.830 1.00 54.38 371 SER A O 1
ATOM 2905 N N . ASP A 1 372 ? -41.626 0.447 50.696 1.00 59.03 372 ASP A N 1
ATOM 2906 C CA . ASP A 1 372 ? -42.302 1.714 50.362 1.00 59.03 372 ASP A CA 1
ATOM 2907 C C . ASP A 1 372 ? -42.663 2.571 51.596 1.00 59.03 372 ASP A C 1
ATOM 2909 O O . ASP A 1 372 ? -42.898 3.777 51.476 1.00 59.03 372 ASP A O 1
ATOM 2913 N N . ALA A 1 373 ? -42.675 1.966 52.790 1.00 57.09 373 ALA A N 1
ATOM 2914 C CA . ALA A 1 373 ? -42.910 2.635 54.065 1.00 57.09 373 ALA A CA 1
ATOM 2915 C C . ALA A 1 373 ? -41.760 3.584 54.465 1.00 57.09 373 ALA A C 1
ATOM 2917 O O . ALA A 1 373 ? -42.028 4.696 54.916 1.00 57.09 373 ALA A O 1
ATOM 2918 N N . GLU A 1 374 ? -40.496 3.207 54.231 1.00 59.50 374 GLU A N 1
ATOM 2919 C CA . GLU A 1 374 ? -39.334 4.069 54.519 1.00 59.50 374 GLU A CA 1
ATOM 2920 C C . GLU A 1 374 ? -39.188 5.221 53.516 1.00 59.50 374 GLU A C 1
ATOM 2922 O O . GLU A 1 374 ? -38.716 6.303 53.857 1.00 59.50 374 GLU A O 1
ATOM 2927 N N . LYS A 1 375 ? -39.640 5.030 52.271 1.00 56.44 375 LYS A N 1
ATOM 2928 C CA . LYS A 1 375 ? -39.620 6.083 51.239 1.00 56.44 375 LYS A CA 1
ATOM 2929 C C . LYS A 1 375 ? -40.620 7.212 51.533 1.00 56.44 375 LYS A C 1
ATOM 2931 O O . LYS A 1 375 ? -40.453 8.325 51.029 1.00 56.44 375 LYS A O 1
ATOM 2936 N N . ARG A 1 376 ? -41.671 6.939 52.322 1.00 56.31 376 ARG A N 1
ATOM 2937 C CA . ARG A 1 376 ? -42.662 7.939 52.760 1.00 56.31 376 ARG A CA 1
ATOM 2938 C C . ARG A 1 376 ? -42.220 8.721 53.994 1.00 56.31 376 ARG A C 1
ATOM 2940 O O . ARG A 1 376 ? -42.459 9.924 54.018 1.00 56.31 376 ARG A O 1
ATOM 2947 N N . SER A 1 377 ? -41.559 8.087 54.964 1.00 56.25 377 SER A N 1
ATOM 2948 C CA . SER A 1 377 ? -41.126 8.754 56.204 1.00 56.25 377 SER A CA 1
ATOM 2949 C C . SER A 1 377 ? -40.045 9.817 55.980 1.00 56.25 377 SER A C 1
ATOM 2951 O O . SER A 1 377 ? -39.989 10.793 56.713 1.00 56.25 377 SER A O 1
ATOM 2953 N N . GLU A 1 378 ? -39.228 9.686 54.933 1.00 56.94 378 GLU A N 1
ATOM 2954 C CA . GLU A 1 378 ? -38.190 10.670 54.585 1.00 56.94 378 GLU A CA 1
ATOM 2955 C C . GLU A 1 378 ? -38.731 11.878 53.783 1.00 56.94 378 GLU A C 1
ATOM 2957 O O . GLU A 1 378 ? -38.048 12.890 53.624 1.00 56.94 378 GLU A O 1
ATOM 2962 N N . LYS A 1 379 ? -39.967 11.795 53.264 1.00 53.53 379 LYS A N 1
ATOM 2963 C CA . LYS A 1 379 ? -40.628 12.882 52.517 1.00 53.53 379 LYS A CA 1
ATOM 2964 C C . LYS A 1 379 ? -41.444 13.831 53.395 1.00 53.53 379 LYS A C 1
ATOM 2966 O O . LYS A 1 379 ? -41.755 14.925 52.923 1.00 53.53 379 LYS A O 1
ATOM 2971 N N . GLU A 1 380 ? -41.795 13.448 54.620 1.00 46.19 380 GLU A N 1
ATOM 2972 C CA . GLU A 1 380 ? -42.449 14.357 55.564 1.00 46.19 380 GLU A CA 1
ATOM 2973 C C . GLU A 1 380 ? -41.390 15.130 56.365 1.00 46.19 380 GLU A C 1
ATOM 2975 O O . GLU A 1 380 ? -40.577 14.523 57.063 1.00 46.19 380 GLU A O 1
ATOM 2980 N N . PRO A 1 381 ? -41.345 16.472 56.272 1.00 44.00 381 PRO A N 1
ATOM 2981 C CA . PRO A 1 381 ? -40.476 17.255 57.131 1.00 44.00 381 PRO A CA 1
ATOM 2982 C C . PRO A 1 381 ? -40.997 17.156 58.569 1.00 44.00 381 PRO A C 1
ATOM 2984 O O . PRO A 1 381 ? -42.154 17.493 58.829 1.00 44.00 381 PRO A O 1
ATOM 2987 N N . ASN A 1 382 ? -40.136 16.717 59.494 1.00 42.69 382 ASN A N 1
ATOM 2988 C CA . ASN A 1 382 ? -40.371 16.759 60.940 1.00 42.69 382 ASN A CA 1
ATOM 2989 C C . ASN A 1 382 ? -40.807 18.177 61.340 1.00 42.69 382 ASN A C 1
ATOM 2991 O O . ASN A 1 382 ? -39.982 19.077 61.496 1.00 42.69 382 ASN A O 1
ATOM 2995 N N . THR A 1 383 ? -42.114 18.370 61.481 1.00 44.19 383 THR A N 1
ATOM 2996 C CA . THR A 1 383 ? -42.727 19.603 61.964 1.00 44.19 383 THR A CA 1
ATOM 2997 C C . THR A 1 383 ? -43.322 19.275 63.318 1.00 44.19 383 THR A C 1
ATOM 2999 O O . THR A 1 383 ? -44.524 19.123 63.423 1.00 44.19 383 THR A O 1
ATOM 3002 N N . ASP A 1 384 ? -42.475 19.059 64.324 1.00 46.22 384 ASP A N 1
ATOM 3003 C CA . ASP A 1 384 ? -42.895 19.102 65.726 1.00 46.22 384 ASP A CA 1
ATOM 3004 C C . ASP A 1 384 ? -41.672 19.188 66.640 1.00 46.22 384 ASP A C 1
ATOM 3006 O O . ASP A 1 384 ? -41.081 18.188 67.046 1.00 46.22 384 ASP A O 1
ATOM 3010 N N . SER A 1 385 ? -41.268 20.423 66.940 1.00 35.75 385 SER A N 1
ATOM 3011 C CA . SER A 1 385 ? -40.575 20.814 68.173 1.00 35.75 385 SER A CA 1
ATOM 3012 C C . SER A 1 385 ? -40.632 22.337 68.309 1.00 35.75 385 SER A C 1
ATOM 3014 O O . SER A 1 385 ? -39.812 23.052 67.748 1.00 35.75 385 SER A O 1
ATOM 3016 N N . ALA A 1 386 ? -41.666 22.779 69.027 1.00 36.88 386 ALA A N 1
ATOM 3017 C CA . ALA A 1 386 ? -41.723 23.931 69.926 1.00 36.88 386 ALA A CA 1
ATOM 3018 C C . ALA A 1 386 ? -40.975 25.226 69.539 1.00 36.88 386 ALA A C 1
ATOM 3020 O O . ALA A 1 386 ? -39.775 25.344 69.760 1.00 36.88 386 ALA A O 1
ATOM 3021 N N . ASP A 1 387 ? -41.738 26.263 69.190 1.00 29.81 387 ASP A N 1
ATOM 3022 C CA . ASP A 1 387 ? -41.670 27.510 69.958 1.00 29.81 387 ASP A CA 1
ATOM 3023 C C . ASP A 1 387 ? -43.046 28.186 69.968 1.00 29.81 387 ASP A C 1
ATOM 3025 O O . ASP A 1 387 ? -43.737 28.251 68.949 1.00 29.81 387 ASP A O 1
ATOM 3029 N N . GLY A 1 388 ? -43.473 28.620 71.147 1.00 33.47 388 GLY A N 1
ATOM 3030 C CA . GLY A 1 388 ? -44.716 29.339 71.354 1.00 33.47 388 GLY A CA 1
ATOM 3031 C C . GLY A 1 388 ? -44.406 30.718 71.901 1.00 33.47 388 GLY A C 1
ATOM 3032 O O . GLY A 1 388 ? -43.802 30.808 72.958 1.00 33.47 388 GLY A O 1
ATOM 3033 N N . SER A 1 389 ? -44.880 31.774 71.240 1.00 29.80 389 SER A N 1
ATOM 3034 C CA . SER A 1 389 ? -45.264 33.028 71.896 1.00 29.80 389 SER A CA 1
ATOM 3035 C C . SER A 1 389 ? -45.994 33.953 70.916 1.00 29.80 389 SER A C 1
ATOM 3037 O O . SER A 1 389 ? -45.583 34.102 69.771 1.00 29.80 389 SER A O 1
ATOM 3039 N N . GLU A 1 390 ? -47.058 34.572 71.434 1.00 30.81 390 GLU A N 1
ATOM 3040 C CA . GLU A 1 390 ? -47.687 35.843 71.024 1.00 30.81 390 GLU A CA 1
ATOM 3041 C C . GLU A 1 390 ? -48.346 35.920 69.630 1.00 30.81 390 GLU A C 1
ATOM 3043 O O . GLU A 1 390 ? -47.714 35.992 68.588 1.00 30.81 390 GLU A O 1
ATOM 3048 N N . ALA A 1 391 ? -49.670 35.797 69.523 1.00 33.12 391 ALA A N 1
ATOM 3049 C CA . ALA A 1 391 ? -50.712 36.751 69.931 1.00 33.12 391 ALA A CA 1
ATOM 3050 C C . ALA A 1 391 ? -50.768 38.057 69.107 1.00 33.12 391 ALA A C 1
ATOM 3052 O O . ALA A 1 391 ? -49.940 38.950 69.232 1.00 33.12 391 ALA A O 1
ATOM 3053 N N . SER A 1 392 ? -51.921 38.194 68.443 1.00 28.36 392 SER A N 1
ATOM 3054 C CA . SER A 1 392 ? -52.718 39.414 68.261 1.00 28.36 392 SER A CA 1
ATOM 3055 C C . SER A 1 392 ? -52.694 40.177 66.928 1.00 28.36 392 SER A C 1
ATOM 3057 O O . SER A 1 392 ? -51.699 40.740 66.489 1.00 28.36 392 SER A O 1
ATOM 3059 N N . ALA A 1 393 ? -53.932 40.313 66.437 1.00 32.78 393 ALA A N 1
ATOM 3060 C CA . ALA A 1 393 ? -54.532 41.469 65.776 1.00 32.78 393 ALA A CA 1
ATOM 3061 C C . ALA A 1 393 ? -54.526 41.519 64.240 1.00 32.78 393 ALA A C 1
ATOM 3063 O O . ALA A 1 393 ? -53.723 42.172 63.580 1.00 32.78 393 ALA A O 1
ATOM 3064 N N . SER A 1 394 ? -55.602 40.945 63.698 1.00 31.42 394 SER A N 1
ATOM 3065 C CA . SER A 1 394 ? -56.322 41.484 62.548 1.00 31.42 394 SER A CA 1
ATOM 3066 C C . SER A 1 394 ? -56.514 43.002 62.659 1.00 31.42 394 SER A C 1
ATOM 3068 O O . SER A 1 394 ? -57.007 43.491 63.676 1.00 31.42 394 SER A O 1
ATOM 3070 N N . THR A 1 395 ? -56.272 43.745 61.584 1.00 34.53 395 THR A N 1
ATOM 3071 C CA . THR A 1 395 ? -57.062 44.948 61.299 1.00 34.53 395 THR A CA 1
ATOM 3072 C C . THR A 1 395 ? -57.416 44.963 59.821 1.00 34.53 395 THR A C 1
ATOM 3074 O O . THR A 1 395 ? -56.575 44.907 58.930 1.00 34.53 395 THR A O 1
ATOM 3077 N N . THR A 1 396 ? -58.723 44.933 59.622 1.00 35.38 396 THR A N 1
ATOM 3078 C CA . THR A 1 396 ? -59.478 44.784 58.392 1.00 35.38 396 THR A CA 1
ATOM 3079 C C . THR A 1 396 ? -59.286 45.967 57.450 1.00 35.38 396 THR A C 1
ATOM 3081 O O . THR A 1 396 ? -59.273 47.124 57.859 1.00 35.38 396 THR A O 1
ATOM 3084 N N . ARG A 1 397 ? -59.234 45.655 56.156 1.00 28.41 397 ARG A N 1
ATOM 3085 C CA . ARG A 1 397 ? -59.418 46.591 55.052 1.00 28.41 397 ARG A CA 1
ATOM 3086 C C . ARG A 1 397 ? -60.821 47.204 55.072 1.00 28.41 397 ARG A C 1
ATOM 3088 O O . ARG A 1 397 ? -61.822 46.501 54.969 1.00 28.41 397 ARG A O 1
ATOM 3095 N N . SER A 1 398 ? -60.862 48.526 55.097 1.00 34.59 398 SER A N 1
ATOM 3096 C CA . SER A 1 398 ? -61.663 49.403 54.229 1.00 34.59 398 SER A CA 1
ATOM 3097 C C . SER A 1 398 ? -60.908 50.735 54.294 1.00 34.59 398 SER A C 1
ATOM 3099 O O . SER A 1 398 ? -60.850 51.321 55.365 1.00 34.59 398 SER A O 1
ATOM 3101 N N . GLN A 1 399 ? -60.171 51.200 53.288 1.00 37.06 399 GLN A N 1
ATOM 3102 C CA . GLN A 1 399 ? -60.334 51.173 51.833 1.00 37.06 399 GLN A CA 1
ATOM 3103 C C . GLN A 1 399 ? -59.000 50.869 51.141 1.00 37.06 399 GLN A C 1
ATOM 3105 O O . GLN A 1 399 ? -57.952 51.230 51.717 1.00 37.06 399 GLN A O 1
#

pLDDT: mean 74.91, std 15.65, range [28.36, 94.94]

Secondary structure (DSSP, 8-state):
-HHHHHTSPPPPPTTEEEEEEEE--SSTT--EEEEETTEEEEEE-TTEE--EETTTTEE-SEEEE-SS-----EEEEE--TTS-SEEEE---PPTTEEEEEEEETTEEEEEE-------S-SS-EEEEEEE---GGGG--TT-----TTTHHHH--EEEEE----TT----TTSTTEEE--GGGEEEEEEEPTTT-SEEEEEEEEEEEEE-SEEEEEEEESSS--STT--E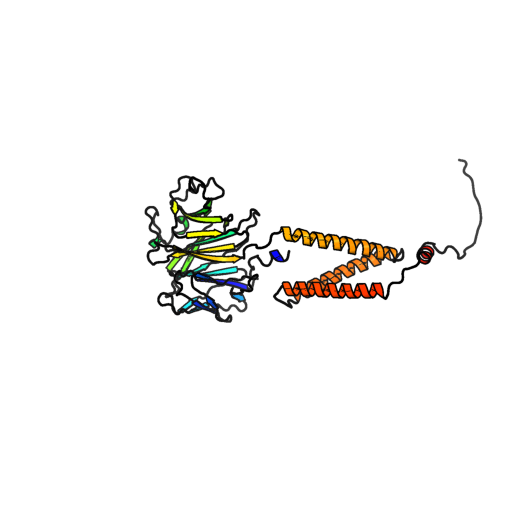EEEEEEEEEE-SSS-EEEEEEEESSTT-SSEEEEEEEEEPPP-S-GGGHHHHHHHHHHHHIIIIIHHHHHHHHHS-TTTHHHHHHHHHHHHHHHHHHHHHHHHT---S-HHHHHHHHHHHHHHHHHHHHHHHHHH--PPPHHHHHHTTS-------------------

Sequence (399 aa):
MILRLKTLPDAPSKDEAFVSVINAFPSSTCNFDLKVDGYGSRKITANNSLIDDKDRMIMDVIRTSLNPLRNRTFSFSSDGSNCPAHFEIKPQLEGGKSYLVVLTPEGWAILSNSWKKSQKGRGQFVLSLIHLIPCEKWKTESTPDCTVASFHTNLHIAMCLDRKDSNGKCTRENDDFYAWSSHEISKVPVHSYSTGQVQYHGAVLHPKDLLTGTYEVYYLNNSASGVNAKRKLLDGVSFTKNRMGGVYAMVITGTDSTYETLATTVHTIAPENRVSILWQIPQYFVITVAEILFSVSGLEFAYQEASVQMKAVVQAIWLLTNAIGNIIIMAIGISAFTENLAVEMFVFAAAMAVVMIVFILLAAFYYEYRSDAEKRSEKEPNTDSADGSEASASTTRSQ

InterPro domains:
  IPR000109 Proton-dependent oligopeptide transporter family [PF00854] (249-329)
  IPR036259 MFS transporter superfamily [G3DSA:1.20.1250.20] (237-384)

Radius of gyration: 34.34 Å; chains: 1; bounding box: 90×69×108 Å

Organism: Trichostrongylus colubriformis (NCBI:txid6319)

Foldseek 3Di:
DVLVVQQWFDFFAQQKEKEKEAQAAPDQQWKKWKDKDPDHTDIATHLGMQADRPVVNRHRIDIDGCVPVDQMKIWIAHDGPLYLHIFIDRDPDGGRWYWYWYDASAAIWIDTADFDWDPPPPQWGKEKEWEDDDPVLVDDPQDPDPDLVCCLQQWKKKKFAPDVDDPRADAPVDPGIDIAHSVQKDWIFGADRPPRDGPGITIMGHMDIDHAAKMWMWTFSDSPSHSPTDIDTQPQDMDHGRFGGWYKYKYWGANDPNSPHIDIRIDTSGDTRPDDPCVVVVVVVVVVVVCCVCVVVVLVVLVLPDAPVCNVVSVVVVVVVVVVVVVVVVVLVVVCPDPDPVVSVVVVVVVVVVVVVVVVCCVVPPDDDDDPVVVVVSPDPPPDDDDDDDDDDDDDDDD